Protein AF-0000000067006351 (afdb_homodimer)

Organism: NCBI:txid86049

Radius of gyration: 30.11 Å; Cα contacts (8 Å, |Δi|>4): 1089; chains: 2; bounding box: 74×97×80 Å

Sequence (580 aa):
MASPLTVDGPQATLHTLNNADGSATYSAPHHSYKIVAGVNYPVEVPYRSDELPESTFVEVNLRPHNGVGMVKERHVEDLIKRTLQALVLGDETPRAMLQVTLQIVSVESDESLPGGVKSGGQGETYLDMLASALNAAMLACLDAGVQMRTIAGAAVIGLSRDGQIVVHPDVVQRQNSSSLHVFAFTQDGKTLLMESEGRFGMDHLKRAEHAARLAVVGQGRRATTNNNNNNKTNGRDATDASEEATDANKLPNGDVAMNGTDHDVVTSVLDVMRKAMEARVIKDESWRQDMASPLTVDGPQATLHTLNNADGSATYSAPHHSYKIVAGVNYPVEVPYRSDELPESTFVEVNLRPHNGVGMVKERHVEDLIKRTLQALVLGDETPRAMLQVTLQIVSVESDESLPGGVKSGGQGETYLDMLASALNAAMLACLDAGVQMRTIAGAAVIGLSRDGQIVVHPDVVQRQNSSSLHVFAFTQDGKTLLMESEGRFGMDHLKRAEHAARLAVVGQGRRATTNNNNNNKTNGRDATDASEEATDANKLPNGDVAMNGTDHDVVTSVLDVMRKAMEARVIKDESWRQD

Nearest PDB structures (foldseek):
  8pel-assembly1_D  TM=8.871E-01  e=2.527E-22  Thermochaetoides thermophila DSM 1495
  8r1o-assembly1_D  TM=8.923E-01  e=7.496E-22  Thermochaetoides thermophila DSM 1495
  2nn6-assembly1_D  TM=9.211E-01  e=9.125E-16  Homo sapiens
  3dd6-assembly1_A  TM=7.984E-01  e=4.388E-15  unclassified
  1oyp-assembly1_B  TM=8.099E-01  e=3.859E-14  Bacillus subtilis

InterPro domains:
  IPR001247 Exoribonuclease, phosphorolytic domain 1 [PF01138] (14-146)
  IPR020568 Ribosomal protein uS5 domain 2-type superfamily [SSF54211] (13-146)
  IPR027408 PNPase/RNase PH domain superfamily [G3DSA:3.30.230.70] (11-224)
  IPR036345 Exoribonuclease, PH domain 2 superfamily [SSF55666] (148-216)
  IPR050080 Ribonuclease PH [PTHR11953] (11-213)

Structure (mmCIF, N/CA/C/O backbone):
data_AF-0000000067006351-model_v1
#
loop_
_entity.id
_entity.type
_entity.pdbx_description
1 polymer 'Exoribonuclease phosphorolytic domain-containing protein'
#
loop_
_atom_site.group_PDB
_atom_site.id
_atom_site.type_symbol
_atom_site.label_atom_id
_atom_site.label_alt_id
_atom_site.label_comp_id
_atom_site.label_asym_id
_atom_site.label_entity_id
_atom_site.label_seq_id
_atom_site.pdbx_PDB_ins_code
_atom_site.Cartn_x
_atom_site.Cartn_y
_atom_site.Cartn_z
_atom_site.occupancy
_atom_site.B_iso_or_equiv
_atom_site.auth_seq_id
_atom_site.auth_comp_id
_atom_site.auth_asym_id
_atom_site.auth_atom_id
_atom_site.pdbx_PDB_model_num
ATOM 1 N N . MET A 1 1 ? 29.266 30.297 -3.572 1 21.89 1 MET A N 1
ATOM 2 C CA . MET A 1 1 ? 29.234 29.031 -2.842 1 21.89 1 MET A CA 1
ATOM 3 C C . MET A 1 1 ? 27.828 28.734 -2.324 1 21.89 1 MET A C 1
ATOM 5 O O . MET A 1 1 ? 27.281 29.5 -1.521 1 21.89 1 MET A O 1
ATOM 9 N N . ALA A 1 2 ? 26.906 28.297 -3.176 1 28.72 2 ALA A N 1
ATOM 10 C CA . ALA A 1 2 ? 25.5 28.141 -2.805 1 28.72 2 ALA A CA 1
ATOM 11 C C . ALA A 1 2 ? 25.359 27.359 -1.499 1 28.72 2 ALA A C 1
ATOM 13 O O . ALA A 1 2 ? 26.109 26.406 -1.257 1 28.72 2 ALA A O 1
ATOM 14 N N . SER A 1 3 ? 25.203 28.016 -0.398 1 32.69 3 SER A N 1
ATOM 15 C CA . SER A 1 3 ? 25.031 27.359 0.894 1 32.69 3 SER A CA 1
ATOM 16 C C . SER A 1 3 ? 24.328 26.016 0.741 1 32.69 3 SER A C 1
ATOM 18 O O . SER A 1 3 ? 23.516 25.828 -0.171 1 32.69 3 SER A O 1
ATOM 20 N N . PRO A 1 4 ? 24.938 24.922 1.067 1 35.72 4 PRO A N 1
ATOM 21 C CA . PRO A 1 4 ? 24.25 23.641 0.934 1 35.72 4 PRO A CA 1
ATOM 22 C C . PRO A 1 4 ? 22.734 23.766 1.112 1 35.72 4 PRO A C 1
ATOM 24 O O . PRO A 1 4 ? 22.266 24.547 1.945 1 35.72 4 PRO A O 1
ATOM 27 N N . LEU A 1 5 ? 21.906 23.844 0.11 1 36.12 5 LEU A N 1
ATOM 28 C CA . LEU A 1 5 ? 20.453 23.984 0.074 1 36.12 5 LEU A CA 1
ATOM 29 C C . LEU A 1 5 ? 19.812 23.359 1.307 1 36.12 5 LEU A C 1
ATOM 31 O O . LEU A 1 5 ? 19.844 22.141 1.466 1 36.12 5 LEU A O 1
ATOM 35 N N . THR A 1 6 ? 20.203 23.734 2.457 1 40.28 6 THR A N 1
ATOM 36 C CA . THR A 1 6 ? 19.578 23.266 3.691 1 40.28 6 THR A CA 1
ATOM 37 C C . THR A 1 6 ? 18.109 22.969 3.471 1 40.28 6 THR A C 1
ATOM 39 O O . THR A 1 6 ? 17.344 23.812 2.998 1 40.28 6 THR A O 1
ATOM 42 N N . VAL A 1 7 ? 17.828 21.781 2.996 1 53.19 7 VAL A N 1
ATOM 43 C CA . VAL A 1 7 ? 16.422 21.375 2.93 1 53.19 7 VAL A CA 1
ATOM 44 C C . VAL A 1 7 ? 15.656 21.984 4.098 1 53.19 7 VAL A C 1
ATOM 46 O O . VAL A 1 7 ? 15.969 21.719 5.262 1 53.19 7 VAL A O 1
ATOM 49 N N . ASP A 1 8 ? 15.133 23.219 3.934 1 69.38 8 ASP A N 1
ATOM 50 C CA . ASP A 1 8 ? 14.328 23.859 4.965 1 69.38 8 ASP A CA 1
ATOM 51 C C . ASP A 1 8 ? 13.281 22.906 5.531 1 69.38 8 ASP A C 1
ATOM 53 O O . ASP A 1 8 ? 12.562 22.234 4.777 1 69.38 8 ASP A O 1
ATOM 57 N N . GLY A 1 9 ? 13.375 22.5 6.812 1 82.44 9 GLY A N 1
ATOM 58 C CA . GLY A 1 9 ? 12.398 21.703 7.535 1 82.44 9 GLY A CA 1
ATOM 59 C C . GLY A 1 9 ? 11.039 22.359 7.637 1 82.44 9 GLY A C 1
ATOM 60 O O . GLY A 1 9 ? 10.828 23.453 7.113 1 82.44 9 GLY A O 1
ATOM 61 N N . PRO A 1 10 ? 10.156 21.688 8.125 1 92.12 10 PRO A N 1
ATOM 62 C CA . PRO A 1 10 ? 8.82 22.25 8.328 1 92.12 10 PRO A CA 1
ATOM 63 C C . PRO A 1 10 ? 8.836 23.422 9.32 1 92.12 10 PRO A C 1
ATOM 65 O O . PRO A 1 10 ? 9.68 23.469 10.219 1 92.12 10 PRO A O 1
ATOM 68 N N . GLN A 1 11 ? 7.945 24.422 9.07 1 92.56 11 GLN A N 1
ATOM 69 C CA . GLN A 1 11 ? 7.781 25.578 9.953 1 92.56 11 GLN A CA 1
ATOM 70 C C . GLN A 1 11 ? 6.316 25.766 10.344 1 92.56 11 GLN A C 1
ATOM 72 O O . GLN A 1 11 ? 5.418 25.422 9.578 1 92.56 11 GLN A O 1
ATOM 77 N N . ALA A 1 12 ? 6.152 26.281 11.516 1 95.31 12 ALA A N 1
ATOM 78 C CA . ALA A 1 12 ? 4.789 26.531 11.977 1 95.31 12 ALA A CA 1
ATOM 79 C C . ALA A 1 12 ? 4.727 27.781 12.844 1 95.31 12 ALA A C 1
ATOM 81 O O . ALA A 1 12 ? 5.641 28.047 13.625 1 95.31 12 ALA A O 1
ATOM 82 N N . THR A 1 13 ? 3.727 28.578 12.641 1 94 13 THR A N 1
ATOM 83 C CA . THR A 1 13 ? 3.41 29.734 13.469 1 94 13 THR A CA 1
ATOM 84 C C . THR A 1 13 ? 1.957 29.688 13.93 1 94 13 THR A C 1
ATOM 86 O O . THR A 1 13 ? 1.069 29.297 13.164 1 94 13 THR A O 1
ATOM 89 N N . LEU A 1 14 ? 1.651 29.984 15.195 1 94.19 14 LEU A N 1
ATOM 90 C CA . LEU A 1 14 ? 0.301 29.938 15.75 1 94.19 14 LEU A CA 1
ATOM 91 C C . LEU A 1 14 ? -0.307 31.344 15.797 1 94.19 14 LEU A C 1
ATOM 93 O O . LEU A 1 14 ? 0.406 32.344 15.664 1 94.19 14 LEU A O 1
ATOM 97 N N . HIS A 1 15 ? -1.629 31.328 15.922 1 90.5 15 HIS A N 1
ATOM 98 C CA . HIS A 1 15 ? -2.408 32.531 16.125 1 90.5 15 HIS A CA 1
ATOM 99 C C . HIS A 1 15 ? -2.205 33.531 14.984 1 90.5 15 HIS A C 1
ATOM 101 O O . HIS A 1 15 ? -1.945 34.719 15.219 1 90.5 15 HIS A O 1
ATOM 107 N N . THR A 1 16 ? -2.381 33.031 13.805 1 88.56 16 THR A N 1
ATOM 108 C CA . THR A 1 16 ? -2.104 33.844 12.625 1 88.56 16 THR A CA 1
ATOM 109 C C . THR A 1 16 ? -3.367 34.562 12.148 1 88.56 16 THR A C 1
ATOM 111 O O . THR A 1 16 ? -3.303 35.438 11.297 1 88.56 16 THR A O 1
ATOM 114 N N . LEU A 1 17 ? -4.484 34.094 12.648 1 89.44 17 LEU A N 1
ATOM 115 C CA . LEU A 1 17 ? -5.746 34.719 12.297 1 89.44 17 LEU A CA 1
ATOM 116 C C . LEU A 1 17 ? -6.398 35.375 13.516 1 89.44 17 LEU A C 1
ATOM 118 O O . LEU A 1 17 ? -6.355 34.781 14.609 1 89.44 17 LEU A O 1
ATOM 122 N N . ASN A 1 18 ? -7.09 36.438 13.336 1 86.81 18 ASN A N 1
ATOM 123 C CA . ASN A 1 18 ? -7.723 37.156 14.445 1 86.81 18 ASN A CA 1
ATOM 124 C C . ASN A 1 18 ? -9.172 36.688 14.641 1 86.81 18 ASN A C 1
ATOM 126 O O . ASN A 1 18 ? -9.719 36.812 15.734 1 86.81 18 ASN A O 1
ATOM 130 N N . ASN A 1 19 ? -9.789 36.188 13.695 1 88.44 19 ASN A N 1
ATOM 131 C CA . ASN A 1 19 ? -11.219 35.906 13.734 1 88.44 19 ASN A CA 1
ATOM 132 C C . ASN A 1 19 ? -11.5 34.438 14.008 1 88.44 19 ASN A C 1
ATOM 134 O O . ASN A 1 19 ? -12.625 33.969 13.82 1 88.44 19 ASN A O 1
ATOM 138 N N . ALA A 1 20 ? -10.523 33.719 14.406 1 92.94 20 ALA A N 1
ATOM 139 C CA . ALA A 1 20 ? -10.695 32.281 14.695 1 92.94 20 ALA A CA 1
ATOM 140 C C . ALA A 1 20 ? -10.367 31.984 16.156 1 92.94 20 ALA A C 1
ATOM 142 O O . ALA A 1 20 ? -9.594 32.688 16.781 1 92.94 20 ALA A O 1
ATOM 143 N N . ASP A 1 21 ? -11.055 30.953 16.75 1 93.88 21 ASP A N 1
ATOM 144 C CA . ASP A 1 21 ? -10.719 30.5 18.094 1 93.88 21 ASP A CA 1
ATOM 145 C C . ASP A 1 21 ? -9.281 29.984 18.156 1 93.88 21 ASP A C 1
ATOM 147 O O . ASP A 1 21 ? -8.609 30.125 19.188 1 93.88 21 ASP A O 1
ATOM 151 N N . GLY A 1 22 ? -8.828 29.422 17.094 1 96.25 22 GLY A N 1
ATOM 152 C CA . GLY A 1 22 ? -7.457 28.984 16.906 1 96.25 22 GLY A CA 1
ATOM 153 C C . GLY A 1 22 ? -7.012 29.062 15.453 1 96.25 22 GLY A C 1
ATOM 154 O O . GLY A 1 22 ? -7.832 28.984 14.539 1 96.25 22 GLY A O 1
ATOM 155 N N . SER A 1 23 ? -5.719 29.328 15.281 1 97.12 23 SER A N 1
ATOM 156 C CA . SER A 1 23 ? -5.199 29.422 13.922 1 97.12 23 SER A CA 1
ATOM 157 C C . SER A 1 23 ? -3.707 29.094 13.875 1 97.12 23 SER A C 1
ATOM 159 O O . SER A 1 23 ? -3.02 29.172 14.898 1 97.12 23 SER A O 1
ATOM 161 N N . ALA A 1 24 ? -3.301 28.734 12.648 1 97.69 24 ALA A N 1
ATOM 162 C CA . ALA A 1 24 ? -1.891 28.438 12.438 1 97.69 24 ALA A CA 1
ATOM 163 C C . ALA A 1 24 ? -1.528 28.531 10.953 1 97.69 24 ALA A C 1
ATOM 165 O O . ALA A 1 24 ? -2.391 28.391 10.086 1 97.69 24 ALA A O 1
ATOM 166 N N . THR A 1 25 ? -0.292 28.859 10.766 1 96.94 25 THR A N 1
ATOM 167 C CA . THR A 1 25 ? 0.303 28.766 9.438 1 96.94 25 THR A CA 1
ATOM 168 C C . THR A 1 25 ? 1.383 27.703 9.398 1 96.94 25 THR A C 1
ATOM 170 O O . THR A 1 25 ? 2.291 27.688 10.234 1 96.94 25 THR A O 1
ATOM 173 N N . TYR A 1 26 ? 1.229 26.797 8.523 1 97.25 26 TYR A N 1
ATOM 174 C CA . TYR A 1 26 ? 2.186 25.703 8.352 1 97.25 26 TYR A CA 1
ATOM 175 C C . TYR A 1 26 ? 2.865 25.797 6.992 1 97.25 26 TYR A C 1
ATOM 177 O O . TYR A 1 26 ? 2.199 25.938 5.969 1 97.25 26 TYR A O 1
ATOM 185 N N . SER A 1 27 ? 4.164 25.688 7.035 1 95.69 27 SER A N 1
ATOM 186 C CA . SER A 1 27 ? 4.973 25.594 5.82 1 95.69 27 SER A CA 1
ATOM 187 C C . SER A 1 27 ? 5.719 24.281 5.746 1 95.69 27 SER A C 1
ATOM 189 O O . SER A 1 27 ? 6.582 24 6.578 1 95.69 27 SER A O 1
ATOM 191 N N . ALA A 1 28 ? 5.359 23.578 4.73 1 95.44 28 ALA A N 1
ATOM 192 C CA . ALA A 1 28 ? 5.988 22.266 4.547 1 95.44 28 ALA A CA 1
ATOM 193 C C . ALA A 1 28 ? 7.434 22.422 4.086 1 95.44 28 ALA A C 1
ATOM 195 O O . ALA A 1 28 ? 7.836 23.484 3.605 1 95.44 28 ALA A O 1
ATOM 196 N N . PRO A 1 29 ? 8.195 21.297 4.285 1 91.81 29 PRO A N 1
ATOM 197 C CA . PRO A 1 29 ? 9.562 21.328 3.756 1 91.81 29 PRO A CA 1
ATOM 198 C C . PRO A 1 29 ? 9.609 21.641 2.264 1 91.81 29 PRO A C 1
ATOM 200 O O . PRO A 1 29 ? 8.68 21.312 1.528 1 91.81 29 PRO A O 1
ATOM 203 N N . HIS A 1 30 ? 10.578 22.359 1.822 1 88.62 30 HIS A N 1
ATOM 204 C CA . HIS A 1 30 ? 10.766 22.781 0.441 1 88.62 30 HIS A CA 1
ATOM 205 C C . HIS A 1 30 ? 9.656 23.734 -0.001 1 88.62 30 HIS A C 1
ATOM 207 O O . HIS A 1 30 ? 9.461 23.953 -1.198 1 88.62 30 HIS A O 1
ATOM 213 N N . HIS A 1 31 ? 8.914 24.203 0.982 1 88.94 31 HIS A N 1
ATOM 214 C CA . HIS A 1 31 ? 7.777 25.078 0.704 1 88.94 31 HIS A CA 1
ATOM 215 C C . HIS A 1 31 ? 6.828 24.453 -0.306 1 88.94 31 HIS A C 1
ATOM 217 O O . HIS A 1 31 ? 6.293 25.141 -1.181 1 88.94 31 HIS A O 1
ATOM 223 N N . SER A 1 32 ? 6.707 23.172 -0.189 1 92.31 32 SER A N 1
ATOM 224 C CA . SER A 1 32 ? 5.797 22.5 -1.105 1 92.31 32 SER A CA 1
ATOM 225 C C . SER A 1 32 ? 4.371 23.016 -0.958 1 92.31 32 SER A C 1
ATOM 227 O O . SER A 1 32 ? 3.676 23.219 -1.954 1 92.31 32 SER A O 1
ATOM 229 N N . TYR A 1 33 ? 3.967 23.234 0.275 1 94.94 33 TYR A N 1
ATOM 230 C CA . TYR A 1 33 ? 2.697 23.875 0.588 1 94.94 33 TYR A CA 1
ATOM 231 C C . TYR A 1 33 ? 2.846 24.828 1.77 1 94.94 33 TYR A C 1
ATOM 233 O O . TYR A 1 33 ? 3.545 24.531 2.738 1 94.94 33 TYR A O 1
ATOM 241 N N . LYS A 1 34 ? 2.258 25.922 1.666 1 96.25 34 LYS A N 1
ATOM 242 C CA . LYS A 1 34 ? 1.972 26.812 2.795 1 96.25 34 LYS A CA 1
ATOM 243 C C . LYS A 1 34 ? 0.469 26.922 3.035 1 96.25 34 LYS A C 1
ATOM 245 O O . LYS A 1 34 ? -0.277 27.328 2.141 1 96.25 34 LYS A O 1
ATOM 250 N N . ILE A 1 35 ? 0.062 26.562 4.227 1 97.75 35 ILE A N 1
ATOM 251 C CA . ILE A 1 35 ? -1.37 26.484 4.496 1 97.75 35 ILE A CA 1
ATOM 252 C C . ILE A 1 35 ? -1.695 27.25 5.773 1 97.75 35 ILE A C 1
ATOM 254 O O . ILE A 1 35 ? -1.01 27.109 6.789 1 97.75 35 ILE A O 1
ATOM 258 N N . VAL A 1 36 ? -2.652 28.109 5.68 1 97.94 36 VAL A N 1
ATOM 259 C CA . VAL A 1 36 ? -3.201 28.781 6.848 1 97.94 36 VAL A CA 1
ATOM 260 C C . VAL A 1 36 ? -4.465 28.062 7.316 1 97.94 36 VAL A C 1
ATOM 262 O O . VAL A 1 36 ? -5.375 27.828 6.527 1 97.94 36 VAL A O 1
ATOM 265 N N . ALA A 1 37 ? -4.5 27.688 8.531 1 98.44 37 ALA A N 1
ATOM 266 C CA . ALA A 1 37 ? -5.633 26.969 9.109 1 98.44 37 ALA A CA 1
ATOM 267 C C . ALA A 1 37 ? -6.328 27.797 10.18 1 98.44 37 ALA A C 1
ATOM 269 O O . ALA A 1 37 ? -5.668 28.469 10.984 1 98.44 37 ALA A O 1
ATOM 270 N N . GLY A 1 38 ? -7.645 27.844 10.164 1 98 38 GLY A N 1
ATOM 271 C CA . GLY A 1 38 ? -8.469 28.422 11.211 1 98 38 GLY A CA 1
ATOM 272 C C . GLY A 1 38 ? -9.469 27.438 11.789 1 98 38 GLY A C 1
ATOM 273 O O . GLY A 1 38 ? -10.055 26.641 11.062 1 98 38 GLY A O 1
ATOM 274 N N . VAL A 1 39 ? -9.641 27.453 13.078 1 96.94 39 VAL A N 1
ATOM 275 C CA . VAL A 1 39 ? -10.555 26.562 13.781 1 96.94 39 VAL A CA 1
ATOM 276 C C . VAL A 1 39 ? -11.539 27.375 14.617 1 96.94 39 VAL A C 1
ATOM 278 O O . VAL A 1 39 ? -11.156 28.359 15.266 1 96.94 39 VAL A O 1
ATOM 281 N N . ASN A 1 40 ? -12.781 27.047 14.516 1 93.94 40 ASN A N 1
ATOM 282 C CA . ASN A 1 40 ? -13.828 27.562 15.398 1 93.94 40 ASN A CA 1
ATOM 283 C C . ASN A 1 40 ? -14.5 26.438 16.188 1 93.94 40 ASN A C 1
ATOM 285 O O . ASN A 1 40 ? -15.047 25.5 15.586 1 93.94 40 ASN A O 1
ATOM 289 N N . TYR A 1 41 ? -14.375 26.516 17.453 1 87.62 41 TYR A N 1
ATOM 290 C CA . TYR A 1 41 ? -14.922 25.484 18.328 1 87.62 41 TYR A CA 1
ATOM 291 C C . TYR A 1 41 ? -15.211 26.047 19.719 1 87.62 41 TYR A C 1
ATOM 293 O O . TYR A 1 41 ? -14.406 26.797 20.281 1 87.62 41 TYR A O 1
ATOM 301 N N . PRO A 1 42 ? -16.422 25.812 20.281 1 82.75 42 PRO A N 1
ATOM 302 C CA . PRO A 1 42 ? -17.531 25.047 19.719 1 82.75 42 PRO A CA 1
ATOM 303 C C . PRO A 1 42 ? -18.5 25.906 18.891 1 82.75 42 PRO A C 1
ATOM 305 O O . PRO A 1 42 ? -18.75 27.047 19.25 1 82.75 42 PRO A O 1
ATOM 308 N N . VAL A 1 43 ? -18.797 25.375 17.734 1 81.62 43 VAL A N 1
ATOM 309 C CA . VAL A 1 43 ? -19.812 26.047 16.938 1 81.62 43 VAL A CA 1
ATOM 310 C C . VAL A 1 43 ? -21.172 25.359 17.156 1 81.62 43 VAL A C 1
ATOM 312 O O . VAL A 1 43 ? -21.266 24.141 17.062 1 81.62 43 VAL A O 1
ATOM 315 N N . GLU A 1 44 ? -22.141 26.125 17.625 1 76.31 44 GLU A N 1
ATOM 316 C CA . GLU A 1 44 ? -23.469 25.578 17.875 1 76.31 44 GLU A CA 1
ATOM 317 C C . GLU A 1 44 ? -24.172 25.203 16.562 1 76.31 44 GLU A C 1
ATOM 319 O O . GLU A 1 44 ? -24.172 25.969 15.602 1 76.31 44 GLU A O 1
ATOM 324 N N . VAL A 1 45 ? -24.438 23.844 16.422 1 72.06 45 VAL A N 1
ATOM 325 C CA . VAL A 1 45 ? -25.156 23.375 15.242 1 72.06 45 VAL A CA 1
ATOM 326 C C . VAL A 1 45 ? -26.672 23.516 15.461 1 72.06 45 VAL A C 1
ATOM 328 O O . VAL A 1 45 ? -27.203 23.109 16.5 1 72.06 45 VAL A O 1
ATOM 331 N N . PRO A 1 46 ? -27.234 24.406 14.594 1 61.81 46 PRO A N 1
ATOM 332 C CA . PRO A 1 46 ? -28.672 24.531 14.781 1 61.81 46 PRO A CA 1
ATOM 333 C C . PRO A 1 46 ? -29.391 23.188 14.805 1 61.81 46 PRO A C 1
ATOM 335 O O . PRO A 1 46 ? -28.891 22.203 14.25 1 61.81 46 PRO A O 1
ATOM 338 N N . TYR A 1 47 ? -30.359 22.969 15.727 1 55.75 47 TYR A N 1
ATOM 339 C CA . TYR A 1 47 ? -31.188 21.797 15.953 1 55.75 47 TYR A CA 1
ATOM 340 C C . TYR A 1 47 ? -31.609 21.172 14.633 1 55.75 47 TYR A C 1
ATOM 342 O O . TYR A 1 47 ? -32.25 21.812 13.805 1 55.75 47 TYR A O 1
ATOM 350 N N . ARG A 1 48 ? -30.719 20.578 13.828 1 51.19 48 ARG A N 1
ATOM 351 C CA . ARG A 1 48 ? -31.516 19.797 12.891 1 51.19 48 ARG A CA 1
ATOM 352 C C . ARG A 1 48 ? -32.031 18.516 13.531 1 51.19 48 ARG A C 1
ATOM 354 O O . ARG A 1 48 ? -31.328 17.891 14.32 1 51.19 48 ARG A O 1
ATOM 361 N N . SER A 1 49 ? -33.344 18.312 13.633 1 48.84 49 SER A N 1
ATOM 362 C CA . SER A 1 49 ? -34.125 17.234 14.242 1 48.84 49 SER A CA 1
ATOM 363 C C . SER A 1 49 ? -33.375 15.906 14.156 1 48.84 49 SER A C 1
ATOM 365 O O . SER A 1 49 ? -33.562 15.031 15.008 1 48.84 49 SER A O 1
ATOM 367 N N . ASP A 1 50 ? -33.031 15.469 13.008 1 48.03 50 ASP A N 1
ATOM 368 C CA . ASP A 1 50 ? -32.812 14.047 12.742 1 48.03 50 ASP A CA 1
ATOM 369 C C . ASP A 1 50 ? -31.375 13.633 13.094 1 48.03 50 ASP A C 1
ATOM 371 O O . ASP A 1 50 ? -30.984 12.492 12.836 1 48.03 50 ASP A O 1
ATOM 375 N N . GLU A 1 51 ? -30.516 14.617 13.398 1 51.81 51 GLU A N 1
ATOM 376 C CA . GLU A 1 51 ? -29.156 14.07 13.484 1 51.81 51 GLU A CA 1
ATOM 377 C C . GLU A 1 51 ? -28.812 13.688 14.914 1 51.81 51 GLU A C 1
ATOM 379 O O . GLU A 1 51 ? -29.344 14.266 15.867 1 51.81 51 GLU A O 1
ATOM 384 N N . LEU A 1 52 ? -28.328 12.562 15.188 1 51.03 52 LEU A N 1
ATOM 385 C CA . LEU A 1 52 ? -27.906 11.945 16.438 1 51.03 52 LEU A CA 1
ATOM 386 C C . LEU A 1 52 ? -27.078 12.914 17.266 1 51.03 52 LEU A C 1
ATOM 388 O O . LEU A 1 52 ? -26.078 13.453 16.797 1 51.03 52 LEU A O 1
ATOM 392 N N . PRO A 1 53 ? -27.578 13.398 18.406 1 48.69 53 PRO A N 1
ATOM 393 C CA . PRO A 1 53 ? -27.094 14.398 19.359 1 48.69 53 PRO A CA 1
ATOM 394 C C . PRO A 1 53 ? -25.625 14.188 19.734 1 48.69 53 PRO A C 1
ATOM 396 O O . PRO A 1 53 ? -24.938 15.141 20.109 1 48.69 53 PRO A O 1
ATOM 399 N N . GLU A 1 54 ? -25.109 13.031 19.875 1 53.25 54 GLU A N 1
ATOM 400 C CA . GLU A 1 54 ? -24.031 12.828 20.844 1 53.25 54 GLU A CA 1
ATOM 401 C C . GLU A 1 54 ? -22.656 12.984 20.188 1 53.25 54 GLU A C 1
ATOM 403 O O . GLU A 1 54 ? -21.625 12.859 20.844 1 53.25 54 GLU A O 1
ATOM 408 N N . SER A 1 55 ? -22.5 13.344 18.969 1 59.22 55 SER A N 1
ATOM 409 C CA . SER A 1 55 ? -21.094 13.242 18.594 1 59.22 55 SER A CA 1
ATOM 410 C C . SER A 1 55 ? -20.578 14.547 17.984 1 59.22 55 SER A C 1
ATOM 412 O O . SER A 1 55 ? -21.375 15.359 17.484 1 59.22 55 SER A O 1
ATOM 414 N N . THR A 1 56 ? -19.422 15.203 18.578 1 62.22 56 THR A N 1
ATOM 415 C CA . THR A 1 56 ? -18.75 16.328 17.953 1 62.22 56 THR A CA 1
ATOM 416 C C . THR A 1 56 ? -18.625 16.109 16.438 1 62.22 56 THR A C 1
ATOM 418 O O . THR A 1 56 ? -18.062 15.102 16 1 62.22 56 THR A O 1
ATOM 421 N N . PHE A 1 57 ? -19.375 17.047 15.844 1 83.06 57 PHE A N 1
ATOM 422 C CA . PHE A 1 57 ? -19.297 17.047 14.391 1 83.06 57 PHE A CA 1
ATOM 423 C C . PHE A 1 57 ? -18.062 17.797 13.906 1 83.06 57 PHE A C 1
ATOM 425 O O . PHE A 1 57 ? -17.719 18.844 14.453 1 83.06 57 PHE A O 1
ATOM 432 N N . VAL A 1 58 ? -17.25 17.25 13.07 1 92.88 58 VAL A N 1
ATOM 433 C CA . VAL A 1 58 ? -16.078 17.906 12.477 1 92.88 58 VAL A CA 1
ATOM 434 C C . VAL A 1 58 ? -16.391 18.297 11.031 1 92.88 58 VAL A C 1
ATOM 436 O O . VAL A 1 58 ? -16.891 17.484 10.258 1 92.88 58 VAL A O 1
ATOM 439 N N . GLU A 1 59 ? -16.297 19.516 10.773 1 94.5 59 GLU A N 1
ATOM 440 C CA . GLU A 1 59 ? -16.406 20.031 9.414 1 94.5 59 GLU A CA 1
ATOM 441 C C . GLU A 1 59 ? -15.078 20.594 8.922 1 94.5 59 GLU A C 1
ATOM 443 O O . GLU A 1 59 ? -14.469 21.422 9.602 1 94.5 59 GLU A O 1
ATOM 448 N N . VAL A 1 60 ? -14.641 20.141 7.762 1 97.62 60 VAL A N 1
ATOM 449 C CA . VAL A 1 60 ? -13.367 20.594 7.207 1 97.62 60 VAL A CA 1
ATOM 450 C C . VAL A 1 60 ? -13.594 21.219 5.828 1 97.62 60 VAL A C 1
ATOM 452 O O . VAL A 1 60 ? -14.242 20.609 4.969 1 97.62 60 VAL A O 1
ATOM 455 N N . ASN A 1 61 ? -13.117 22.422 5.672 1 96.31 61 ASN A N 1
ATOM 456 C CA . ASN A 1 61 ? -13.156 23.125 4.395 1 96.31 61 ASN A CA 1
ATOM 457 C C . ASN A 1 61 ? -11.758 23.469 3.898 1 96.31 61 ASN A C 1
ATOM 459 O O . ASN A 1 61 ? -11.047 24.266 4.531 1 96.31 61 ASN A O 1
ATOM 463 N N . LEU A 1 62 ? -11.359 22.875 2.799 1 97.19 62 LEU A N 1
ATOM 464 C CA . LEU A 1 62 ? -10.055 23.125 2.199 1 97.19 62 LEU A CA 1
ATOM 465 C C . LEU A 1 62 ? -10.188 23.922 0.912 1 97.19 62 LEU A C 1
ATOM 467 O O . LEU A 1 62 ? -10.781 23.453 -0.059 1 97.19 62 LEU A O 1
ATOM 471 N N . ARG A 1 63 ? -9.617 25.109 0.954 1 93.88 63 ARG A N 1
ATOM 472 C CA . ARG A 1 63 ? -9.695 26 -0.193 1 93.88 63 ARG A CA 1
ATOM 473 C C . ARG A 1 63 ? -8.383 26 -0.975 1 93.88 63 ARG A C 1
ATOM 475 O O . ARG A 1 63 ? -7.316 26.25 -0.41 1 93.88 63 ARG A O 1
ATOM 482 N N . PRO A 1 64 ? -8.516 25.734 -2.281 1 90.38 64 PRO A N 1
ATOM 483 C CA . PRO A 1 64 ? -7.289 25.734 -3.086 1 90.38 64 PRO A CA 1
ATOM 484 C C . PRO A 1 64 ? -6.703 27.141 -3.262 1 90.38 64 PRO A C 1
ATOM 486 O O . PRO A 1 64 ? -7.363 28.125 -2.941 1 90.38 64 PRO A O 1
ATOM 489 N N . HIS A 1 65 ? -5.48 27.125 -3.68 1 82.12 65 HIS A N 1
ATOM 490 C CA . HIS A 1 65 ? -4.77 28.375 -3.926 1 82.12 65 HIS A CA 1
ATOM 491 C C . HIS A 1 65 ? -5.492 29.219 -4.965 1 82.12 65 HIS A C 1
ATOM 493 O O . HIS A 1 65 ? -5.48 30.453 -4.883 1 82.12 65 HIS A O 1
ATOM 499 N N . ASN A 1 66 ? -6.145 28.484 -5.906 1 76.88 66 ASN A N 1
ATOM 500 C CA . ASN A 1 66 ? -6.766 29.219 -7.008 1 76.88 66 ASN A CA 1
ATOM 501 C C . ASN A 1 66 ? -8.266 29.391 -6.785 1 76.88 66 ASN A C 1
ATOM 503 O O . ASN A 1 66 ? -8.961 29.953 -7.633 1 76.88 66 ASN A O 1
ATOM 507 N N . GLY A 1 67 ? -8.781 29.031 -5.707 1 72.44 67 GLY A N 1
ATOM 508 C CA . GLY A 1 67 ? -10.148 29.297 -5.309 1 72.44 67 GLY A CA 1
ATOM 509 C C . GLY A 1 67 ? -11.141 28.266 -5.824 1 72.44 67 GLY A C 1
ATOM 510 O O . GLY A 1 67 ? -12.305 28.266 -5.43 1 72.44 67 GLY A O 1
ATOM 511 N N . VAL A 1 68 ? -10.781 27.453 -6.844 1 71 68 VAL A N 1
ATOM 512 C CA . VAL A 1 68 ? -11.758 26.516 -7.367 1 71 68 VAL A CA 1
ATOM 513 C C . VAL A 1 68 ? -11.539 25.141 -6.734 1 71 68 VAL A C 1
ATOM 515 O O . VAL A 1 68 ? -10.453 24.562 -6.84 1 71 68 VAL A O 1
ATOM 518 N N . GLY A 1 69 ? -12.5 24.766 -6.047 1 68.25 69 GLY A N 1
ATOM 519 C CA . GLY A 1 69 ? -12.453 23.438 -5.426 1 68.25 69 GLY A CA 1
ATOM 520 C C . GLY A 1 69 ? -12.438 22.312 -6.434 1 68.25 69 GLY A C 1
ATOM 521 O O . GLY A 1 69 ? -13.148 22.359 -7.441 1 68.25 69 GLY A O 1
ATOM 522 N N . MET A 1 70 ? -11.5 21.375 -6.152 1 81.44 70 MET A N 1
ATOM 523 C CA . MET A 1 70 ? -11.391 20.234 -7.062 1 81.44 70 MET A CA 1
ATOM 524 C C . MET A 1 70 ? -11.594 18.922 -6.316 1 81.44 70 MET A C 1
ATOM 526 O O . MET A 1 70 ? -11.75 18.906 -5.094 1 81.44 70 MET A O 1
ATOM 530 N N . VAL A 1 71 ? -11.711 17.906 -6.988 1 86.88 71 VAL A N 1
ATOM 531 C CA . VAL A 1 71 ? -11.977 16.562 -6.5 1 86.88 71 VAL A CA 1
ATOM 532 C C . VAL A 1 71 ? -10.922 16.156 -5.473 1 86.88 71 VAL A C 1
ATOM 534 O O . VAL A 1 71 ? -11.242 15.578 -4.438 1 86.88 71 VAL A O 1
ATOM 537 N N . LYS A 1 72 ? -9.719 16.547 -5.637 1 91.06 72 LYS A N 1
ATOM 538 C CA . LYS A 1 72 ? -8.625 16.172 -4.738 1 91.06 72 LYS A CA 1
ATOM 539 C C . LYS A 1 72 ? -8.797 16.828 -3.371 1 91.06 72 LYS A C 1
ATOM 541 O O . LYS A 1 72 ? -8.586 16.188 -2.34 1 91.06 72 LYS A O 1
ATOM 546 N N . GLU A 1 73 ? -9.195 18.047 -3.406 1 94.06 73 GLU A N 1
ATOM 547 C CA . GLU A 1 73 ? -9.391 18.781 -2.16 1 94.06 73 GLU A CA 1
ATOM 548 C C . GLU A 1 73 ? -10.516 18.172 -1.331 1 94.06 73 GLU A C 1
ATOM 550 O O . GLU A 1 73 ? -10.406 18.078 -0.107 1 94.06 73 GLU A O 1
ATOM 555 N N . ARG A 1 74 ? -11.539 17.812 -2.02 1 94.25 74 ARG A N 1
ATOM 556 C CA . ARG A 1 74 ? -12.648 17.188 -1.317 1 94.25 74 ARG A CA 1
ATOM 557 C C . ARG A 1 74 ? -12.227 15.875 -0.67 1 94.25 74 ARG A C 1
ATOM 559 O O . ARG A 1 74 ? -12.617 15.578 0.461 1 94.25 74 ARG A O 1
ATOM 566 N N . HIS A 1 75 ? -11.438 15.141 -1.38 1 94 75 HIS A N 1
ATOM 567 C CA . HIS A 1 75 ? -10.922 13.891 -0.832 1 94 75 HIS A CA 1
ATOM 568 C C . HIS A 1 75 ? -10.055 14.148 0.4 1 94 75 HIS A C 1
ATOM 570 O O . HIS A 1 75 ? -10.211 13.469 1.421 1 94 75 HIS A O 1
ATOM 576 N N . VAL A 1 76 ? -9.227 15.133 0.303 1 96.94 76 VAL A N 1
ATOM 577 C CA . VAL A 1 76 ? -8.352 15.492 1.412 1 96.94 76 VAL A CA 1
ATOM 578 C C . VAL A 1 76 ? -9.188 15.961 2.602 1 96.94 76 VAL A C 1
ATOM 580 O O . VAL A 1 76 ? -8.914 15.594 3.746 1 96.94 76 VAL A O 1
ATOM 583 N N . GLU A 1 77 ? -10.266 16.719 2.346 1 97.5 77 GLU A N 1
ATOM 584 C CA . GLU A 1 77 ? -11.172 17.156 3.402 1 97.5 77 GLU A CA 1
ATOM 585 C C . GLU A 1 77 ? -11.727 15.969 4.184 1 97.5 77 GLU A C 1
ATOM 587 O O . GLU A 1 77 ? -11.719 15.977 5.414 1 97.5 77 GLU A O 1
ATOM 592 N N . ASP A 1 78 ? -12.141 15.047 3.434 1 95.94 78 ASP A N 1
ATOM 593 C CA . ASP A 1 78 ? -12.75 13.867 4.055 1 95.94 78 ASP A CA 1
ATOM 594 C C . ASP A 1 78 ? -11.734 13.125 4.914 1 95.94 78 ASP A C 1
ATOM 596 O O . ASP A 1 78 ? -12.062 12.664 6.008 1 95.94 78 ASP A O 1
ATOM 600 N N . LEU A 1 79 ? -10.516 12.938 4.453 1 97.25 79 LEU A N 1
ATOM 601 C CA . LEU A 1 79 ? -9.469 12.242 5.191 1 97.25 79 LEU A CA 1
ATOM 602 C C . LEU A 1 79 ? -9.117 12.992 6.477 1 97.25 79 LEU A C 1
ATOM 604 O O . LEU A 1 79 ? -8.953 12.375 7.531 1 97.25 79 LEU A O 1
ATOM 608 N N . ILE A 1 80 ? -9.031 14.297 6.391 1 98.19 80 ILE A N 1
ATOM 609 C CA . ILE A 1 80 ? -8.703 15.102 7.562 1 98.19 80 ILE A CA 1
ATOM 610 C C . ILE A 1 80 ? -9.852 15.031 8.57 1 98.19 80 ILE A C 1
ATOM 612 O O . ILE A 1 80 ? -9.617 14.891 9.773 1 98.19 80 ILE A O 1
ATOM 616 N N . LYS A 1 81 ? -11.07 15.141 8.047 1 96.5 81 LYS A N 1
ATOM 617 C CA . LYS A 1 81 ? -12.25 15.047 8.898 1 96.5 81 LYS A CA 1
ATOM 618 C C . LYS A 1 81 ? -12.242 13.758 9.711 1 96.5 81 LYS A C 1
ATOM 620 O O . LYS A 1 81 ? -12.391 13.781 10.938 1 96.5 81 LYS A O 1
ATOM 625 N N . ARG A 1 82 ? -11.992 12.648 9.078 1 94.38 82 ARG A N 1
ATOM 626 C CA . ARG A 1 82 ? -11.984 11.344 9.742 1 94.38 82 ARG A CA 1
ATOM 627 C C . ARG A 1 82 ? -10.852 11.258 10.758 1 94.38 82 ARG A C 1
ATOM 629 O O . ARG A 1 82 ? -11.031 10.711 11.844 1 94.38 82 ARG A O 1
ATOM 636 N N . THR A 1 83 ? -9.75 11.781 10.398 1 96.38 83 THR A N 1
ATOM 637 C CA . THR A 1 83 ? -8.586 11.727 11.273 1 96.38 83 THR A CA 1
ATOM 638 C C . THR A 1 83 ? -8.82 12.57 12.531 1 96.38 83 THR A C 1
ATOM 640 O O . THR A 1 83 ? -8.555 12.109 13.641 1 96.38 83 THR A O 1
ATOM 643 N N . LEU A 1 84 ? -9.359 13.781 12.367 1 95.69 84 LEU A N 1
ATOM 644 C CA . LEU A 1 84 ? -9.617 14.664 13.5 1 95.69 84 LEU A CA 1
ATOM 645 C C . LEU A 1 84 ? -10.727 14.102 14.383 1 95.69 84 LEU A C 1
ATOM 647 O O . LEU A 1 84 ? -10.688 14.242 15.609 1 95.69 84 LEU A O 1
ATOM 651 N N . GLN A 1 85 ? -11.719 13.461 13.781 1 92.19 85 GLN A N 1
ATOM 652 C CA . GLN A 1 85 ? -12.797 12.852 14.539 1 92.19 85 GLN A CA 1
ATOM 653 C C . GLN A 1 85 ? -12.266 11.789 15.5 1 92.19 85 GLN A C 1
ATOM 655 O O . GLN A 1 85 ? -12.805 11.609 16.594 1 92.19 85 GLN A O 1
ATOM 660 N N . ALA A 1 86 ? -11.258 11.164 15.055 1 91.69 86 ALA A N 1
ATOM 661 C CA . ALA A 1 86 ? -10.664 10.117 15.883 1 91.69 86 ALA A CA 1
ATOM 662 C C . ALA A 1 86 ? -9.867 10.719 17.031 1 91.69 86 ALA A C 1
ATOM 664 O O . ALA A 1 86 ? -9.57 10.031 18.016 1 91.69 86 ALA A O 1
ATOM 665 N N . LEU A 1 87 ? -9.594 11.953 16.953 1 93.62 87 LEU A N 1
ATOM 666 C CA . LEU A 1 87 ? -8.688 12.555 17.922 1 93.62 87 LEU A CA 1
ATOM 667 C C . LEU A 1 87 ? -9.453 13.453 18.891 1 93.62 87 LEU A C 1
ATOM 669 O O . LEU A 1 87 ? -9.047 13.617 20.047 1 93.62 87 LEU A O 1
ATOM 673 N N . VAL A 1 88 ? -10.484 14.094 18.438 1 91 88 VAL A N 1
ATOM 674 C CA . VAL A 1 88 ? -11.188 15.102 19.219 1 91 88 VAL A CA 1
ATOM 675 C C . VAL A 1 88 ? -12.062 14.414 20.266 1 91 88 VAL A C 1
ATOM 677 O O . VAL A 1 88 ? -12.742 13.43 19.969 1 91 88 VAL A O 1
ATOM 680 N N . LEU A 1 89 ? -11.984 14.844 21.484 1 83.38 89 LEU A N 1
ATOM 681 C CA . LEU A 1 89 ? -12.781 14.297 22.578 1 83.38 89 LEU A CA 1
ATOM 682 C C . LEU A 1 89 ? -14.172 14.922 22.609 1 83.38 89 LEU A C 1
ATOM 684 O O . LEU A 1 89 ? -14.312 16.141 22.484 1 83.38 89 LEU A O 1
ATOM 688 N N . GLY A 1 90 ? -15.375 14.25 22.156 1 68.25 90 GLY A N 1
ATOM 689 C CA . GLY A 1 90 ? -16.734 14.719 22.016 1 68.25 90 GLY A CA 1
ATOM 690 C C . GLY A 1 90 ? -17.406 15.031 23.344 1 68.25 90 GLY A C 1
ATOM 691 O O . GLY A 1 90 ? -18.516 15.578 23.375 1 68.25 90 GLY A O 1
ATOM 692 N N . ASP A 1 91 ? -16.969 14.453 24.422 1 59.72 91 ASP A N 1
ATOM 693 C CA . ASP A 1 91 ? -17.859 14.344 25.594 1 59.72 91 ASP A CA 1
ATOM 694 C C . ASP A 1 91 ? -18.234 15.727 26.125 1 59.72 91 AS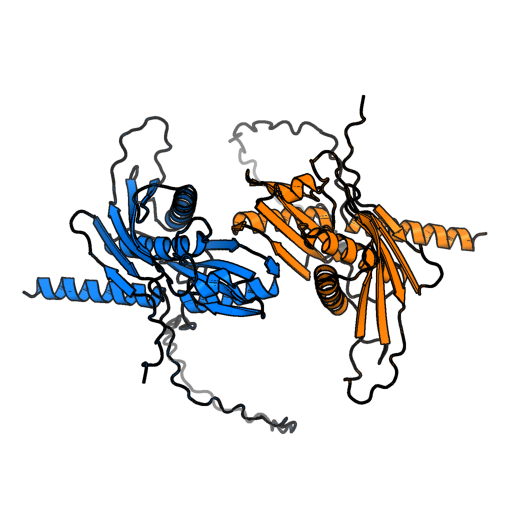P A C 1
ATOM 696 O O . ASP A 1 91 ? -19.281 15.883 26.766 1 59.72 91 ASP A O 1
ATOM 700 N N . GLU A 1 92 ? -17.5 16.672 25.766 1 55.56 92 GLU A N 1
ATOM 701 C CA . GLU A 1 92 ? -17.734 17.797 26.672 1 55.56 92 GLU A CA 1
ATOM 702 C C . GLU A 1 92 ? -18.844 18.703 26.141 1 55.56 92 GLU A C 1
ATOM 704 O O . GLU A 1 92 ? -19.406 19.516 26.875 1 55.56 92 GLU A O 1
ATOM 709 N N . THR A 1 93 ? -19.172 18.625 24.953 1 59.91 93 THR A N 1
ATOM 710 C CA . THR A 1 93 ? -20.156 19.609 24.516 1 59.91 93 THR A CA 1
ATOM 711 C C . THR A 1 93 ? -21.125 18.984 23.516 1 59.91 93 THR A C 1
ATOM 713 O O . THR A 1 93 ? -20.781 18.828 22.344 1 59.91 93 THR A O 1
ATOM 716 N N . PRO A 1 94 ? -22.297 18.562 24.188 1 62.81 94 PRO A N 1
ATOM 717 C CA . PRO A 1 94 ? -23.297 18.078 23.234 1 62.81 94 PRO A CA 1
ATOM 718 C C . PRO A 1 94 ? -23.562 19.062 22.109 1 62.81 94 PRO A C 1
ATOM 720 O O . PRO A 1 94 ? -23.469 20.281 22.312 1 62.81 94 PRO A O 1
ATOM 723 N N . ARG A 1 95 ? -23.641 18.766 20.922 1 70.12 95 ARG A N 1
ATOM 724 C CA . ARG A 1 95 ? -24.047 19.516 19.734 1 70.12 95 ARG A CA 1
ATOM 725 C C . ARG A 1 95 ? -22.953 20.516 19.344 1 70.12 95 ARG A C 1
ATOM 727 O O . ARG A 1 95 ? -23.266 21.656 18.969 1 70.12 95 ARG A O 1
ATOM 734 N N . ALA A 1 96 ? -21.75 20.266 19.734 1 79.38 96 ALA A N 1
ATOM 735 C CA . ALA A 1 96 ? -20.656 21.141 19.328 1 79.38 96 ALA A CA 1
ATOM 736 C C . ALA A 1 96 ? -20.016 20.672 18.031 1 79.38 96 ALA A C 1
ATOM 738 O O . ALA A 1 96 ? -19.922 19.469 17.781 1 79.38 96 ALA A O 1
ATOM 739 N N . MET A 1 97 ? -19.828 21.656 17.203 1 88.94 97 MET A N 1
ATOM 740 C CA . MET A 1 97 ? -19.172 21.391 15.93 1 88.94 97 MET A CA 1
ATOM 741 C C . MET A 1 97 ? -17.766 22 15.906 1 88.94 97 MET A C 1
ATOM 743 O O . MET A 1 97 ? -17.578 23.125 16.359 1 88.94 97 MET A O 1
ATOM 747 N N . LEU A 1 98 ? -16.828 21.234 15.508 1 93.06 98 LEU A N 1
ATOM 748 C CA . LEU A 1 98 ? -15.492 21.719 15.188 1 93.06 98 LEU A CA 1
ATOM 749 C C . LEU A 1 98 ? -15.383 22.078 13.711 1 93.06 98 LEU A C 1
ATOM 751 O O . LEU A 1 98 ? -15.477 21.203 12.844 1 93.06 98 LEU A O 1
ATOM 755 N N . GLN A 1 99 ? -15.281 23.375 13.484 1 95.31 99 GLN A N 1
ATOM 756 C CA . GLN A 1 99 ? -15.141 23.844 12.109 1 95.31 99 GLN A CA 1
ATOM 757 C C . GLN A 1 99 ? -13.688 24.172 11.789 1 95.31 99 GLN A C 1
ATOM 759 O O . GLN A 1 99 ? -13.086 25.031 12.43 1 95.31 99 GLN A O 1
ATOM 764 N N . VAL A 1 100 ? -13.156 23.484 10.773 1 97.88 100 VAL A N 1
ATOM 765 C CA . VAL A 1 100 ? -11.773 23.688 10.352 1 97.88 100 VAL A CA 1
ATOM 766 C C . VAL A 1 100 ? -11.742 24.25 8.93 1 97.88 100 VAL A C 1
ATOM 768 O O . VAL A 1 100 ? -12.312 23.656 8.008 1 97.88 100 VAL A O 1
ATOM 771 N N . THR A 1 101 ? -11.117 25.406 8.797 1 97.56 101 THR A N 1
ATOM 772 C CA . THR A 1 101 ? -10.922 26.016 7.48 1 97.56 101 THR A CA 1
ATOM 773 C C . THR A 1 101 ? -9.438 26.047 7.121 1 97.56 101 THR A C 1
ATOM 775 O O . THR A 1 101 ? -8.617 26.547 7.898 1 97.56 101 THR A O 1
ATOM 778 N N . LEU A 1 102 ? -9.125 25.5 5.969 1 98.06 102 LEU A N 1
ATOM 779 C CA . LEU A 1 102 ? -7.758 25.453 5.465 1 98.06 102 LEU A CA 1
ATOM 780 C C . LEU A 1 102 ? -7.629 26.219 4.156 1 98.06 102 LEU A C 1
ATOM 782 O O . LEU A 1 102 ? -8.367 25.953 3.203 1 98.06 102 LEU A O 1
ATOM 786 N N . GLN A 1 103 ? -6.691 27.141 4.176 1 96.56 103 GLN A N 1
ATOM 787 C CA . GLN A 1 103 ? -6.434 27.938 2.982 1 96.56 103 GLN A CA 1
ATOM 788 C C . GLN A 1 103 ? -5.02 27.719 2.463 1 96.56 103 GLN A C 1
ATOM 790 O O . GLN A 1 103 ? -4.043 28.062 3.129 1 96.56 103 GLN A O 1
ATOM 795 N N . ILE A 1 104 ? -4.918 27.125 1.271 1 96.31 104 ILE A N 1
ATOM 796 C CA . ILE A 1 104 ? -3.613 27.031 0.629 1 96.31 104 ILE A CA 1
ATOM 797 C C . ILE A 1 104 ? -3.18 28.406 0.129 1 96.31 104 ILE A C 1
ATOM 799 O O . ILE A 1 104 ? -3.857 29 -0.707 1 96.31 104 ILE A O 1
ATOM 803 N N . VAL A 1 105 ? -2.07 28.844 0.643 1 94.56 105 VAL A N 1
ATOM 804 C CA . VAL A 1 105 ? -1.64 30.203 0.327 1 94.56 105 VAL A CA 1
ATOM 805 C C . VAL A 1 105 ? -0.555 30.156 -0.747 1 94.56 105 VAL A C 1
ATOM 807 O O . VAL A 1 105 ? -0.454 31.078 -1.569 1 94.56 105 VAL A O 1
ATOM 810 N N . SER A 1 106 ? 0.262 29.141 -0.774 1 93.06 106 SER A N 1
ATOM 811 C CA . SER A 1 106 ? 1.307 29 -1.785 1 93.06 106 SER A CA 1
ATOM 812 C C . SER A 1 106 ? 1.649 27.547 -2.035 1 93.06 106 SER A C 1
ATOM 814 O O . SER A 1 106 ? 1.452 26.703 -1.163 1 93.06 106 SER A O 1
ATOM 816 N N . VAL A 1 107 ? 2.096 27.281 -3.227 1 91.38 107 VAL A N 1
ATOM 817 C CA . VAL A 1 107 ? 2.543 25.953 -3.633 1 91.38 107 VAL A CA 1
ATOM 818 C C . VAL A 1 107 ? 3.912 26.062 -4.305 1 91.38 107 VAL A C 1
ATOM 820 O O . VAL A 1 107 ? 4.27 27.109 -4.848 1 91.38 107 VAL A O 1
ATOM 823 N N . GLU A 1 108 ? 4.543 24.953 -4.172 1 88.44 108 GLU A N 1
ATOM 824 C CA . GLU A 1 108 ? 5.84 24.859 -4.84 1 88.44 108 GLU A CA 1
ATOM 825 C C . GLU A 1 108 ? 5.68 24.828 -6.355 1 88.44 108 GLU A C 1
ATOM 827 O O . GLU A 1 108 ? 4.781 24.172 -6.879 1 88.44 108 GLU A O 1
ATOM 832 N N . SER A 1 109 ? 6.492 25.656 -6.98 1 83.56 109 SER A N 1
ATOM 833 C CA . SER A 1 109 ? 6.566 25.625 -8.438 1 83.56 109 SER A CA 1
ATOM 834 C C . SER A 1 109 ? 8.008 25.484 -8.914 1 83.56 109 SER A C 1
ATOM 836 O O . SER A 1 109 ? 8.922 26.078 -8.336 1 83.56 109 SER A O 1
ATOM 838 N N . ASP A 1 110 ? 8.203 24.422 -9.68 1 78.38 110 ASP A N 1
ATOM 839 C CA . ASP A 1 110 ? 9.516 24.281 -10.305 1 78.38 110 ASP A CA 1
ATOM 840 C C . ASP A 1 110 ? 9.461 24.656 -11.789 1 78.38 110 ASP A C 1
ATOM 842 O O . ASP A 1 110 ? 8.852 23.938 -12.586 1 78.38 110 ASP A O 1
ATOM 846 N N . GLU A 1 111 ? 10.039 25.703 -12.109 1 74.94 111 GLU A N 1
ATOM 847 C CA . GLU A 1 111 ? 9.977 26.234 -13.469 1 74.94 111 GLU A CA 1
ATOM 848 C C . GLU A 1 111 ? 11.125 25.703 -14.32 1 74.94 111 GLU A C 1
ATOM 850 O O . GLU A 1 111 ? 11.242 26.047 -15.5 1 74.94 111 GLU A O 1
ATOM 855 N N . SER A 1 112 ? 11.961 24.953 -13.633 1 69.81 112 SER A N 1
ATOM 856 C CA . SER A 1 112 ? 13.109 24.453 -14.383 1 69.81 112 SER A CA 1
ATOM 857 C C . SER A 1 112 ? 12.688 23.406 -15.406 1 69.81 112 SER A C 1
ATOM 859 O O . SER A 1 112 ? 13.43 23.094 -16.344 1 69.81 112 SER A O 1
ATOM 861 N N . LEU A 1 113 ? 11.555 22.797 -15.188 1 64.06 113 LEU A N 1
ATOM 862 C CA . LEU A 1 113 ? 11.062 21.812 -16.141 1 64.06 113 LEU A CA 1
ATOM 863 C C . LEU A 1 113 ? 10.148 22.453 -17.172 1 64.06 113 LEU A C 1
ATOM 865 O O . LEU A 1 113 ? 9.484 23.453 -16.891 1 64.06 113 LEU A O 1
ATOM 869 N N . PRO A 1 114 ? 10.336 22.016 -18.484 1 63.88 114 PRO A N 1
ATOM 870 C CA . PRO A 1 114 ? 9.398 22.547 -19.484 1 63.88 114 PRO A CA 1
ATOM 871 C C . PRO A 1 114 ? 7.938 22.438 -19.031 1 63.88 114 PRO A C 1
ATOM 873 O O . PRO A 1 114 ? 7.504 21.375 -18.594 1 63.88 114 PRO A O 1
ATOM 876 N N . GLY A 1 115 ? 7.137 23.562 -19.141 1 65.5 115 GLY A N 1
ATOM 877 C CA . GLY A 1 115 ? 5.746 23.641 -18.719 1 65.5 115 GLY A CA 1
ATOM 878 C C . GLY A 1 115 ? 5.582 23.828 -17.219 1 65.5 115 GLY A C 1
ATOM 879 O O . GLY A 1 115 ? 4.48 24.109 -16.75 1 65.5 115 GLY A O 1
ATOM 880 N N . GLY A 1 116 ? 6.637 23.812 -16.578 1 68.94 116 GLY A N 1
ATOM 881 C CA . GLY A 1 116 ? 6.68 24.031 -15.133 1 68.94 116 GLY A CA 1
ATOM 882 C C . GLY A 1 116 ? 5.895 23 -14.352 1 68.94 116 GLY A C 1
ATOM 883 O O . GLY A 1 116 ? 5.039 22.297 -14.906 1 68.94 116 GLY A O 1
ATOM 884 N N . VAL A 1 117 ? 6.441 22.453 -13.328 1 74.19 117 VAL A N 1
ATOM 885 C CA . VAL A 1 117 ? 5.703 21.547 -12.461 1 74.19 117 VAL A CA 1
ATOM 886 C C . VAL A 1 117 ? 5.324 22.25 -11.164 1 74.19 117 VAL A C 1
ATOM 888 O O . VAL A 1 117 ? 6.129 22.984 -10.594 1 74.19 117 VAL A O 1
ATOM 891 N N . LYS A 1 118 ? 4.027 22.234 -10.906 1 79.19 118 LYS A N 1
ATOM 892 C CA . LYS A 1 118 ? 3.527 22.891 -9.695 1 79.19 118 LYS A CA 1
ATOM 893 C C . LYS A 1 118 ? 2.891 21.875 -8.75 1 79.19 118 LYS A C 1
ATOM 895 O O . LYS A 1 118 ? 2.195 20.953 -9.188 1 79.19 118 LYS A O 1
ATOM 900 N N . SER A 1 119 ? 3.213 22.078 -7.555 1 82.75 119 SER A N 1
ATOM 901 C CA . SER A 1 119 ? 2.439 21.328 -6.57 1 82.75 119 SER A CA 1
ATOM 902 C C . SER A 1 119 ? 0.955 21.672 -6.66 1 82.75 119 SER A C 1
ATOM 904 O O . SER A 1 119 ? 0.588 22.812 -6.93 1 82.75 119 SER A O 1
ATOM 906 N N . GLY A 1 120 ? 0.132 20.641 -6.531 1 77.12 120 GLY A N 1
ATOM 907 C CA . GLY A 1 120 ? -1.304 20.859 -6.582 1 77.12 120 GLY A CA 1
ATOM 908 C C . GLY A 1 120 ? -1.864 20.844 -7.992 1 77.12 120 GLY A C 1
ATOM 909 O O . GLY A 1 120 ? -3.068 21 -8.188 1 77.12 120 GLY A O 1
ATOM 910 N N . GLY A 1 121 ? -1.014 20.719 -8.961 1 77.88 121 GLY A N 1
ATOM 911 C CA . GLY A 1 121 ? -1.508 20.609 -10.328 1 77.88 121 GLY A CA 1
ATOM 912 C C . GLY A 1 121 ? -2.311 19.344 -10.57 1 77.88 121 GLY A C 1
ATOM 913 O O . GLY A 1 121 ? -2.391 18.484 -9.703 1 77.88 121 GLY A O 1
ATOM 914 N N . GLN A 1 122 ? -2.908 19.281 -11.719 1 76.06 122 GLN A N 1
ATOM 915 C CA . GLN A 1 122 ? -3.803 18.188 -12.07 1 76.06 122 GLN A CA 1
ATOM 916 C C . GLN A 1 122 ? -3.082 16.844 -11.992 1 76.06 122 GLN A C 1
ATOM 918 O O . GLN A 1 122 ? -3.656 15.844 -11.547 1 76.06 122 GLN A O 1
ATOM 923 N N . GLY A 1 123 ? -1.901 16.797 -12.344 1 82.56 123 GLY A N 1
ATOM 924 C CA . GLY A 1 123 ? -1.16 15.555 -12.383 1 82.56 123 GLY A CA 1
ATOM 925 C C . GLY A 1 123 ? -0.422 15.258 -11.094 1 82.56 123 GLY A C 1
ATOM 926 O O . GLY A 1 123 ? 0.195 14.195 -10.953 1 82.56 123 GLY A O 1
ATOM 927 N N . GLU A 1 124 ? -0.645 16.188 -10.125 1 88.06 124 GLU A N 1
ATOM 928 C CA . GLU A 1 124 ? 0.093 16.031 -8.875 1 88.06 124 GLU A CA 1
ATOM 929 C C . GLU A 1 124 ? -0.698 15.219 -7.859 1 88.06 124 GLU A C 1
ATOM 931 O O . GLU A 1 124 ? -1.931 15.25 -7.855 1 88.06 124 GLU A O 1
ATOM 936 N N . THR A 1 125 ? 0.024 14.523 -7.066 1 93.31 125 THR A N 1
ATOM 937 C CA . THR A 1 125 ? -0.574 13.695 -6.023 1 93.31 125 THR A CA 1
ATOM 938 C C . THR A 1 125 ? -1.263 14.562 -4.973 1 93.31 125 THR A C 1
ATOM 940 O O . THR A 1 125 ? -0.835 15.688 -4.715 1 93.31 125 THR A O 1
ATOM 943 N N . TYR A 1 126 ? -2.287 14.047 -4.363 1 95.19 126 TYR A N 1
ATOM 944 C CA . TYR A 1 126 ? -2.945 14.75 -3.268 1 95.19 126 TYR A CA 1
ATOM 945 C C . TYR A 1 126 ? -2.234 14.484 -1.945 1 95.19 126 TYR A C 1
ATOM 947 O O . TYR A 1 126 ? -2.547 15.109 -0.93 1 95.19 126 TYR A O 1
ATOM 955 N N . LEU A 1 127 ? -1.276 13.586 -1.995 1 97.81 127 LEU A N 1
ATOM 956 C CA . LEU A 1 127 ? -0.662 13.086 -0.77 1 97.81 127 LEU A CA 1
ATOM 957 C C . LEU A 1 127 ? 0.115 14.195 -0.063 1 97.81 127 LEU A C 1
ATOM 959 O O . LEU A 1 127 ? 0.042 14.32 1.161 1 97.81 127 LEU A O 1
ATOM 963 N N . ASP A 1 128 ? 0.849 14.984 -0.751 1 96.44 128 ASP A N 1
ATOM 964 C CA . ASP A 1 128 ? 1.604 16.078 -0.146 1 96.44 128 ASP A CA 1
ATOM 965 C C . ASP A 1 128 ? 0.67 17.109 0.472 1 96.44 128 ASP A C 1
ATOM 967 O O . ASP A 1 128 ? 0.921 17.609 1.575 1 96.44 128 ASP A O 1
ATOM 971 N N . MET A 1 129 ? -0.386 17.438 -0.214 1 96.38 129 MET A N 1
ATOM 972 C CA . MET A 1 129 ? -1.409 18.344 0.307 1 96.38 129 MET A CA 1
ATOM 973 C C . MET A 1 129 ? -2.02 17.797 1.59 1 96.38 129 MET A C 1
ATOM 975 O O . MET A 1 129 ? -2.213 18.531 2.559 1 96.38 129 MET A O 1
ATOM 979 N N . LEU A 1 130 ? -2.258 16.531 1.584 1 98.31 130 LEU A N 1
ATOM 980 C CA . LEU A 1 130 ? -2.873 15.859 2.725 1 98.31 130 LEU A CA 1
ATOM 981 C C . LEU A 1 130 ? -2.006 16 3.971 1 98.31 130 LEU A C 1
ATOM 983 O O . LEU A 1 130 ? -2.494 16.406 5.031 1 98.31 130 LEU A O 1
ATOM 987 N N . ALA A 1 131 ? -0.749 15.688 3.809 1 98.38 131 ALA A N 1
ATOM 988 C CA . ALA A 1 131 ? 0.16 15.766 4.949 1 98.38 131 ALA A CA 1
ATOM 989 C C . ALA A 1 131 ? 0.241 17.188 5.492 1 98.38 131 ALA A C 1
ATOM 991 O O . ALA A 1 131 ? 0.139 17.406 6.699 1 98.38 131 ALA A O 1
ATOM 992 N N . SER A 1 132 ? 0.387 18.141 4.648 1 97.94 132 SER A N 1
ATOM 993 C CA . SER A 1 132 ? 0.533 19.531 5.035 1 97.94 132 SER A CA 1
ATOM 994 C C . SER A 1 132 ? -0.746 20.062 5.676 1 97.94 132 SER A C 1
ATOM 996 O O . SER A 1 132 ? -0.695 20.766 6.691 1 97.94 132 SER A O 1
ATOM 998 N N . ALA A 1 133 ? -1.861 19.734 5.035 1 98.38 133 ALA A N 1
ATOM 999 C CA . ALA A 1 133 ? -3.148 20.219 5.535 1 98.38 133 ALA A CA 1
ATOM 1000 C C . ALA A 1 133 ? -3.459 19.625 6.906 1 98.38 133 ALA A C 1
ATOM 1002 O O . ALA A 1 133 ? -3.979 20.312 7.785 1 98.38 133 ALA A O 1
ATOM 1003 N N . LEU A 1 134 ? -3.168 18.375 7.074 1 98.62 134 LEU A N 1
ATOM 1004 C CA . LEU A 1 134 ? -3.398 17.734 8.367 1 98.62 134 LEU A CA 1
ATOM 1005 C C . LEU A 1 134 ? -2.549 18.375 9.453 1 98.62 134 LEU A C 1
ATOM 1007 O O . LEU A 1 134 ? -3.037 18.641 10.555 1 98.62 134 LEU A O 1
ATOM 1011 N N . ASN A 1 135 ? -1.286 18.641 9.156 1 98.44 135 ASN A N 1
ATOM 1012 C CA . ASN A 1 135 ? -0.398 19.281 10.125 1 98.44 135 ASN A CA 1
ATOM 1013 C C . ASN A 1 135 ? -0.883 20.688 10.484 1 98.44 135 ASN A C 1
ATOM 1015 O O . ASN A 1 135 ? -0.861 21.062 11.656 1 98.44 135 ASN A O 1
ATOM 1019 N N . ALA A 1 136 ? -1.331 21.406 9.492 1 98.44 136 ALA A N 1
ATOM 1020 C CA . ALA A 1 136 ? -1.869 22.734 9.742 1 98.44 136 ALA A CA 1
ATOM 1021 C C . ALA A 1 136 ? -3.113 22.672 10.617 1 98.44 136 ALA A C 1
ATOM 1023 O O . ALA A 1 136 ? -3.252 23.453 11.562 1 98.44 136 ALA A O 1
ATOM 1024 N N . ALA A 1 137 ? -4.02 21.766 10.297 1 98.38 137 ALA A N 1
ATOM 1025 C CA . ALA A 1 137 ? -5.25 21.609 11.062 1 98.38 137 ALA A CA 1
ATOM 1026 C C . ALA A 1 137 ? -4.941 21.266 12.523 1 98.38 137 ALA A C 1
ATOM 1028 O O . ALA A 1 137 ? -5.562 21.812 13.438 1 98.38 137 ALA A O 1
ATOM 1029 N N . MET A 1 138 ? -3.99 20.391 12.727 1 97.81 138 MET A N 1
ATOM 1030 C CA . MET A 1 138 ? -3.582 19.969 14.062 1 97.81 138 MET A CA 1
ATOM 1031 C C . MET A 1 138 ? -3.072 21.172 14.867 1 97.81 138 MET A C 1
ATOM 1033 O O . MET A 1 138 ? -3.451 21.344 16.031 1 97.81 138 MET A O 1
ATOM 1037 N N . LEU A 1 139 ? -2.279 21.969 14.242 1 97.44 139 LEU A N 1
ATOM 1038 C CA . LEU A 1 139 ? -1.717 23.141 14.891 1 97.44 139 LEU A CA 1
ATOM 1039 C C . LEU A 1 139 ? -2.816 24.125 15.289 1 97.44 139 LEU A C 1
ATOM 1041 O O . LEU A 1 139 ? -2.789 24.672 16.391 1 97.44 139 LEU A O 1
ATOM 1045 N N . ALA A 1 140 ? -3.732 24.312 14.398 1 97.69 140 ALA A N 1
ATOM 1046 C CA . ALA A 1 140 ? -4.824 25.234 14.68 1 97.69 140 ALA A CA 1
ATOM 1047 C C . ALA A 1 140 ? -5.691 24.734 15.836 1 97.69 140 ALA A C 1
ATOM 1049 O O . ALA A 1 140 ? -6.129 25.516 16.672 1 97.69 140 ALA A O 1
ATOM 1050 N N . CYS A 1 141 ? -5.965 23.469 15.891 1 95.88 141 CYS A N 1
ATOM 1051 C CA . CYS A 1 141 ? -6.715 22.875 17 1 95.88 141 CYS A CA 1
ATOM 1052 C C . CYS A 1 141 ? -5.996 23.078 18.312 1 95.88 141 CYS A C 1
ATOM 1054 O O . CYS A 1 141 ? -6.621 23.422 19.328 1 95.88 141 CYS A O 1
ATOM 1056 N N . LEU A 1 142 ? -4.738 22.906 18.266 1 94.25 142 LEU A N 1
ATOM 1057 C CA . LEU A 1 142 ? -3.932 23.094 19.469 1 94.25 142 LEU A CA 1
ATOM 1058 C C . LEU A 1 142 ? -3.996 24.547 19.922 1 94.25 142 LEU A C 1
ATOM 1060 O O . LEU A 1 142 ? -4.141 24.812 21.125 1 94.25 142 LEU A O 1
ATOM 1064 N N . ASP A 1 143 ? -3.918 25.406 18.984 1 95.12 143 ASP A N 1
ATOM 1065 C CA . ASP A 1 143 ? -3.975 26.828 19.297 1 95.12 143 ASP A CA 1
ATOM 1066 C C . ASP A 1 143 ? -5.316 27.203 19.922 1 95.12 143 ASP A C 1
ATOM 1068 O O . ASP A 1 143 ? -5.379 28.062 20.812 1 95.12 143 ASP A O 1
ATOM 1072 N N . ALA A 1 144 ? -6.379 26.547 19.469 1 93.56 144 ALA A N 1
ATOM 1073 C CA . ALA A 1 144 ? -7.73 26.828 19.953 1 93.56 144 ALA A CA 1
ATOM 1074 C C . ALA A 1 144 ? -7.98 26.141 21.297 1 93.56 144 ALA A C 1
ATOM 1076 O O . ALA A 1 144 ? -9.008 26.391 21.938 1 93.56 144 ALA A O 1
ATOM 1077 N N . GLY A 1 145 ? -7.094 25.281 21.688 1 91.31 145 GLY A N 1
ATOM 1078 C CA . GLY A 1 145 ? -7.297 24.531 22.922 1 91.31 145 GLY A CA 1
ATOM 1079 C C . GLY A 1 145 ? -8.359 23.453 22.797 1 91.31 145 GLY A C 1
ATOM 1080 O O . GLY A 1 145 ? -9.062 23.156 23.766 1 91.31 145 GLY A O 1
ATOM 1081 N N . VAL A 1 146 ? -8.555 22.969 21.609 1 91.38 146 VAL A N 1
ATOM 1082 C CA . VAL A 1 146 ? -9.484 21.844 21.422 1 91.38 146 VAL A CA 1
ATOM 1083 C C . VAL A 1 146 ? -9.016 20.641 22.219 1 91.38 146 VAL A C 1
ATOM 1085 O O . VAL A 1 146 ? -7.828 20.297 22.203 1 91.38 146 VAL A O 1
ATOM 1088 N N . GLN A 1 147 ? -9.922 20.062 22.953 1 90.31 147 GLN A N 1
ATOM 1089 C CA . GLN A 1 147 ? -9.562 18.875 23.703 1 90.31 147 GLN A CA 1
ATOM 1090 C C . GLN A 1 147 ? -9.383 17.672 22.797 1 90.31 147 GLN A C 1
ATOM 1092 O O . GLN A 1 147 ? -10.336 17.234 22.141 1 90.31 147 GLN A O 1
ATOM 1097 N N . MET A 1 148 ? -8.219 17.156 22.781 1 91.19 148 MET A N 1
ATOM 1098 C CA . MET A 1 148 ? -7.887 16.016 21.922 1 91.19 148 MET A CA 1
ATOM 1099 C C . MET A 1 148 ? -7.254 14.898 22.734 1 91.19 148 MET A C 1
ATOM 1101 O O . MET A 1 148 ? -6.645 15.148 23.781 1 91.19 148 MET A O 1
ATOM 1105 N N . ARG A 1 149 ? -7.41 13.742 22.281 1 92.19 149 ARG A N 1
ATOM 1106 C CA . ARG A 1 149 ? -6.832 12.578 22.938 1 92.19 149 ARG A CA 1
ATOM 1107 C C . ARG A 1 149 ? -5.309 12.656 22.953 1 92.19 149 ARG A C 1
ATOM 1109 O O . ARG A 1 149 ? -4.672 12.227 23.922 1 92.19 149 ARG A O 1
ATOM 1116 N N . THR A 1 150 ? -4.77 13.102 21.922 1 93.25 150 THR A N 1
ATOM 1117 C CA . THR A 1 150 ? -3.332 13.25 21.734 1 93.25 150 THR A CA 1
ATOM 1118 C C . THR A 1 150 ? -3.039 14.141 20.531 1 93.25 150 THR A C 1
ATOM 1120 O O . THR A 1 150 ? -3.961 14.664 19.891 1 93.25 150 THR A O 1
ATOM 1123 N N . ILE A 1 151 ? -1.756 14.422 20.312 1 94.56 151 ILE A N 1
ATOM 1124 C CA . ILE A 1 151 ? -1.362 15.172 19.125 1 94.56 151 ILE A CA 1
ATOM 1125 C C . ILE A 1 151 ? -0.863 14.203 18.047 1 94.56 151 ILE A C 1
ATOM 1127 O O . ILE A 1 151 ? -0.456 13.086 18.344 1 94.56 151 ILE A O 1
ATOM 1131 N N . ALA A 1 152 ? -0.951 14.68 16.844 1 97.12 152 ALA A N 1
ATOM 1132 C CA . ALA A 1 152 ? -0.532 13.844 15.719 1 97.12 152 ALA A CA 1
ATOM 1133 C C . ALA A 1 152 ? 0.159 14.672 14.641 1 97.12 152 ALA A C 1
ATOM 1135 O O . ALA A 1 152 ? 0.004 15.898 14.602 1 97.12 152 ALA A O 1
ATOM 1136 N N . GLY A 1 153 ? 0.954 14.047 13.891 1 97.81 153 GLY A N 1
ATOM 1137 C CA . GLY A 1 153 ? 1.599 14.625 12.719 1 97.81 153 GLY A CA 1
ATOM 1138 C C . GLY A 1 153 ? 1.636 13.688 11.531 1 97.81 153 GLY A C 1
ATOM 1139 O O . GLY A 1 153 ? 1.362 12.492 11.664 1 97.81 153 GLY A O 1
ATOM 1140 N N . ALA A 1 154 ? 1.929 14.266 10.375 1 98.44 154 ALA A N 1
ATOM 1141 C CA . ALA A 1 154 ? 1.968 13.484 9.148 1 98.44 154 ALA A CA 1
ATOM 1142 C C . ALA A 1 154 ? 3.207 13.82 8.32 1 98.44 154 ALA A C 1
ATOM 1144 O O . ALA A 1 154 ? 3.717 14.945 8.383 1 98.44 154 ALA A O 1
ATOM 1145 N N . ALA A 1 155 ? 3.682 12.883 7.559 1 97.88 155 ALA A N 1
ATOM 1146 C CA . ALA A 1 155 ? 4.801 13.07 6.641 1 97.88 155 ALA A CA 1
ATOM 1147 C C . ALA A 1 155 ? 4.582 12.312 5.34 1 97.88 155 ALA A C 1
ATOM 1149 O O . ALA A 1 155 ? 3.932 11.266 5.328 1 97.88 155 ALA A O 1
ATOM 1150 N N . VAL A 1 156 ? 5.117 12.867 4.32 1 97.94 156 VAL A N 1
ATOM 1151 C CA . VAL A 1 156 ? 5.074 12.227 3.01 1 97.94 156 VAL A CA 1
ATOM 1152 C C . VAL A 1 156 ? 6.426 11.578 2.709 1 97.94 156 VAL A C 1
ATOM 1154 O O . VAL A 1 156 ? 7.477 12.188 2.939 1 97.94 156 VAL A O 1
ATOM 1157 N N . ILE A 1 157 ? 6.41 10.328 2.238 1 98.06 157 ILE A N 1
ATOM 1158 C CA . ILE A 1 157 ? 7.598 9.547 1.902 1 98.06 157 ILE A CA 1
ATOM 1159 C C . ILE A 1 157 ? 7.543 9.117 0.438 1 98.06 157 ILE A C 1
ATOM 1161 O O . ILE A 1 157 ? 6.492 8.688 -0.049 1 98.06 157 ILE A O 1
ATOM 1165 N N . GLY A 1 158 ? 8.672 9.328 -0.239 1 97.81 158 GLY A N 1
ATOM 1166 C CA . GLY A 1 158 ? 8.781 8.836 -1.602 1 97.81 158 GLY A CA 1
ATOM 1167 C C . GLY A 1 158 ? 9.781 7.699 -1.743 1 97.81 158 GLY A C 1
ATOM 1168 O O . GLY A 1 158 ? 10.781 7.656 -1.031 1 97.81 158 GLY A O 1
ATOM 1169 N N . LEU A 1 159 ? 9.398 6.789 -2.6 1 96.06 159 LEU A N 1
ATOM 1170 C CA . LEU A 1 159 ? 10.344 5.762 -3.031 1 96.06 159 LEU A CA 1
ATOM 1171 C C . LEU A 1 159 ? 10.844 6.043 -4.441 1 96.06 159 LEU A C 1
ATOM 1173 O O . LEU A 1 159 ? 10.062 6.055 -5.395 1 96.06 159 LEU A O 1
ATOM 1177 N N . SER A 1 160 ? 12.109 6.211 -4.535 1 90.38 160 SER A N 1
ATOM 1178 C CA . SER A 1 160 ? 12.672 6.461 -5.859 1 90.38 160 SER A CA 1
ATOM 1179 C C . SER A 1 160 ? 12.695 5.188 -6.695 1 90.38 160 SER A C 1
ATOM 1181 O O . SER A 1 160 ? 12.531 4.086 -6.168 1 90.38 160 SER A O 1
ATOM 1183 N N . ARG A 1 161 ? 12.914 5.324 -7.941 1 83.12 161 ARG A N 1
ATOM 1184 C CA . ARG A 1 161 ? 12.961 4.195 -8.867 1 83.12 161 ARG A CA 1
ATOM 1185 C C . ARG A 1 161 ? 14.117 3.256 -8.523 1 83.12 161 ARG A C 1
ATOM 1187 O O . ARG A 1 161 ? 14.039 2.053 -8.773 1 83.12 161 ARG A O 1
ATOM 1194 N N . ASP A 1 162 ? 15.125 3.875 -7.883 1 84 162 ASP A N 1
ATOM 1195 C CA . ASP A 1 162 ? 16.281 3.078 -7.516 1 84 162 ASP A CA 1
ATOM 1196 C C . ASP A 1 162 ? 16.125 2.475 -6.121 1 84 162 ASP A C 1
ATOM 1198 O O . ASP A 1 162 ? 17.047 1.849 -5.598 1 84 162 ASP A O 1
ATOM 1202 N N . GLY A 1 163 ? 15.008 2.734 -5.551 1 85.25 163 GLY A N 1
ATOM 1203 C CA . GLY A 1 163 ? 14.695 2.098 -4.281 1 85.25 163 GLY A CA 1
ATOM 1204 C C . GLY A 1 163 ? 15.086 2.943 -3.082 1 85.25 163 GLY A C 1
ATOM 1205 O O . GLY A 1 163 ? 15.047 2.471 -1.943 1 85.25 163 GLY A O 1
ATOM 1206 N N . GLN A 1 164 ? 15.375 4.156 -3.328 1 92.69 164 GLN A N 1
ATOM 1207 C CA . GLN A 1 164 ? 15.781 5.023 -2.23 1 92.69 164 GLN A CA 1
ATOM 1208 C C . GLN A 1 164 ? 14.578 5.727 -1.608 1 92.69 164 GLN A C 1
ATOM 1210 O O . GLN A 1 164 ? 13.664 6.141 -2.318 1 92.69 164 GLN A O 1
ATOM 1215 N N . ILE A 1 165 ? 14.68 5.816 -0.273 1 96.19 165 ILE A N 1
ATOM 1216 C CA . ILE A 1 165 ? 13.648 6.523 0.471 1 96.19 165 ILE A CA 1
ATOM 1217 C C . ILE A 1 165 ? 13.961 8.016 0.506 1 96.19 165 ILE A C 1
ATOM 1219 O O . ILE A 1 165 ? 15.094 8.414 0.786 1 96.19 165 ILE A O 1
ATOM 1223 N N . VAL A 1 166 ? 12.969 8.797 0.202 1 95.5 166 VAL A N 1
ATOM 1224 C CA . VAL A 1 166 ? 13.102 10.25 0.293 1 95.5 166 VAL A CA 1
ATOM 1225 C C . VAL A 1 166 ? 12.039 10.805 1.238 1 95.5 166 VAL A C 1
ATOM 1227 O O . VAL A 1 166 ? 10.844 10.602 1.021 1 95.5 166 VAL A O 1
ATOM 1230 N N . VAL A 1 167 ? 12.516 11.438 2.283 1 95.44 167 VAL A N 1
ATOM 1231 C CA . VAL A 1 167 ? 11.602 12.055 3.238 1 95.44 167 VAL A CA 1
ATOM 1232 C C . VAL A 1 167 ? 11.234 13.461 2.768 1 95.44 167 VAL A C 1
ATOM 1234 O O . VAL A 1 167 ? 12.109 14.266 2.445 1 95.44 167 VAL A O 1
ATOM 1237 N N . HIS A 1 168 ? 9.992 13.742 2.635 1 94.94 168 HIS A N 1
ATOM 1238 C CA . HIS A 1 168 ? 9.484 15.031 2.184 1 94.94 168 HIS A CA 1
ATOM 1239 C C . HIS A 1 168 ? 10.031 15.383 0.801 1 94.94 168 HIS A C 1
ATOM 1241 O O . HIS A 1 168 ? 10.688 16.406 0.63 1 94.94 168 HIS A O 1
ATOM 1247 N N . PRO A 1 169 ? 9.641 14.602 -0.119 1 94.31 169 PRO A N 1
ATOM 1248 C CA . PRO A 1 169 ? 10.156 14.852 -1.465 1 94.31 169 PRO A CA 1
ATOM 1249 C C . PRO A 1 169 ? 9.633 16.156 -2.064 1 94.31 169 PRO A C 1
ATOM 1251 O O . PRO A 1 169 ? 8.461 16.5 -1.858 1 94.31 169 PRO A O 1
ATOM 1254 N N . ASP A 1 170 ? 10.492 16.844 -2.814 1 91.75 170 ASP A N 1
ATOM 1255 C CA . ASP A 1 170 ? 10.008 18 -3.566 1 91.75 170 ASP A CA 1
ATOM 1256 C C . ASP A 1 170 ? 9.242 17.562 -4.812 1 91.75 170 ASP A C 1
ATOM 1258 O O . ASP A 1 170 ? 9.039 16.359 -5.035 1 91.75 170 ASP A O 1
ATOM 1262 N N . VAL A 1 171 ? 8.812 18.562 -5.57 1 91.69 171 VAL A N 1
ATOM 1263 C CA . VAL A 1 171 ? 7.887 18.281 -6.664 1 91.69 171 VAL A CA 1
ATOM 1264 C C . VAL A 1 171 ? 8.578 17.422 -7.711 1 91.69 171 VAL A C 1
ATOM 1266 O O . VAL A 1 171 ? 7.961 16.5 -8.273 1 91.69 171 VAL A O 1
ATOM 1269 N N . VAL A 1 172 ? 9.82 17.641 -7.996 1 89.06 172 VAL A N 1
ATOM 1270 C CA . VAL A 1 172 ? 10.562 16.859 -8.992 1 89.06 172 VAL A CA 1
ATOM 1271 C C . VAL A 1 172 ? 10.781 15.445 -8.484 1 89.06 172 VAL A C 1
ATOM 1273 O O . VAL A 1 172 ? 10.594 14.477 -9.227 1 89.06 172 VAL A O 1
ATOM 1276 N N . GLN A 1 173 ? 11.094 15.336 -7.254 1 91.31 173 GLN A N 1
ATOM 1277 C CA . GLN A 1 173 ? 11.305 14.031 -6.641 1 91.31 173 GLN A CA 1
ATOM 1278 C C . GLN A 1 173 ? 10.016 13.211 -6.633 1 91.31 173 GLN A C 1
ATOM 1280 O O . GLN A 1 173 ? 10.047 12 -6.863 1 91.31 173 GLN A O 1
ATOM 1285 N N . ARG A 1 174 ? 8.898 13.844 -6.375 1 93.75 174 ARG A N 1
ATOM 1286 C CA . ARG A 1 174 ? 7.621 13.148 -6.359 1 93.75 174 ARG A CA 1
ATOM 1287 C C . ARG A 1 174 ? 7.281 12.602 -7.742 1 93.75 174 ARG A C 1
ATOM 1289 O O . ARG A 1 174 ? 6.801 11.469 -7.863 1 93.75 174 ARG A O 1
ATOM 1296 N N . GLN A 1 175 ? 7.641 13.359 -8.75 1 90.25 175 GLN A N 1
ATOM 1297 C CA . GLN A 1 175 ? 7.34 12.93 -10.117 1 90.25 175 GLN A CA 1
ATOM 1298 C C . GLN A 1 175 ? 8.211 11.75 -10.523 1 90.25 175 GLN A C 1
ATOM 1300 O O . GLN A 1 175 ? 7.812 10.938 -11.367 1 90.25 175 GLN A O 1
ATOM 1305 N N . ASN A 1 176 ? 9.344 11.648 -9.875 1 90.94 176 ASN A N 1
ATOM 1306 C CA . ASN A 1 176 ? 10.289 10.602 -10.25 1 90.94 176 ASN A CA 1
ATOM 1307 C C . ASN A 1 176 ? 10.211 9.414 -9.297 1 90.94 176 ASN A C 1
ATOM 1309 O O . ASN A 1 176 ? 11.031 8.5 -9.367 1 90.94 176 ASN A O 1
ATOM 1313 N N . SER A 1 177 ? 9.258 9.469 -8.391 1 95.12 177 SER A N 1
ATOM 1314 C CA . SER A 1 177 ? 9.102 8.375 -7.434 1 95.12 177 SER A CA 1
ATOM 1315 C C . SER A 1 177 ? 8.211 7.27 -7.996 1 95.12 177 SER A C 1
ATOM 1317 O O . SER A 1 177 ? 7.219 7.547 -8.672 1 95.12 177 SER A O 1
ATOM 1319 N N . SER A 1 178 ? 8.594 6.027 -7.703 1 95.44 178 SER A N 1
ATOM 1320 C CA . SER A 1 178 ? 7.758 4.895 -8.086 1 95.44 178 SER A CA 1
ATOM 1321 C C . SER A 1 178 ? 6.496 4.828 -7.234 1 95.44 178 SER A C 1
ATOM 1323 O O . SER A 1 178 ? 5.457 4.344 -7.688 1 95.44 178 SER A O 1
ATOM 1325 N N . SER A 1 179 ? 6.641 5.312 -6 1 97.44 179 SER A N 1
ATOM 1326 C CA . SER A 1 179 ? 5.484 5.336 -5.109 1 97.44 179 SER A CA 1
ATOM 1327 C C . SER A 1 179 ? 5.609 6.453 -4.074 1 97.44 179 SER A C 1
ATOM 1329 O O . SER A 1 179 ? 6.711 6.914 -3.783 1 97.44 179 SER A O 1
ATOM 1331 N N . LEU A 1 180 ? 4.488 6.93 -3.611 1 98.31 180 LEU A N 1
ATOM 1332 C CA . LEU A 1 180 ? 4.371 7.949 -2.574 1 98.31 180 LEU A CA 1
ATOM 1333 C C . LEU A 1 180 ? 3.447 7.48 -1.454 1 98.31 180 LEU A C 1
ATOM 1335 O O . LEU A 1 180 ? 2.43 6.832 -1.714 1 98.31 180 LEU A O 1
ATOM 1339 N N . HIS A 1 181 ? 3.812 7.848 -0.218 1 98.5 181 HIS A N 1
ATOM 1340 C CA . HIS A 1 181 ? 3.072 7.418 0.963 1 98.5 181 HIS A CA 1
ATOM 1341 C C . HIS A 1 181 ? 2.932 8.555 1.97 1 98.5 181 HIS A C 1
ATOM 1343 O O . HIS A 1 181 ? 3.875 9.32 2.186 1 98.5 181 HIS A O 1
ATOM 1349 N N . VAL A 1 182 ? 1.773 8.664 2.533 1 98.69 182 VAL A N 1
ATOM 1350 C CA . VAL A 1 182 ? 1.586 9.531 3.691 1 98.69 182 VAL A CA 1
ATOM 1351 C C . VAL A 1 182 ? 1.232 8.688 4.914 1 98.69 182 VAL A C 1
ATOM 1353 O O . VAL A 1 182 ? 0.395 7.785 4.836 1 98.69 182 VAL A O 1
ATOM 1356 N N . PHE A 1 183 ? 1.913 8.961 5.953 1 98.38 183 PHE A N 1
ATOM 1357 C CA . PHE A 1 183 ? 1.601 8.383 7.254 1 98.38 183 PHE A CA 1
ATOM 1358 C C . PHE A 1 183 ? 1.324 9.469 8.281 1 98.38 183 PHE A C 1
ATOM 1360 O O . PHE A 1 183 ? 2.021 10.484 8.32 1 98.38 183 PHE A O 1
ATOM 1367 N N . ALA A 1 184 ? 0.294 9.273 9.062 1 98.44 184 ALA A N 1
ATOM 1368 C CA . ALA A 1 184 ? 0.048 10.094 10.25 1 98.44 184 ALA A CA 1
ATOM 1369 C C . ALA A 1 184 ? 0.148 9.258 11.523 1 98.44 184 ALA A C 1
ATOM 1371 O O . ALA A 1 184 ? -0.462 8.195 11.625 1 98.44 184 ALA A O 1
ATOM 1372 N N . PHE A 1 185 ? 0.892 9.789 12.445 1 97.56 185 PHE A N 1
ATOM 1373 C CA . PHE A 1 185 ? 1.107 9.102 13.711 1 97.56 185 PHE A CA 1
ATOM 1374 C C . PHE A 1 185 ? 0.741 10 14.891 1 97.56 185 PHE A C 1
ATOM 1376 O O . PHE A 1 185 ? 0.972 11.211 14.852 1 97.56 185 PHE A O 1
ATOM 1383 N N . THR A 1 186 ? 0.228 9.336 15.914 1 96.5 186 THR A N 1
ATOM 1384 C CA . THR A 1 186 ? 0.115 10.023 17.188 1 96.5 186 THR A CA 1
ATOM 1385 C C . THR A 1 186 ? 1.474 10.109 17.875 1 96.5 186 THR A C 1
ATOM 1387 O O . THR A 1 186 ? 2.428 9.445 17.469 1 96.5 186 THR A O 1
ATOM 1390 N N . GLN A 1 187 ? 1.503 10.906 18.875 1 93.31 187 GLN A N 1
ATOM 1391 C CA . GLN A 1 187 ? 2.738 11.07 19.625 1 93.31 187 GLN A CA 1
ATOM 1392 C C . GLN A 1 187 ? 3.197 9.75 20.234 1 93.31 187 GLN A C 1
ATOM 1394 O O . GLN A 1 187 ? 4.398 9.5 20.359 1 93.31 187 GLN A O 1
ATOM 1399 N N . ASP A 1 188 ? 2.281 8.883 20.516 1 91.31 188 ASP A N 1
ATOM 1400 C CA . ASP A 1 188 ? 2.625 7.602 21.109 1 91.31 188 ASP A CA 1
ATOM 1401 C C . ASP A 1 188 ? 2.924 6.551 20.047 1 91.31 188 ASP A C 1
ATOM 1403 O O . ASP A 1 188 ? 3.145 5.379 20.359 1 91.31 188 ASP A O 1
ATOM 1407 N N . GLY A 1 189 ? 2.818 6.934 18.906 1 90.19 189 GLY A N 1
ATOM 1408 C CA . GLY A 1 189 ? 3.301 6.059 17.844 1 90.19 189 GLY A CA 1
ATOM 1409 C C . GLY A 1 189 ? 2.188 5.297 17.141 1 90.19 189 GLY A C 1
ATOM 1410 O O . GLY A 1 189 ? 2.451 4.465 16.281 1 90.19 189 GLY A O 1
ATOM 1411 N N . LYS A 1 190 ? 1 5.543 17.438 1 94 190 LYS A N 1
ATOM 1412 C CA . LYS A 1 190 ? -0.12 4.871 16.781 1 94 190 LYS A CA 1
ATOM 1413 C C . LYS A 1 190 ? -0.363 5.438 15.383 1 94 190 LYS A C 1
ATOM 1415 O O . LYS A 1 190 ? -0.339 6.652 15.188 1 94 190 LYS A O 1
ATOM 1420 N N . THR A 1 191 ? -0.587 4.504 14.453 1 96.19 191 THR A N 1
ATOM 1421 C CA . THR A 1 191 ? -0.899 4.938 13.094 1 96.19 191 THR A CA 1
ATOM 1422 C C . THR A 1 191 ? -2.355 5.379 12.992 1 96.19 191 THR A C 1
ATOM 1424 O O . THR A 1 191 ? -3.268 4.605 13.289 1 96.19 191 THR A O 1
ATOM 1427 N N . LEU A 1 192 ? -2.541 6.582 12.523 1 96.56 192 LEU A N 1
ATOM 1428 C CA . LEU A 1 192 ? -3.889 7.121 12.367 1 96.56 192 LEU A CA 1
ATOM 1429 C C . LEU A 1 192 ? -4.355 7.02 10.922 1 96.56 192 LEU A C 1
ATOM 1431 O O . LEU A 1 192 ? -5.551 6.895 10.656 1 96.56 192 LEU A O 1
ATOM 1435 N N . LEU A 1 193 ? -3.393 7.184 10.094 1 96.62 193 LEU A N 1
ATOM 1436 C CA . LEU A 1 193 ? -3.719 7.301 8.68 1 96.62 193 LEU A CA 1
ATOM 1437 C C . LEU A 1 193 ? -2.562 6.812 7.812 1 96.62 193 LEU A C 1
ATOM 1439 O O . LEU A 1 193 ? -1.396 7.035 8.141 1 96.62 193 LEU A O 1
ATOM 1443 N N . MET A 1 194 ? -2.871 6.105 6.762 1 98.06 194 MET A N 1
ATOM 1444 C CA . MET A 1 194 ? -1.932 5.754 5.699 1 98.06 194 MET A CA 1
ATOM 1445 C C . MET A 1 194 ? -2.592 5.859 4.332 1 98.06 194 MET A C 1
ATOM 1447 O O . MET A 1 194 ? -3.678 5.316 4.117 1 98.06 194 MET A O 1
ATOM 1451 N N . GLU A 1 195 ? -2.053 6.562 3.479 1 98.12 195 GLU A N 1
ATOM 1452 C CA . GLU A 1 195 ? -2.434 6.668 2.072 1 98.12 195 GLU A CA 1
ATOM 1453 C C . GLU A 1 195 ? -1.245 6.391 1.156 1 98.12 195 GLU A C 1
ATOM 1455 O O . GLU A 1 195 ? -0.134 6.859 1.414 1 98.12 195 GLU A O 1
ATOM 1460 N N . SER A 1 196 ? -1.498 5.633 0.138 1 97.94 196 SER A N 1
ATOM 1461 C CA . SER A 1 196 ? -0.405 5.277 -0.76 1 97.94 196 SER A CA 1
ATOM 1462 C C . SER A 1 196 ? -0.826 5.402 -2.221 1 97.94 196 SER A C 1
ATOM 1464 O O . SER A 1 196 ? -2.012 5.293 -2.543 1 97.94 196 SER A O 1
ATOM 1466 N N . GLU A 1 197 ? 0.166 5.668 -3.012 1 97.56 197 GLU A N 1
ATOM 1467 C CA . GLU A 1 197 ? 0.016 5.742 -4.461 1 97.56 197 GLU A CA 1
ATOM 1468 C C . GLU A 1 197 ? 1.244 5.184 -5.172 1 97.56 197 GLU A C 1
ATOM 1470 O O . GLU A 1 197 ? 2.375 5.41 -4.738 1 97.56 197 GLU A O 1
ATOM 1475 N N . GLY A 1 198 ? 1.023 4.453 -6.324 1 96.5 198 GLY A N 1
ATOM 1476 C CA . GLY A 1 198 ? 2.121 3.955 -7.137 1 96.5 198 GLY A CA 1
ATOM 1477 C C . GLY A 1 198 ? 2.357 2.467 -6.969 1 96.5 198 GLY A C 1
ATOM 1478 O O . GLY A 1 198 ? 1.423 1.711 -6.691 1 96.5 198 GLY A O 1
ATOM 1479 N N . ARG A 1 199 ? 3.559 2.043 -7.336 1 95.75 199 ARG A N 1
ATOM 1480 C CA . ARG A 1 199 ? 3.93 0.632 -7.301 1 95.75 199 ARG A CA 1
ATOM 1481 C C . ARG A 1 199 ? 4.965 0.366 -6.211 1 95.75 199 ARG A C 1
ATOM 1483 O O . ARG A 1 199 ? 5.992 1.047 -6.145 1 95.75 199 ARG A O 1
ATOM 1490 N N . PHE A 1 200 ? 4.648 -0.583 -5.285 1 95.5 200 PHE A N 1
ATOM 1491 C CA . PHE A 1 200 ? 5.578 -0.887 -4.203 1 95.5 200 PHE A CA 1
ATOM 1492 C C . PHE A 1 200 ? 5.273 -2.25 -3.594 1 95.5 200 PHE A C 1
ATOM 1494 O O . PHE A 1 200 ? 4.203 -2.814 -3.826 1 95.5 200 PHE A O 1
ATOM 1501 N N . GLY A 1 201 ? 6.219 -2.801 -2.879 1 95.19 201 GLY A N 1
ATOM 1502 C CA . GLY A 1 201 ? 6.059 -4.043 -2.139 1 95.19 201 GLY A CA 1
ATOM 1503 C C . GLY A 1 201 ? 6.109 -3.848 -0.634 1 95.19 201 GLY A C 1
ATOM 1504 O O . GLY A 1 201 ? 6.27 -2.725 -0.152 1 95.19 201 GLY A O 1
ATOM 1505 N N . MET A 1 202 ? 5.973 -4.91 0.024 1 94 202 MET A N 1
ATOM 1506 C CA . MET A 1 202 ? 5.875 -4.914 1.48 1 94 202 MET A CA 1
ATOM 1507 C C . MET A 1 202 ? 7.125 -4.312 2.113 1 94 202 MET A C 1
ATOM 1509 O O . MET A 1 202 ? 7.031 -3.504 3.039 1 94 202 MET A O 1
ATOM 1513 N N . ASP A 1 203 ? 8.281 -4.711 1.623 1 92.94 203 ASP A N 1
ATOM 1514 C CA . ASP A 1 203 ? 9.531 -4.223 2.195 1 92.94 203 ASP A CA 1
ATOM 1515 C C . ASP A 1 203 ? 9.641 -2.703 2.076 1 92.94 203 ASP A C 1
ATOM 1517 O O . ASP A 1 203 ? 10.055 -2.027 3.021 1 92.94 203 ASP A O 1
ATOM 1521 N N . HIS A 1 204 ? 9.203 -2.225 0.979 1 93.62 204 HIS A N 1
ATOM 1522 C CA . HIS A 1 204 ? 9.234 -0.784 0.75 1 93.62 204 HIS A CA 1
ATOM 1523 C C . HIS A 1 204 ? 8.258 -0.058 1.672 1 93.62 204 HIS A C 1
ATOM 1525 O O . HIS A 1 204 ? 8.586 0.994 2.225 1 93.62 204 HIS A O 1
ATOM 1531 N N . LEU A 1 205 ? 7.141 -0.646 1.812 1 95.94 205 LEU A N 1
ATOM 1532 C CA . LEU A 1 205 ? 6.137 -0.022 2.666 1 95.94 205 LEU A CA 1
ATOM 1533 C C . LEU A 1 205 ? 6.625 0.058 4.109 1 95.94 205 LEU A C 1
ATOM 1535 O O . LEU A 1 205 ? 6.449 1.082 4.773 1 95.94 205 LEU A O 1
ATOM 1539 N N . LYS A 1 206 ? 7.246 -0.991 4.527 1 95.75 206 LYS A N 1
ATOM 1540 C CA . LYS A 1 206 ? 7.766 -1.022 5.891 1 95.75 206 LYS A CA 1
ATOM 1541 C C . LYS A 1 206 ? 8.852 0.03 6.09 1 95.75 206 LYS A C 1
ATOM 1543 O O . LYS A 1 206 ? 8.867 0.731 7.102 1 95.75 206 LYS A O 1
ATOM 1548 N N . ARG A 1 207 ? 9.688 0.121 5.184 1 96.31 207 ARG A N 1
ATOM 1549 C CA . ARG A 1 207 ? 10.758 1.109 5.258 1 96.31 207 ARG A CA 1
ATOM 1550 C C . ARG A 1 207 ? 10.203 2.527 5.223 1 96.31 207 ARG A C 1
ATOM 1552 O O . ARG A 1 207 ? 10.68 3.408 5.938 1 96.31 207 ARG A O 1
ATOM 1559 N N . ALA A 1 208 ? 9.211 2.68 4.363 1 97.19 208 ALA A N 1
ATOM 1560 C CA . ALA A 1 208 ? 8.562 3.986 4.281 1 97.19 208 ALA A CA 1
ATOM 1561 C C . ALA A 1 208 ? 7.906 4.359 5.609 1 97.19 208 ALA A C 1
ATOM 1563 O O . ALA A 1 208 ? 8.008 5.5 6.059 1 97.19 208 ALA A O 1
ATOM 1564 N N . GLU A 1 209 ? 7.242 3.406 6.16 1 97 209 GLU A N 1
ATOM 1565 C CA . GLU A 1 209 ? 6.598 3.645 7.449 1 97 209 GLU A CA 1
ATOM 1566 C C . GLU A 1 209 ? 7.621 4.031 8.516 1 97 209 GLU A C 1
ATOM 1568 O O . GLU A 1 209 ? 7.391 4.957 9.297 1 97 209 GLU A O 1
ATOM 1573 N N . HIS A 1 210 ? 8.703 3.326 8.523 1 96.31 210 HIS A N 1
ATOM 1574 C CA . HIS A 1 210 ? 9.75 3.607 9.5 1 96.31 210 HIS A CA 1
ATOM 1575 C C . HIS A 1 210 ? 10.312 5.012 9.312 1 96.31 210 HIS A C 1
ATOM 1577 O O . HIS A 1 210 ? 10.461 5.758 10.281 1 96.31 210 HIS A O 1
ATOM 1583 N N . ALA A 1 211 ? 10.594 5.336 8.117 1 96.06 211 ALA A N 1
ATOM 1584 C CA . ALA A 1 211 ? 11.109 6.668 7.809 1 96.06 211 ALA A CA 1
ATOM 1585 C C . ALA A 1 211 ? 10.109 7.746 8.219 1 96.06 211 ALA A C 1
ATOM 1587 O O . ALA A 1 211 ? 10.492 8.789 8.766 1 96.06 211 ALA A O 1
ATOM 1588 N N . ALA A 1 212 ? 8.859 7.449 7.961 1 97.19 212 ALA A N 1
ATOM 1589 C CA . ALA A 1 212 ? 7.816 8.406 8.312 1 97.19 212 ALA A CA 1
ATOM 1590 C C . ALA A 1 212 ? 7.727 8.586 9.828 1 97.19 212 ALA A C 1
ATOM 1592 O O . ALA A 1 212 ? 7.527 9.703 10.312 1 97.19 212 ALA A O 1
ATOM 1593 N N . ARG A 1 213 ? 7.828 7.508 10.508 1 96.38 213 ARG A N 1
ATOM 1594 C CA . ARG A 1 213 ? 7.766 7.586 11.969 1 96.38 213 ARG A CA 1
ATOM 1595 C C . ARG A 1 213 ? 8.875 8.477 12.516 1 96.38 213 ARG A C 1
ATOM 1597 O O . ARG A 1 213 ? 8.641 9.297 13.398 1 96.38 213 ARG A O 1
ATOM 1604 N N . LEU A 1 214 ? 10.031 8.32 12 1 94.19 214 LEU A N 1
ATOM 1605 C CA . LEU A 1 214 ? 11.156 9.156 12.406 1 94.19 214 LEU A CA 1
ATOM 1606 C C . LEU A 1 214 ? 10.914 10.609 12.047 1 94.19 214 LEU A C 1
ATOM 1608 O O . LEU A 1 214 ? 11.211 11.516 12.836 1 94.19 214 LEU A O 1
ATOM 1612 N N . ALA A 1 215 ? 10.336 10.797 10.938 1 94.62 215 ALA A N 1
ATOM 1613 C CA . ALA A 1 215 ? 10.102 12.156 10.453 1 94.62 215 ALA A CA 1
ATOM 1614 C C . ALA A 1 215 ? 9.016 12.852 11.273 1 94.62 215 ALA A C 1
ATOM 1616 O O . ALA A 1 215 ? 9.047 14.07 11.445 1 94.62 215 ALA A O 1
ATOM 1617 N N . VAL A 1 216 ? 8.078 12.07 11.789 1 95.62 216 VAL A N 1
ATOM 1618 C CA . VAL A 1 216 ? 6.93 12.664 12.461 1 95.62 216 VAL A CA 1
ATOM 1619 C C . VAL A 1 216 ? 7.188 12.727 13.961 1 95.62 216 VAL A C 1
ATOM 1621 O O . VAL A 1 216 ? 6.996 13.773 14.586 1 95.62 216 VAL A O 1
ATOM 1624 N N . VAL A 1 217 ? 7.637 11.617 14.547 1 92.75 217 VAL A N 1
ATOM 1625 C CA . VAL A 1 217 ? 7.711 11.477 16 1 92.75 217 VAL A CA 1
ATOM 1626 C C . VAL A 1 217 ? 9.133 11.781 16.484 1 92.75 217 VAL A C 1
ATOM 1628 O O . VAL A 1 217 ? 9.328 12.25 17.609 1 92.75 217 VAL A O 1
ATOM 1631 N N . GLY A 1 218 ? 10.125 11.602 15.672 1 87.12 218 GLY A N 1
ATOM 1632 C CA . GLY A 1 218 ? 11.508 11.789 16.062 1 87.12 218 GLY A CA 1
ATOM 1633 C C . GLY A 1 218 ? 12.172 10.516 16.547 1 87.12 218 GLY A C 1
ATOM 1634 O O . GLY A 1 218 ? 11.586 9.43 16.453 1 87.12 218 GLY A O 1
ATOM 1635 N N . GLN A 1 219 ? 13.461 10.578 16.688 1 70.88 219 GLN A N 1
ATOM 1636 C CA . GLN A 1 219 ? 14.227 9.438 17.188 1 70.88 219 GLN A CA 1
ATOM 1637 C C . GLN A 1 219 ? 13.859 9.109 18.625 1 70.88 219 GLN A C 1
ATOM 1639 O O . GLN A 1 219 ? 13.5 10 19.406 1 70.88 219 GLN A O 1
ATOM 1644 N N . GLY A 1 220 ? 12.969 8.172 18.953 1 52.25 220 GLY A N 1
ATOM 1645 C CA . GLY A 1 220 ? 12.57 7.723 20.281 1 52.25 220 GLY A CA 1
ATOM 1646 C C . GLY A 1 220 ? 13.234 8.508 21.391 1 52.25 220 GLY A C 1
ATOM 1647 O O . GLY A 1 220 ? 14.453 8.453 21.562 1 52.25 220 GLY A O 1
ATOM 1648 N N . ARG A 1 221 ? 12.852 9.688 21.734 1 39.19 221 ARG A N 1
ATOM 1649 C CA . ARG A 1 221 ? 13.047 9.883 23.172 1 39.19 221 ARG A CA 1
ATOM 1650 C C . ARG A 1 221 ? 12.359 8.781 23.969 1 39.19 221 ARG A C 1
ATOM 1652 O O . ARG A 1 221 ? 11.164 8.531 23.797 1 39.19 221 ARG A O 1
ATOM 1659 N N . ARG A 1 222 ? 12.961 7.633 24.219 1 34.97 222 ARG A N 1
ATOM 1660 C CA . ARG A 1 222 ? 12.367 6.73 25.203 1 34.97 222 ARG A CA 1
ATOM 1661 C C . ARG A 1 222 ? 11.594 7.504 26.266 1 34.97 222 ARG A C 1
ATOM 1663 O O . ARG A 1 222 ? 12.117 8.453 26.844 1 34.97 222 ARG A O 1
ATOM 1670 N N . ALA A 1 223 ? 10.234 7.551 26.031 1 31 223 ALA A N 1
ATOM 1671 C CA . ALA A 1 223 ? 9.508 8.008 27.219 1 31 223 ALA A CA 1
ATOM 1672 C C . ALA A 1 223 ? 10.305 7.727 28.484 1 31 223 ALA A C 1
ATOM 1674 O O . ALA A 1 223 ? 10.633 6.574 28.781 1 31 223 ALA A O 1
ATOM 1675 N N . THR A 1 224 ? 11.125 8.5 28.875 1 29.69 224 THR A N 1
ATOM 1676 C CA . THR A 1 224 ? 11.578 8.398 30.25 1 29.69 224 THR A CA 1
ATOM 1677 C C . THR A 1 224 ? 10.43 8.008 31.172 1 29.69 224 THR A C 1
ATOM 1679 O O . THR A 1 224 ? 9.477 8.773 31.344 1 29.69 224 THR A O 1
ATOM 1682 N N . THR A 1 225 ? 9.914 6.785 30.969 1 28.41 225 THR A N 1
ATOM 1683 C CA . THR A 1 225 ? 9.18 6.371 32.156 1 28.41 225 THR A CA 1
ATOM 1684 C C . THR A 1 225 ? 9.906 6.828 33.406 1 28.41 225 THR A C 1
ATOM 1686 O O . THR A 1 225 ? 11.055 6.453 33.656 1 28.41 225 THR A O 1
ATOM 1689 N N . ASN A 1 226 ? 9.664 7.98 33.719 1 25.91 226 ASN A N 1
ATOM 1690 C CA . ASN A 1 226 ? 10.039 8.445 35.062 1 25.91 226 ASN A CA 1
ATOM 1691 C C . ASN A 1 226 ? 9.711 7.402 36.125 1 25.91 226 ASN A C 1
ATOM 1693 O O . ASN A 1 226 ? 8.586 7.371 36.656 1 25.91 226 ASN A O 1
ATOM 1697 N N . ASN A 1 227 ? 9.914 6.105 35.812 1 25.61 227 ASN A N 1
ATOM 1698 C CA . ASN A 1 227 ? 9.844 5.312 37.031 1 25.61 227 ASN A CA 1
ATOM 1699 C C . ASN A 1 227 ? 10.812 5.832 38.094 1 25.61 227 ASN A C 1
ATOM 1701 O O . ASN A 1 227 ? 12.008 5.543 38.062 1 25.61 227 ASN A O 1
ATOM 1705 N N . ASN A 1 228 ? 10.664 7.102 38.406 1 24.09 228 ASN A N 1
ATOM 1706 C CA . ASN A 1 228 ? 11.328 7.496 39.656 1 24.09 228 ASN A CA 1
ATOM 1707 C C . ASN A 1 228 ? 11.023 6.527 40.781 1 24.09 228 ASN A C 1
ATOM 1709 O O . ASN A 1 228 ? 10.047 6.707 41.531 1 24.09 228 ASN A O 1
ATOM 1713 N N . ASN A 1 229 ? 10.875 5.207 40.469 1 23.66 229 ASN A N 1
ATOM 1714 C CA . ASN A 1 229 ? 10.867 4.414 41.688 1 23.66 229 ASN A CA 1
ATOM 1715 C C . ASN A 1 229 ? 12.102 4.684 42.562 1 23.66 229 ASN A C 1
ATOM 1717 O O . ASN A 1 229 ? 13.227 4.449 42.125 1 23.66 229 ASN A O 1
ATOM 1721 N N . ASN A 1 230 ? 11.984 5.746 43.344 1 21.88 230 ASN A N 1
ATOM 1722 C CA . ASN A 1 230 ? 12.883 6.059 44.438 1 21.88 230 ASN A CA 1
ATOM 1723 C C . ASN A 1 230 ? 13.258 4.809 45.25 1 21.88 230 ASN A C 1
ATOM 1725 O O . ASN A 1 230 ? 12.617 4.488 46.25 1 21.88 230 ASN A O 1
ATOM 1729 N N . ASN A 1 231 ? 13.203 3.639 44.562 1 21.41 231 ASN A N 1
ATOM 1730 C CA . ASN A 1 231 ? 13.531 2.58 45.5 1 21.41 231 ASN A CA 1
ATOM 1731 C C . ASN A 1 231 ? 14.945 2.742 46.062 1 21.41 231 ASN A C 1
ATOM 1733 O O . ASN A 1 231 ? 15.914 2.758 45.281 1 21.41 231 ASN A O 1
ATOM 1737 N N . LYS A 1 232 ? 15.078 3.438 47.188 1 22.36 232 LYS A N 1
ATOM 1738 C CA . LYS A 1 232 ? 16.203 3.498 48.125 1 22.36 232 LYS A CA 1
ATOM 1739 C C . LYS A 1 232 ? 16.797 2.109 48.375 1 22.36 232 LYS A C 1
ATOM 1741 O O . LYS A 1 232 ? 16.672 1.562 49.469 1 22.36 232 LYS A O 1
ATOM 1746 N N . THR A 1 233 ? 16.844 1.248 47.281 1 20.14 233 THR A N 1
ATOM 1747 C CA . THR A 1 233 ? 17.359 -0.042 47.688 1 20.14 233 THR A CA 1
ATOM 1748 C C . THR A 1 233 ? 18.781 0.111 48.25 1 20.14 233 THR A C 1
ATOM 1750 O O . THR A 1 233 ? 19.578 0.901 47.719 1 20.14 233 THR A O 1
ATOM 1753 N N . ASN A 1 234 ? 18.906 -0.11 49.531 1 20.78 234 ASN A N 1
ATOM 1754 C CA . ASN A 1 234 ? 20.047 -0.384 50.406 1 20.78 234 ASN A CA 1
ATOM 1755 C C . ASN A 1 234 ? 21.016 -1.384 49.781 1 20.78 234 ASN A C 1
ATOM 1757 O O . ASN A 1 234 ? 20.594 -2.438 49.312 1 20.78 234 ASN A O 1
ATOM 1761 N N . GLY A 1 235 ? 22.078 -0.924 49.094 1 21.78 235 GLY A N 1
ATOM 1762 C CA . GLY A 1 235 ? 23.188 -1.465 48.312 1 21.78 235 GLY A CA 1
ATOM 1763 C C . GLY A 1 235 ? 23.906 -2.6 49.031 1 21.78 235 GLY A C 1
ATOM 1764 O O . GLY A 1 235 ? 25.047 -2.918 48.688 1 21.78 235 GLY A O 1
ATOM 1765 N N . ARG A 1 236 ? 23.203 -3.328 50.031 1 18.5 236 ARG A N 1
ATOM 1766 C CA . ARG A 1 236 ? 24.281 -4.008 50.75 1 18.5 236 ARG A CA 1
ATOM 1767 C C . ARG A 1 236 ? 25.062 -4.918 49.781 1 18.5 236 ARG A C 1
ATOM 1769 O O . ARG A 1 236 ? 26.281 -5.062 49.938 1 18.5 236 ARG A O 1
ATOM 1776 N N . ASP A 1 237 ? 24.375 -5.711 48.906 1 18.2 237 ASP A N 1
ATOM 1777 C CA . ASP A 1 237 ? 24.906 -7.07 49.031 1 18.2 237 ASP A CA 1
ATOM 1778 C C . ASP A 1 237 ? 26.203 -7.223 48.25 1 18.2 237 ASP A C 1
ATOM 1780 O O . ASP A 1 237 ? 26.359 -6.641 47.156 1 18.2 237 ASP A O 1
ATOM 1784 N N . ALA A 1 238 ? 27.219 -7.949 48.781 1 18.08 238 ALA A N 1
ATOM 1785 C CA . ALA A 1 238 ? 28.656 -8.234 48.719 1 18.08 238 ALA A CA 1
ATOM 1786 C C . ALA A 1 238 ? 28.984 -8.953 47.406 1 18.08 238 ALA A C 1
ATOM 1788 O O . ALA A 1 238 ? 29.922 -8.562 46.688 1 18.08 238 ALA A O 1
ATOM 1789 N N . THR A 1 239 ? 28.516 -10.234 47.281 1 17.03 239 THR A N 1
ATOM 1790 C CA . THR A 1 239 ? 29.594 -11.211 47.188 1 17.03 239 THR A CA 1
ATOM 1791 C C . THR A 1 239 ? 30.062 -11.383 45.75 1 17.03 239 THR A C 1
ATOM 1793 O O . THR A 1 239 ? 31.266 -11.352 45.469 1 17.03 239 THR A O 1
ATOM 1796 N N . ASP A 1 240 ? 29.359 -12.273 44.875 1 18.06 240 ASP A N 1
ATOM 1797 C CA . ASP A 1 240 ? 30 -13.508 44.438 1 18.06 240 ASP A CA 1
ATOM 1798 C C . ASP A 1 240 ? 30.734 -13.312 43.125 1 18.06 240 ASP A C 1
ATOM 1800 O O . ASP A 1 240 ? 30.281 -12.547 42.281 1 18.06 240 ASP A O 1
ATOM 1804 N N . ALA A 1 241 ? 31.938 -13.906 42.969 1 19 241 ALA A N 1
ATOM 1805 C CA . ALA A 1 241 ? 33.219 -13.953 42.219 1 19 241 ALA A CA 1
ATOM 1806 C C . ALA A 1 241 ? 33 -14.578 40.844 1 19 241 ALA A C 1
ATOM 1808 O O . ALA A 1 241 ? 33.969 -14.914 40.156 1 19 241 ALA A O 1
ATOM 1809 N N . SER A 1 242 ? 31.656 -14.586 40.312 1 18 242 SER A N 1
ATOM 1810 C CA . SER A 1 242 ? 31.672 -15.648 39.312 1 18 242 SER A CA 1
ATOM 1811 C C . SER A 1 242 ? 32.688 -15.344 38.219 1 18 242 SER A C 1
ATOM 1813 O O . SER A 1 242 ? 33.031 -14.188 38 1 18 242 SER A O 1
ATOM 1815 N N . GLU A 1 243 ? 33.062 -16.453 37.531 1 18.8 243 GLU A N 1
ATOM 1816 C CA . GLU A 1 243 ? 34.125 -17.047 36.688 1 18.8 243 GLU A CA 1
ATOM 1817 C C . GLU A 1 243 ? 34.156 -16.391 35.312 1 18.8 243 GLU A C 1
ATOM 1819 O O . GLU A 1 243 ? 33.156 -15.836 34.844 1 18.8 243 GLU A O 1
ATOM 1824 N N . GLU A 1 244 ? 35.344 -16.609 34.625 1 19.14 244 GLU A N 1
ATOM 1825 C CA . GLU A 1 244 ? 36.281 -16.125 33.625 1 19.14 244 GLU A CA 1
ATOM 1826 C C . GLU A 1 244 ? 35.75 -16.391 32.219 1 19.14 244 GLU A C 1
ATOM 1828 O O . GLU A 1 244 ? 35.5 -17.531 31.844 1 19.14 244 GLU A O 1
ATOM 1833 N N . ALA A 1 245 ? 35.031 -15.43 31.625 1 19.83 245 ALA A N 1
ATOM 1834 C CA . ALA A 1 245 ? 34.469 -15.312 30.281 1 19.83 245 ALA A CA 1
ATOM 1835 C C . ALA A 1 245 ? 35.562 -15.398 29.219 1 19.83 245 ALA A C 1
ATOM 1837 O O . ALA A 1 245 ? 36.312 -14.438 29 1 19.83 245 ALA A O 1
ATOM 1838 N N . THR A 1 246 ? 36.344 -16.469 29.094 1 18.25 246 THR A N 1
ATOM 1839 C CA . THR A 1 246 ? 37.5 -16.25 28.203 1 18.25 246 THR A CA 1
ATOM 1840 C C . THR A 1 246 ? 37.031 -16.047 26.766 1 18.25 246 THR A C 1
ATOM 1842 O O . THR A 1 246 ? 37.844 -15.742 25.891 1 18.25 246 THR A O 1
ATOM 1845 N N . ASP A 1 247 ? 35.75 -16.25 26.422 1 18.58 247 ASP A N 1
ATOM 1846 C CA . ASP A 1 247 ? 35.719 -16.781 25.062 1 18.58 247 ASP A CA 1
ATOM 1847 C C . ASP A 1 247 ? 36.156 -15.727 24.062 1 18.58 247 ASP A C 1
ATOM 1849 O O . ASP A 1 247 ? 35.844 -14.547 24.203 1 18.58 247 ASP A O 1
ATOM 1853 N N . ALA A 1 248 ? 37.062 -16.125 23.062 1 18.7 248 ALA A N 1
ATOM 1854 C CA . ALA A 1 248 ? 38.062 -15.633 22.109 1 18.7 248 ALA A CA 1
ATOM 1855 C C . ALA A 1 248 ? 37.375 -14.859 20.969 1 18.7 248 ALA A C 1
ATOM 1857 O O . ALA A 1 248 ? 38.062 -14.125 20.234 1 18.7 248 ALA A O 1
ATOM 1858 N N . ASN A 1 249 ? 36.219 -15.305 20.453 1 18.94 249 ASN A N 1
ATOM 1859 C CA . ASN A 1 249 ? 36.188 -15.164 19 1 18.94 249 ASN A CA 1
ATOM 1860 C C . ASN A 1 249 ? 36.062 -13.703 18.578 1 18.94 249 ASN A C 1
ATOM 1862 O O . ASN A 1 249 ? 35 -13.086 18.75 1 18.94 249 ASN A O 1
ATOM 1866 N N . LYS A 1 250 ? 37.094 -12.953 18.641 1 21.42 250 LYS A N 1
ATOM 1867 C CA . LYS A 1 250 ? 37.219 -11.523 18.344 1 21.42 250 LYS A CA 1
ATOM 1868 C C . LYS A 1 250 ? 36.906 -11.242 16.875 1 21.42 250 LYS A C 1
ATOM 1870 O O . LYS A 1 250 ? 37.719 -11.523 15.992 1 21.42 250 LYS A O 1
ATOM 1875 N N . LEU A 1 251 ? 35.781 -11.695 16.359 1 19.84 251 LEU A N 1
ATOM 1876 C CA . LEU A 1 251 ? 35.625 -11.297 14.961 1 19.84 251 LEU A CA 1
ATOM 1877 C C . LEU A 1 251 ? 35.938 -9.82 14.773 1 19.84 251 LEU A C 1
ATOM 1879 O O . LEU A 1 251 ? 35.656 -9 15.648 1 19.84 251 LEU A O 1
ATOM 1883 N N . PRO A 1 252 ? 36.844 -9.477 13.922 1 21.28 252 PRO A N 1
ATOM 1884 C CA . PRO A 1 252 ? 37.375 -8.125 13.695 1 21.28 252 PRO A CA 1
ATOM 1885 C C . PRO A 1 252 ? 36.25 -7.094 13.539 1 21.28 252 PRO A C 1
ATOM 1887 O O . PRO A 1 252 ? 35.188 -7.398 12.969 1 21.28 252 PRO A O 1
ATOM 1890 N N . ASN A 1 253 ? 36.062 -6.266 14.508 1 22.19 253 ASN A N 1
ATOM 1891 C CA . ASN A 1 253 ? 35.219 -5.09 14.734 1 22.19 253 ASN A CA 1
ATOM 1892 C C . ASN A 1 253 ? 35.406 -4.047 13.633 1 22.19 253 ASN A C 1
ATOM 1894 O O . ASN A 1 253 ? 36.344 -3.268 13.672 1 22.19 253 ASN A O 1
ATOM 1898 N N . GLY A 1 254 ? 35.375 -4.547 12.336 1 22.17 254 GLY A N 1
ATOM 1899 C CA . GLY A 1 254 ? 35.625 -3.412 11.453 1 22.17 254 GLY A CA 1
ATOM 1900 C C . GLY A 1 254 ? 34.938 -2.145 11.914 1 22.17 254 GLY A C 1
ATOM 1901 O O . GLY A 1 254 ? 33.75 -2.164 12.234 1 22.17 254 GLY A O 1
ATOM 1902 N N . ASP A 1 255 ? 35.656 -1.357 12.539 1 22.88 255 ASP A N 1
ATOM 1903 C CA . ASP A 1 255 ? 35.344 -0.021 13.047 1 22.88 255 ASP A CA 1
ATOM 1904 C C . ASP A 1 255 ? 34.656 0.812 11.984 1 22.88 255 ASP A C 1
ATOM 1906 O O . ASP A 1 255 ? 35.25 1.165 10.961 1 22.88 255 ASP A O 1
ATOM 1910 N N . VAL A 1 256 ? 33.594 0.378 11.453 1 25.72 256 VAL A N 1
ATOM 1911 C CA . VAL A 1 256 ? 32.875 1.425 10.719 1 25.72 256 VAL A CA 1
ATOM 1912 C C . VAL A 1 256 ? 32.906 2.729 11.516 1 25.72 256 VAL A C 1
ATOM 1914 O O . VAL A 1 256 ? 32.375 2.816 12.609 1 25.72 256 VAL A O 1
ATOM 1917 N N . ALA A 1 257 ? 34 3.408 11.43 1 25.14 257 ALA A N 1
ATOM 1918 C CA . ALA A 1 257 ? 34.094 4.785 11.906 1 25.14 257 ALA A CA 1
ATOM 1919 C C . ALA A 1 257 ? 32.812 5.562 11.625 1 25.14 257 ALA A C 1
ATOM 1921 O O . ALA A 1 257 ? 32.375 5.629 10.477 1 25.14 257 ALA A O 1
ATOM 1922 N N . MET A 1 258 ? 31.938 5.625 12.547 1 26.06 258 MET A N 1
ATOM 1923 C CA . MET A 1 258 ? 30.891 6.629 12.727 1 26.06 258 MET A CA 1
ATOM 1924 C C . MET A 1 258 ? 31.438 8.031 12.461 1 26.06 258 MET A C 1
ATOM 1926 O O . MET A 1 258 ? 32.125 8.609 13.312 1 26.06 258 MET A O 1
ATOM 1930 N N . ASN A 1 259 ? 32.125 8.281 11.398 1 28.02 259 ASN A N 1
ATOM 1931 C CA . ASN A 1 259 ? 32.375 9.711 11.219 1 28.02 259 ASN A CA 1
ATOM 1932 C C . ASN A 1 259 ? 31.25 10.562 11.797 1 28.02 259 ASN A C 1
ATOM 1934 O O . ASN A 1 259 ? 30.078 10.242 11.617 1 28.02 259 ASN A O 1
ATOM 1938 N N . GLY A 1 260 ? 31.438 11.281 12.898 1 29.52 260 GLY A N 1
ATOM 1939 C CA . GLY A 1 260 ? 30.719 12.281 13.688 1 29.52 260 GLY A CA 1
ATOM 1940 C C . GLY A 1 260 ? 29.953 13.273 12.844 1 29.52 260 GLY A C 1
ATOM 1941 O O . GLY A 1 260 ? 30.359 14.43 12.711 1 29.52 260 GLY A O 1
ATOM 1942 N N . THR A 1 261 ? 29.703 13.031 11.609 1 31.7 261 THR A N 1
ATOM 1943 C CA . THR A 1 261 ? 29 14.078 10.875 1 31.7 261 THR A CA 1
ATOM 1944 C C . THR A 1 261 ? 27.891 14.688 11.727 1 31.7 261 THR A C 1
ATOM 1946 O O . THR A 1 261 ? 27.281 14 12.539 1 31.7 261 THR A O 1
ATOM 1949 N N . ASP A 1 262 ? 27.766 16.047 11.805 1 32.94 262 ASP A N 1
ATOM 1950 C CA . ASP A 1 262 ? 26.734 16.875 12.422 1 32.94 262 ASP A CA 1
ATOM 1951 C C . ASP A 1 262 ? 25.375 16.172 12.359 1 32.94 262 ASP A C 1
ATOM 1953 O O . ASP A 1 262 ? 24.875 15.859 11.273 1 32.94 262 ASP A O 1
ATOM 1957 N N . HIS A 1 263 ? 25.062 15.234 13.117 1 37.38 263 HIS A N 1
ATOM 1958 C CA . HIS A 1 263 ? 23.75 14.633 13.367 1 37.38 263 HIS A CA 1
ATOM 1959 C C . HIS A 1 263 ? 22.625 15.648 13.188 1 37.38 263 HIS A C 1
ATOM 1961 O O . HIS A 1 263 ? 22.234 16.312 14.148 1 37.38 263 HIS A O 1
ATOM 1967 N N . ASP A 1 264 ? 22.719 16.469 12.195 1 40.25 264 ASP A N 1
ATOM 1968 C CA . ASP A 1 264 ? 21.609 17.359 11.875 1 40.25 264 ASP A CA 1
ATOM 1969 C C . ASP A 1 264 ? 20.266 16.75 12.25 1 40.25 264 ASP A C 1
ATOM 1971 O O . ASP A 1 264 ? 19.875 15.727 11.68 1 40.25 264 ASP A O 1
ATOM 1975 N N . VAL A 1 265 ? 20.016 16.641 13.555 1 48.28 265 VAL A N 1
ATOM 1976 C CA . VAL A 1 265 ? 18.734 16.266 14.148 1 48.28 265 VAL A CA 1
ATOM 1977 C C . VAL A 1 265 ? 17.609 16.719 13.234 1 48.28 265 VAL A C 1
ATOM 1979 O O . VAL A 1 265 ? 17.422 17.906 12.992 1 48.28 265 VAL A O 1
ATOM 1982 N N . VAL A 1 266 ? 17.25 15.938 12.297 1 61.59 266 VAL A N 1
ATOM 1983 C CA . VAL A 1 266 ? 16.094 16.25 11.469 1 61.59 266 VAL A CA 1
ATOM 1984 C C . VAL A 1 266 ? 14.891 16.547 12.352 1 61.59 266 VAL A C 1
ATOM 1986 O O . VAL A 1 266 ? 14.508 15.727 13.188 1 61.59 266 VAL A O 1
ATOM 1989 N N . THR A 1 267 ? 14.555 17.812 12.578 1 81.75 267 THR A N 1
ATOM 1990 C CA . THR A 1 267 ? 13.375 18.266 13.305 1 81.75 267 THR A CA 1
ATOM 1991 C C . THR A 1 267 ? 12.117 17.562 12.797 1 81.75 267 THR A C 1
ATOM 1993 O O . THR A 1 267 ? 11.812 17.609 11.609 1 81.75 267 THR A O 1
ATOM 1996 N N . SER A 1 268 ? 11.539 16.828 13.781 1 89.62 268 SER A N 1
ATOM 1997 C CA . SER A 1 268 ? 10.32 16.109 13.43 1 89.62 268 SER A CA 1
ATOM 1998 C C . SER A 1 268 ? 9.125 17.062 13.359 1 89.62 268 SER A C 1
ATOM 2000 O O . SER A 1 268 ? 9.195 18.188 13.852 1 89.62 268 SER A O 1
ATOM 2002 N N . VAL A 1 269 ? 8.109 16.656 12.766 1 90.94 269 VAL A N 1
ATOM 2003 C CA . VAL A 1 269 ? 6.895 17.453 12.656 1 90.94 269 VAL A CA 1
ATOM 2004 C C . VAL A 1 269 ? 6.363 17.781 14.047 1 90.94 269 VAL A C 1
ATOM 2006 O O . VAL A 1 269 ? 5.996 18.922 14.32 1 90.94 269 VAL A O 1
ATOM 2009 N N . LEU A 1 270 ? 6.398 16.812 14.945 1 93.06 270 LEU A N 1
ATOM 2010 C CA . LEU A 1 270 ? 5.887 17.047 16.297 1 93.06 270 LEU A CA 1
ATOM 2011 C C . LEU A 1 270 ? 6.781 18 17.062 1 93.06 270 LEU A C 1
ATOM 2013 O O . LEU A 1 270 ? 6.297 18.781 17.891 1 93.06 270 LEU A O 1
ATOM 2017 N N . ASP A 1 271 ? 8.047 17.938 16.734 1 91.19 271 ASP A N 1
ATOM 2018 C CA . ASP A 1 271 ? 8.953 18.922 17.344 1 91.19 271 ASP A CA 1
ATOM 2019 C C . ASP A 1 271 ? 8.578 20.344 16.922 1 91.19 271 ASP A C 1
ATOM 2021 O O . ASP A 1 271 ? 8.602 21.266 17.75 1 91.19 271 ASP A O 1
ATOM 2025 N N . VAL A 1 272 ? 8.234 20.453 15.734 1 90.94 272 VAL A N 1
ATOM 2026 C CA . VAL A 1 272 ? 7.852 21.766 15.203 1 90.94 272 VAL A CA 1
ATOM 2027 C C . VAL A 1 272 ? 6.555 22.234 15.859 1 90.94 272 VAL A C 1
ATOM 2029 O O . VAL A 1 272 ? 6.41 23.406 16.188 1 90.94 272 VAL A O 1
ATOM 2032 N N . MET A 1 273 ? 5.68 21.344 16.078 1 91.69 273 MET A N 1
ATOM 2033 C CA . MET A 1 273 ? 4.414 21.688 16.734 1 91.69 273 MET A CA 1
ATOM 2034 C C . MET A 1 273 ? 4.645 22.094 18.188 1 91.69 273 MET A C 1
ATOM 2036 O O . MET A 1 273 ? 4.07 23.078 18.641 1 91.69 273 MET A O 1
ATOM 2040 N N . ARG A 1 274 ? 5.535 21.375 18.812 1 89.69 274 ARG A N 1
ATOM 2041 C CA . ARG A 1 274 ? 5.852 21.688 20.203 1 89.69 274 ARG A CA 1
ATOM 2042 C C . ARG A 1 274 ? 6.527 23.047 20.312 1 89.69 274 ARG A C 1
ATOM 2044 O O . ARG A 1 274 ? 6.188 23.844 21.188 1 89.69 274 ARG A O 1
ATOM 2051 N N . LYS A 1 275 ? 7.391 23.266 19.438 1 89.62 275 LYS A N 1
ATOM 2052 C CA . LYS A 1 275 ? 8.094 24.547 19.438 1 89.62 275 LYS A CA 1
ATOM 2053 C C . LYS A 1 275 ? 7.129 25.703 19.188 1 89.62 275 LYS A C 1
ATOM 2055 O O . LYS A 1 275 ? 7.246 26.766 19.812 1 89.62 275 LYS A O 1
ATOM 2060 N N . ALA A 1 276 ? 6.246 25.516 18.281 1 88.5 276 ALA A N 1
ATOM 2061 C CA . ALA A 1 276 ? 5.258 26.547 17.984 1 88.5 276 ALA A CA 1
ATOM 2062 C C . ALA A 1 276 ? 4.367 26.812 19.188 1 88.5 276 ALA A C 1
ATOM 2064 O O . ALA A 1 276 ? 4.027 27.969 19.469 1 88.5 276 ALA A O 1
ATOM 2065 N N . MET A 1 277 ? 4.027 25.781 19.938 1 87.94 277 MET A N 1
ATOM 2066 C CA . MET A 1 277 ? 3.193 25.922 21.125 1 87.94 277 MET A CA 1
ATOM 2067 C C . MET A 1 277 ? 3.945 26.641 22.234 1 87.94 277 MET A C 1
ATOM 2069 O O . MET A 1 277 ? 3.373 27.484 22.938 1 87.94 277 MET A O 1
ATOM 2073 N N . GLU A 1 278 ? 5.219 26.344 22.328 1 86 278 GLU A N 1
ATOM 2074 C CA . GLU A 1 278 ? 6.055 27.016 23.328 1 86 278 GLU A CA 1
ATOM 2075 C C . GLU A 1 278 ? 6.203 28.5 23.016 1 86 278 GLU A C 1
ATOM 2077 O O . GLU A 1 278 ? 6.141 29.328 23.922 1 86 278 GLU A O 1
ATOM 2082 N N . ALA A 1 279 ? 6.387 28.734 21.797 1 84.31 279 ALA A N 1
ATOM 2083 C CA . ALA A 1 279 ? 6.527 30.141 21.375 1 84.31 279 ALA A CA 1
ATOM 2084 C C . ALA A 1 279 ? 5.254 30.922 21.656 1 84.31 279 ALA A C 1
ATOM 2086 O O . ALA A 1 279 ? 5.312 32.094 22.031 1 84.31 279 ALA A O 1
ATOM 2087 N N . ARG A 1 280 ? 4.184 30.328 21.562 1 81.5 280 ARG A N 1
ATOM 2088 C CA . ARG A 1 280 ? 2.889 30.953 21.828 1 81.5 280 ARG A CA 1
ATOM 2089 C C . ARG A 1 280 ? 2.713 31.25 23.312 1 81.5 280 ARG A C 1
ATOM 2091 O O . ARG A 1 280 ? 2.229 32.312 23.672 1 81.5 280 ARG A O 1
ATOM 2098 N N . VAL A 1 281 ? 3.123 30.328 24.141 1 78.25 281 VAL A N 1
ATOM 2099 C CA . VAL A 1 281 ? 2.992 30.5 25.594 1 78.25 281 VAL A CA 1
ATOM 2100 C C . VAL A 1 281 ? 3.881 31.641 26.062 1 78.25 281 VAL A C 1
ATOM 2102 O O . VAL A 1 281 ? 3.465 32.469 26.875 1 78.25 281 VAL A O 1
ATOM 2105 N N . ILE A 1 282 ? 5.035 31.766 25.484 1 76.31 282 ILE A N 1
ATOM 2106 C CA . ILE A 1 282 ? 5.977 32.812 25.844 1 76.31 282 ILE A CA 1
ATOM 2107 C C . ILE A 1 282 ? 5.414 34.188 25.438 1 76.31 282 ILE A C 1
ATOM 2109 O O . ILE A 1 282 ? 5.477 35.156 26.203 1 76.31 282 ILE A O 1
ATOM 2113 N N . LYS A 1 283 ? 4.82 34.219 24.328 1 75.5 283 LYS A N 1
ATOM 2114 C CA . LYS A 1 283 ? 4.246 35.469 23.828 1 75.5 283 LYS A CA 1
ATOM 2115 C C . LYS A 1 283 ? 3.053 35.906 24.672 1 75.5 283 LYS A C 1
ATOM 2117 O O . LYS A 1 283 ? 2.896 37.094 24.969 1 75.5 283 LYS A O 1
ATOM 2122 N N . ASP A 1 284 ? 2.289 34.969 25.125 1 74.06 284 ASP A N 1
ATOM 2123 C CA . ASP A 1 284 ? 1.114 35.25 25.922 1 74.06 284 ASP A CA 1
ATOM 2124 C C . ASP A 1 284 ? 1.519 35.75 27.328 1 74.06 284 ASP A C 1
ATOM 2126 O O . ASP A 1 284 ? 0.877 36.625 27.891 1 74.06 284 ASP A O 1
ATOM 2130 N N . GLU A 1 285 ? 2.619 35.156 27.812 1 71.88 285 GLU A N 1
ATOM 2131 C CA . GLU A 1 285 ? 3.102 35.531 29.141 1 71.88 285 GLU A CA 1
ATOM 2132 C C . GLU A 1 285 ? 3.766 36.906 29.109 1 71.88 285 GLU A C 1
ATOM 2134 O O . GLU A 1 285 ? 3.654 37.688 30.062 1 71.88 285 GLU A O 1
ATOM 2139 N N . SER A 1 286 ? 4.426 37.188 28.109 1 68.5 286 SER A N 1
ATOM 2140 C CA . SER A 1 286 ? 5.086 38.5 27.984 1 68.5 286 SER A CA 1
ATOM 2141 C C . SER A 1 286 ? 4.07 39.625 27.891 1 68.5 286 SER A C 1
ATOM 2143 O O . SER A 1 286 ? 4.309 40.719 28.391 1 68.5 286 SER A O 1
ATOM 2145 N N . TRP A 1 287 ? 2.973 39.344 27.359 1 62.19 287 TRP A N 1
ATOM 2146 C CA . TRP A 1 287 ? 1.915 40.344 27.25 1 62.19 287 TRP A CA 1
ATOM 2147 C C . TRP A 1 287 ? 1.221 40.531 28.594 1 62.19 287 TRP A C 1
ATOM 2149 O O . TRP A 1 287 ? 0.728 41.625 28.875 1 62.19 287 TRP A O 1
ATOM 2159 N N . ARG A 1 288 ? 1.264 39.562 29.422 1 59.97 288 ARG A N 1
ATOM 2160 C CA . ARG A 1 288 ? 0.655 39.688 30.734 1 59.97 288 ARG A CA 1
ATOM 2161 C C . ARG A 1 288 ? 1.55 40.469 31.672 1 59.97 288 ARG A C 1
ATOM 2163 O O . ARG A 1 288 ? 1.062 41.125 32.594 1 59.97 288 ARG A O 1
ATOM 2170 N N . GLN A 1 289 ? 2.779 40.531 31.422 1 57.34 289 GLN A N 1
ATOM 2171 C CA . GLN A 1 289 ? 3.709 41.25 32.281 1 57.34 289 GLN A CA 1
ATOM 2172 C C . GLN A 1 289 ? 3.789 42.719 31.859 1 57.34 289 GLN A C 1
ATOM 2174 O O . GLN A 1 289 ? 4.148 43.594 32.656 1 57.34 289 GLN A O 1
ATOM 2179 N N . ASP A 1 290 ? 3.371 43 30.688 1 48.88 290 ASP A N 1
ATOM 2180 C CA . ASP A 1 290 ? 3.357 44.375 30.281 1 48.88 290 ASP A CA 1
ATOM 2181 C C . ASP A 1 290 ? 2.006 45.031 30.578 1 48.88 290 ASP A C 1
ATOM 2183 O O . ASP A 1 290 ? 1.938 46.219 30.922 1 48.88 290 ASP A O 1
ATOM 2187 N N . MET B 1 1 ? -30.016 -19.609 -22.312 1 21.83 1 MET B N 1
ATOM 2188 C CA . MET B 1 1 ? -29.906 -19.219 -20.922 1 21.83 1 MET B CA 1
ATOM 2189 C C . MET B 1 1 ? -28.469 -19.328 -20.438 1 21.83 1 MET B C 1
ATOM 2191 O O . MET B 1 1 ? -27.891 -20.422 -20.438 1 21.83 1 MET B O 1
ATOM 2195 N N . ALA B 1 2 ? -27.609 -18.344 -20.781 1 29.42 2 ALA B N 1
ATOM 2196 C CA . ALA B 1 2 ? -26.172 -18.469 -20.469 1 29.42 2 ALA B CA 1
ATOM 2197 C C . ALA B 1 2 ? -25.969 -18.891 -19.016 1 29.42 2 ALA B C 1
ATOM 2199 O O . ALA B 1 2 ? -26.656 -18.391 -18.109 1 29.42 2 ALA B O 1
ATOM 2200 N N . SER B 1 3 ? -25.75 -20.125 -18.719 1 32.88 3 SER B N 1
ATOM 2201 C CA . SER B 1 3 ? -25.5 -20.578 -17.344 1 32.88 3 SER B CA 1
ATOM 2202 C C . SER B 1 3 ? -24.797 -19.5 -16.531 1 32.88 3 SER B C 1
ATOM 2204 O O . SER B 1 3 ? -24.047 -18.688 -17.078 1 32.88 3 SER B O 1
ATOM 2206 N N . PRO B 1 4 ? -25.344 -19 -15.453 1 35.59 4 PRO B N 1
ATOM 2207 C CA . PRO B 1 4 ? -24.656 -17.969 -14.672 1 35.59 4 PRO B CA 1
ATOM 2208 C C . PRO B 1 4 ? -23.125 -18.078 -14.766 1 35.59 4 PRO B C 1
ATOM 2210 O O . PRO B 1 4 ? -22.594 -19.188 -14.844 1 35.59 4 PRO B O 1
ATOM 2213 N N . LEU B 1 5 ? -22.391 -17.328 -15.562 1 36.12 5 LEU B N 1
ATOM 2214 C CA . LEU B 1 5 ? -20.953 -17.281 -15.805 1 36.12 5 LEU B CA 1
ATOM 2215 C C . LEU B 1 5 ? -20.188 -17.734 -14.57 1 36.12 5 LEU B C 1
ATOM 2217 O O . LEU B 1 5 ? -20.172 -17.062 -13.547 1 36.12 5 LEU B O 1
ATOM 2221 N N . THR B 1 6 ? -20.469 -18.859 -14.047 1 39.81 6 THR B N 1
ATOM 2222 C CA . THR B 1 6 ? -19.703 -19.422 -12.93 1 39.81 6 THR B CA 1
ATOM 2223 C C . THR B 1 6 ? -18.25 -18.953 -12.977 1 39.81 6 THR B C 1
ATOM 2225 O O . THR B 1 6 ? -17.578 -19.125 -13.992 1 39.81 6 THR B O 1
ATOM 2228 N N . VAL B 1 7 ? -18 -17.781 -12.438 1 52.88 7 VAL B N 1
ATOM 2229 C CA . VAL B 1 7 ? -16.609 -17.359 -12.297 1 52.88 7 VAL B CA 1
ATOM 2230 C C . VAL B 1 7 ? -15.734 -18.578 -12.055 1 52.88 7 VAL B C 1
ATOM 2232 O O . VAL B 1 7 ? -15.898 -19.281 -11.055 1 52.88 7 VAL B O 1
ATOM 2235 N N . ASP B 1 8 ? -15.273 -19.234 -13.117 1 69.44 8 ASP B N 1
ATOM 2236 C CA . ASP B 1 8 ? -14.383 -20.391 -13.008 1 69.44 8 ASP B CA 1
ATOM 2237 C C . ASP B 1 8 ? -13.242 -20.109 -12.031 1 69.44 8 ASP B C 1
ATOM 2239 O O . ASP B 1 8 ? -12.57 -19.094 -12.125 1 69.44 8 ASP B O 1
ATOM 2243 N N . GLY B 1 9 ? -13.188 -20.781 -10.859 1 82.44 9 GLY B N 1
ATOM 2244 C CA . GLY B 1 9 ? -12.125 -20.734 -9.867 1 82.44 9 GLY B CA 1
ATOM 2245 C C . GLY B 1 9 ? -10.789 -21.188 -10.414 1 82.44 9 GLY B C 1
ATOM 2246 O O . GLY B 1 9 ? -10.672 -21.531 -11.594 1 82.44 9 GLY B O 1
ATOM 2247 N N . PRO B 1 10 ? -9.836 -21.062 -9.672 1 92.19 10 PRO B N 1
ATOM 2248 C CA . PRO B 1 10 ? -8.516 -21.547 -10.086 1 92.19 10 PRO B CA 1
ATOM 2249 C C . PRO B 1 10 ? -8.484 -23.062 -10.289 1 92.19 10 PRO B C 1
ATOM 2251 O O . PRO B 1 10 ? -9.242 -23.781 -9.648 1 92.19 10 PRO B O 1
ATOM 2254 N N . GLN B 1 11 ? -7.668 -23.5 -11.273 1 92.62 11 GLN B N 1
ATOM 2255 C CA . GLN B 1 11 ? -7.469 -24.922 -11.555 1 92.62 11 GLN B CA 1
ATOM 2256 C C . GLN B 1 11 ? -5.988 -25.281 -11.578 1 92.62 11 GLN B C 1
ATOM 2258 O O . GLN B 1 11 ? -5.148 -24.438 -11.914 1 92.62 11 GLN B O 1
ATOM 2263 N N . ALA B 1 12 ? -5.73 -26.484 -11.211 1 95.31 12 ALA B N 1
ATOM 2264 C CA . ALA B 1 12 ? -4.344 -26.938 -11.219 1 95.31 12 ALA B CA 1
ATOM 2265 C C . ALA B 1 12 ? -4.25 -28.422 -11.57 1 95.31 12 ALA B C 1
ATOM 2267 O O . ALA B 1 12 ? -5.098 -29.219 -11.164 1 95.31 12 ALA B O 1
ATOM 2268 N N . THR B 1 13 ? -3.311 -28.75 -12.383 1 94 13 THR B N 1
ATOM 2269 C CA . THR B 1 13 ? -2.967 -30.125 -12.719 1 94 13 THR B CA 1
ATOM 2270 C C . THR B 1 13 ? -1.475 -30.375 -12.531 1 94 13 THR B C 1
ATOM 2272 O O . THR B 1 13 ? -0.65 -29.516 -12.844 1 94 13 THR B O 1
ATOM 2275 N N . LEU B 1 14 ? -1.062 -31.5 -11.938 1 94.19 14 LEU B N 1
ATOM 2276 C CA . LEU B 1 14 ? 0.337 -31.828 -11.672 1 94.19 14 LEU B CA 1
ATOM 2277 C C . LEU B 1 14 ? 0.883 -32.781 -12.734 1 94.19 14 LEU B C 1
ATOM 2279 O O . LEU B 1 14 ? 0.115 -33.375 -13.484 1 94.19 14 LEU B O 1
ATOM 2283 N N . HIS B 1 15 ? 2.213 -32.781 -12.758 1 90.25 15 HIS B N 1
ATOM 2284 C CA . HIS B 1 15 ? 2.955 -33.719 -13.594 1 90.25 15 HIS B CA 1
ATOM 2285 C C . HIS B 1 15 ? 2.596 -33.562 -15.07 1 90.25 15 HIS B C 1
ATOM 2287 O O . HIS B 1 15 ? 2.305 -34.531 -15.758 1 90.25 15 HIS B O 1
ATOM 2293 N N . THR B 1 16 ? 2.676 -32.344 -15.508 1 88.69 16 THR B N 1
ATOM 2294 C CA . THR B 1 16 ? 2.248 -32.031 -16.859 1 88.69 16 THR B CA 1
ATOM 2295 C C . THR B 1 16 ? 3.426 -32.094 -17.828 1 88.69 16 THR B C 1
ATOM 2297 O O . THR B 1 16 ? 3.24 -32.062 -19.047 1 88.69 16 THR B O 1
ATOM 2300 N N . LEU B 1 17 ? 4.609 -32.094 -17.266 1 89.38 17 LEU B N 1
ATOM 2301 C CA . LEU B 1 17 ? 5.805 -32.219 -18.094 1 89.38 17 LEU B CA 1
ATOM 2302 C C . LEU B 1 17 ? 6.543 -33.531 -17.812 1 89.38 17 LEU B C 1
ATOM 2304 O O . LEU B 1 17 ? 6.641 -33.938 -16.656 1 89.38 17 LEU B O 1
ATOM 2308 N N . ASN B 1 18 ? 7.152 -34.094 -18.781 1 86.88 18 ASN B N 1
ATOM 2309 C CA . ASN B 1 18 ? 7.863 -35.375 -18.625 1 86.88 18 ASN B CA 1
ATOM 2310 C C . ASN B 1 18 ? 9.336 -35.156 -18.312 1 86.88 18 ASN B C 1
ATOM 2312 O O . ASN B 1 18 ? 9.992 -36 -17.734 1 86.88 18 ASN B O 1
ATOM 2316 N N . ASN B 1 19 ? 9.883 -34.062 -18.625 1 88.5 19 ASN B N 1
ATOM 2317 C CA . ASN B 1 19 ? 11.328 -33.844 -18.547 1 88.5 19 ASN B CA 1
ATOM 2318 C C . ASN B 1 19 ? 11.703 -33.031 -17.297 1 88.5 19 ASN B C 1
ATOM 2320 O O . ASN B 1 19 ? 12.828 -32.562 -17.188 1 88.5 19 ASN B O 1
ATOM 2324 N N . ALA B 1 20 ? 10.805 -32.875 -16.422 1 92.94 20 ALA B N 1
ATOM 2325 C CA . ALA B 1 20 ? 11.07 -32.125 -15.195 1 92.94 20 ALA B CA 1
ATOM 2326 C C . ALA B 1 20 ? 10.906 -33.031 -13.961 1 92.94 20 ALA B C 1
ATOM 2328 O O . ALA B 1 20 ? 10.164 -34 -13.992 1 92.94 20 ALA B O 1
ATOM 2329 N N . ASP B 1 21 ? 11.68 -32.75 -12.867 1 93.81 21 ASP B N 1
ATOM 2330 C CA . ASP B 1 21 ? 11.5 -33.469 -11.609 1 93.81 21 ASP B CA 1
ATOM 2331 C C . ASP B 1 21 ? 10.109 -33.219 -11.039 1 93.81 21 ASP B C 1
ATOM 2333 O O . ASP B 1 21 ? 9.539 -34.094 -10.383 1 93.81 21 ASP B O 1
ATOM 2337 N N . GLY B 1 22 ? 9.578 -32.062 -11.281 1 96.25 22 GLY B N 1
ATOM 2338 C CA . GLY B 1 22 ? 8.211 -31.703 -10.953 1 96.25 22 GLY B CA 1
ATOM 2339 C C . GLY B 1 22 ? 7.621 -30.703 -11.938 1 96.25 22 GLY B C 1
ATOM 2340 O O . GLY B 1 22 ? 8.352 -29.938 -12.562 1 96.25 22 GLY B O 1
ATOM 2341 N N . SER B 1 23 ? 6.305 -30.812 -12.109 1 97.12 23 SER B N 1
ATOM 2342 C CA . SER B 1 23 ? 5.652 -29.891 -13.031 1 97.12 23 SER B CA 1
ATOM 2343 C C . SER B 1 23 ? 4.18 -29.703 -12.68 1 97.12 23 SER B C 1
ATOM 2345 O O . SER B 1 23 ? 3.594 -30.547 -11.984 1 97.12 23 SER B O 1
ATOM 2347 N N . ALA B 1 24 ? 3.666 -28.578 -13.195 1 97.69 24 ALA B N 1
ATOM 2348 C CA . ALA B 1 24 ? 2.256 -28.266 -12.969 1 97.69 24 ALA B CA 1
ATOM 2349 C C . ALA B 1 24 ? 1.746 -27.25 -13.992 1 97.69 24 ALA B C 1
ATOM 2351 O O . ALA B 1 24 ? 2.523 -26.469 -14.547 1 97.69 24 ALA B O 1
ATOM 2352 N N . THR B 1 25 ? 0.488 -27.391 -14.25 1 96.94 25 THR B N 1
ATOM 2353 C CA . THR B 1 25 ? -0.232 -26.375 -15.008 1 96.94 25 THR B CA 1
ATOM 2354 C C . THR B 1 25 ? -1.26 -25.656 -14.125 1 96.94 25 THR B C 1
ATOM 2356 O O . THR B 1 25 ? -2.082 -26.312 -13.484 1 96.94 25 THR B O 1
ATOM 2359 N N . TYR B 1 26 ? -1.15 -24.406 -14.062 1 97.19 26 TYR B N 1
ATOM 2360 C CA . TYR B 1 26 ? -2.07 -23.594 -13.273 1 97.19 26 TYR B CA 1
ATOM 2361 C C . TYR B 1 26 ? -2.885 -22.672 -14.172 1 97.19 26 TYR B C 1
ATOM 2363 O O . TYR B 1 26 ? -2.328 -21.984 -15.031 1 97.19 26 TYR B O 1
ATOM 2371 N N . SER B 1 27 ? -4.16 -22.688 -13.945 1 95.69 27 SER B N 1
ATOM 2372 C CA . SER B 1 27 ? -5.078 -21.766 -14.609 1 95.69 27 SER B CA 1
ATOM 2373 C C . SER B 1 27 ? -5.77 -20.859 -13.602 1 95.69 27 SER B C 1
ATOM 2375 O O . SER B 1 27 ? -6.531 -21.328 -12.758 1 95.69 27 SER B O 1
ATOM 2377 N N . ALA B 1 28 ? -5.488 -19.625 -13.797 1 95.44 28 ALA B N 1
ATOM 2378 C CA . ALA B 1 28 ? -6.07 -18.641 -1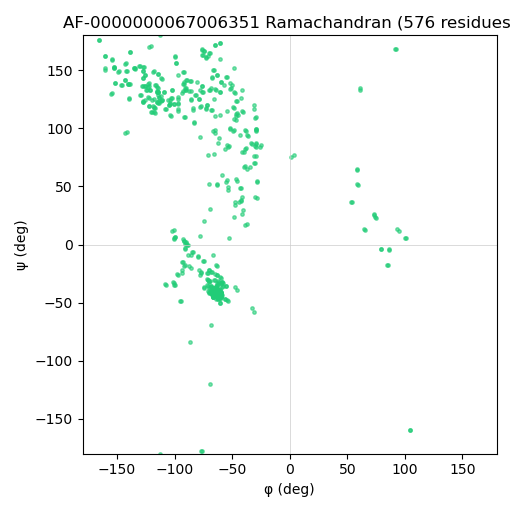2.898 1 95.44 28 ALA B CA 1
ATOM 2379 C C . ALA B 1 28 ? -7.562 -18.453 -13.164 1 95.44 28 ALA B C 1
ATOM 2381 O O . ALA B 1 28 ? -8.055 -18.828 -14.227 1 95.44 28 ALA B O 1
ATOM 2382 N N . PRO B 1 29 ? -8.25 -17.891 -12.125 1 91.81 29 PRO B N 1
ATOM 2383 C CA . PRO B 1 29 ? -9.664 -17.578 -12.367 1 91.81 29 PRO B CA 1
ATOM 2384 C C . PRO B 1 29 ? -9.875 -16.688 -13.594 1 91.81 29 PRO B C 1
ATOM 2386 O O . PRO B 1 29 ? -9 -15.891 -13.938 1 91.81 29 PRO B O 1
ATOM 2389 N N . HIS B 1 30 ? -10.914 -16.875 -14.312 1 88.44 30 HIS B N 1
ATOM 2390 C CA . HIS B 1 30 ? -11.266 -16.156 -15.531 1 88.44 30 HIS B CA 1
ATOM 2391 C C . HIS B 1 30 ? -10.242 -16.422 -16.641 1 88.44 30 HIS B C 1
ATOM 2393 O O . HIS B 1 30 ? -10.18 -15.672 -17.609 1 88.44 30 HIS B O 1
ATOM 2399 N N . HIS B 1 31 ? -9.422 -17.422 -16.406 1 88.75 31 HIS B N 1
ATOM 2400 C CA . HIS B 1 31 ? -8.359 -17.75 -17.344 1 88.75 31 HIS B CA 1
ATOM 2401 C C . HIS B 1 31 ? -7.488 -16.531 -17.641 1 88.75 31 HIS B C 1
ATOM 2403 O O . HIS B 1 31 ? -7.078 -16.328 -18.781 1 88.75 31 HIS B O 1
ATOM 2409 N N . SER B 1 32 ? -7.305 -15.766 -16.641 1 92.19 32 SER B N 1
ATOM 2410 C CA . SER B 1 32 ? -6.457 -14.586 -16.828 1 92.19 32 SER B CA 1
ATOM 2411 C C . SER B 1 32 ? -5.051 -14.984 -17.266 1 92.19 32 SER B C 1
ATOM 2413 O O . SER B 1 32 ? -4.465 -14.359 -18.141 1 92.19 32 SER B O 1
ATOM 2415 N N . TYR B 1 33 ? -4.531 -16.031 -16.656 1 94.81 33 TYR B N 1
ATOM 2416 C CA . TYR B 1 33 ? -3.268 -16.641 -17.047 1 94.81 33 TYR B CA 1
ATOM 2417 C C . TYR B 1 33 ? -3.34 -18.156 -16.953 1 94.81 33 TYR B C 1
ATOM 2419 O O . TYR B 1 33 ? -3.93 -18.703 -16.016 1 94.81 33 TYR B O 1
ATOM 2427 N N . LYS B 1 34 ? -2.818 -18.797 -17.891 1 96.12 34 LYS B N 1
ATOM 2428 C CA . LYS B 1 34 ? -2.461 -20.219 -17.812 1 96.12 34 LYS B CA 1
ATOM 2429 C C . LYS B 1 34 ? -0.949 -20.406 -17.891 1 96.12 34 LYS B C 1
ATOM 2431 O O . LYS B 1 34 ? -0.312 -19.984 -18.859 1 96.12 34 LYS B O 1
ATOM 2436 N N . ILE B 1 35 ? -0.408 -21.031 -16.859 1 97.69 35 ILE B N 1
ATOM 2437 C CA . ILE B 1 35 ? 1.046 -21.109 -16.766 1 97.69 35 ILE B CA 1
ATOM 2438 C C . ILE B 1 35 ? 1.46 -22.562 -16.516 1 97.69 35 ILE B C 1
ATOM 2440 O O . ILE B 1 35 ? 0.885 -23.234 -15.664 1 97.69 35 ILE B O 1
ATOM 2444 N N . VAL B 1 36 ? 2.359 -23.016 -17.312 1 97.94 36 VAL B N 1
ATOM 2445 C CA . VAL B 1 36 ? 2.99 -24.312 -17.078 1 97.94 36 VAL B CA 1
ATOM 2446 C C . VAL B 1 36 ? 4.324 -24.125 -16.359 1 97.94 36 VAL B C 1
ATOM 2448 O O . VAL B 1 36 ? 5.164 -23.344 -16.797 1 97.94 36 VAL B O 1
ATOM 2451 N N . ALA B 1 37 ? 4.504 -24.781 -15.289 1 98.44 37 ALA B N 1
ATOM 2452 C CA . ALA B 1 37 ? 5.719 -24.672 -14.484 1 98.44 37 ALA B CA 1
ATOM 2453 C C . ALA B 1 37 ? 6.48 -25.984 -14.453 1 98.44 37 ALA B C 1
ATOM 2455 O O . ALA B 1 37 ? 5.871 -27.062 -14.344 1 98.44 37 ALA B O 1
ATOM 2456 N N . GLY B 1 38 ? 7.785 -25.953 -14.625 1 98 38 GLY B N 1
ATOM 2457 C CA . GLY B 1 38 ? 8.688 -27.078 -14.445 1 98 38 GLY B CA 1
ATOM 2458 C C . GLY B 1 38 ? 9.781 -26.797 -13.43 1 98 38 GLY B C 1
ATOM 2459 O O . GLY B 1 38 ? 10.32 -25.688 -13.375 1 98 38 GLY B O 1
ATOM 2460 N N . VAL B 1 39 ? 10.07 -27.766 -12.594 1 96.88 39 VAL B N 1
ATOM 2461 C CA . VAL B 1 39 ? 11.086 -27.641 -11.555 1 96.88 39 VAL B CA 1
ATOM 2462 C C . VAL B 1 39 ? 12.109 -28.75 -11.695 1 96.88 39 VAL B C 1
ATOM 2464 O O . VAL B 1 39 ? 11.75 -29.906 -11.945 1 96.88 39 VAL B O 1
ATOM 2467 N N . ASN B 1 40 ? 13.352 -28.406 -11.641 1 93.81 40 ASN B N 1
ATOM 2468 C CA . ASN B 1 40 ? 14.453 -29.359 -11.531 1 93.81 40 ASN B CA 1
ATOM 2469 C C . ASN B 1 40 ? 15.25 -29.141 -10.25 1 93.81 40 ASN B C 1
ATOM 2471 O O . ASN B 1 40 ? 15.773 -28.062 -10.008 1 93.81 40 ASN B O 1
ATOM 2475 N N . TYR B 1 41 ? 15.258 -30.156 -9.445 1 87.5 41 TYR B N 1
ATOM 2476 C CA . TYR B 1 41 ? 15.93 -30.078 -8.148 1 87.5 41 TYR B CA 1
ATOM 2477 C C . TYR B 1 41 ? 16.344 -31.469 -7.668 1 87.5 41 TYR B C 1
ATOM 2479 O O . TYR B 1 41 ? 15.562 -32.438 -7.77 1 87.5 41 TYR B O 1
ATOM 2487 N N . PRO B 1 42 ? 17.625 -31.688 -7.25 1 82.69 42 PRO B N 1
ATOM 2488 C CA . PRO B 1 42 ? 18.703 -30.703 -7.168 1 82.69 42 PRO B CA 1
ATOM 2489 C C . PRO B 1 42 ? 19.531 -30.625 -8.445 1 82.69 42 PRO B C 1
ATOM 2491 O O . PRO B 1 42 ? 19.781 -31.656 -9.094 1 82.69 42 PRO B O 1
ATOM 2494 N N . VAL B 1 43 ? 19.75 -29.391 -8.867 1 81 43 V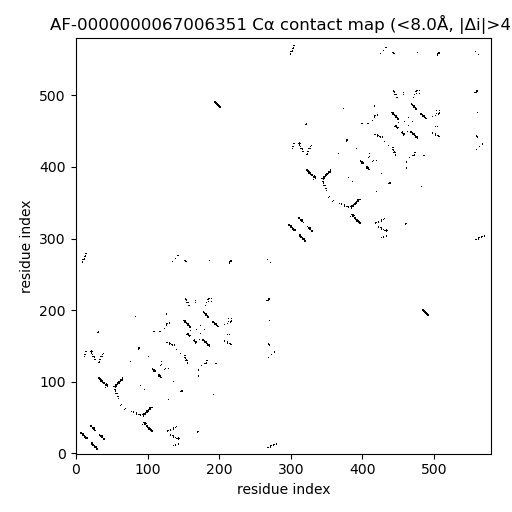AL B N 1
ATOM 2495 C CA . VAL B 1 43 ? 20.656 -29.219 -9.992 1 81 43 VAL B CA 1
ATOM 2496 C C . VAL B 1 43 ? 22.047 -28.859 -9.469 1 81 43 VAL B C 1
ATOM 2498 O O . VAL B 1 43 ? 22.203 -27.969 -8.633 1 81 43 VAL B O 1
ATOM 2501 N N . GLU B 1 44 ? 23.031 -29.672 -9.812 1 75.75 44 GLU B N 1
ATOM 2502 C CA . GLU B 1 44 ? 24.406 -29.422 -9.375 1 75.75 44 GLU B CA 1
ATOM 2503 C C . GLU B 1 44 ? 24.984 -28.172 -10.023 1 75.75 44 GLU B C 1
ATOM 2505 O O . GLU B 1 44 ? 24.859 -27.984 -11.234 1 75.75 44 GLU B O 1
ATOM 2510 N N . VAL B 1 45 ? 25.297 -27.141 -9.141 1 71.69 45 VAL B N 1
ATOM 2511 C CA . VAL B 1 45 ? 25.906 -25.922 -9.648 1 71.69 45 VAL B CA 1
ATOM 2512 C C . VAL B 1 45 ? 27.422 -26.125 -9.758 1 71.69 45 VAL B C 1
ATOM 2514 O O . VAL B 1 45 ? 28.062 -26.578 -8.812 1 71.69 45 VAL B O 1
ATOM 2517 N N . PRO B 1 46 ? 27.875 -26.031 -11.016 1 61.44 46 PRO B N 1
ATOM 2518 C CA . PRO B 1 46 ? 29.328 -26.203 -11.125 1 61.44 46 PRO B CA 1
ATOM 2519 C C . PRO B 1 46 ? 30.094 -25.281 -10.172 1 61.44 46 PRO B C 1
ATOM 2521 O O . PRO B 1 46 ? 29.594 -24.25 -9.758 1 61.44 46 PRO B O 1
ATOM 2524 N N . TYR B 1 47 ? 31.156 -25.781 -9.523 1 55.66 47 TYR B N 1
ATOM 2525 C CA . TYR B 1 47 ? 32.062 -25.125 -8.586 1 55.66 47 TYR B CA 1
ATOM 2526 C C . TYR B 1 47 ? 32.375 -23.703 -9.039 1 55.66 47 TYR B C 1
ATOM 2528 O O . TYR B 1 47 ? 32.938 -23.5 -10.133 1 55.66 47 TYR B O 1
ATOM 2536 N N . ARG B 1 48 ? 31.422 -22.75 -9.055 1 51.28 48 ARG B N 1
ATOM 2537 C CA . ARG B 1 48 ? 32.156 -21.5 -9.211 1 51.28 48 ARG B CA 1
ATOM 2538 C C . ARG B 1 48 ? 32.781 -21.062 -7.895 1 51.28 48 ARG B C 1
ATOM 2540 O O . ARG B 1 48 ? 32.188 -21.234 -6.832 1 51.28 48 ARG B O 1
ATOM 2547 N N . SER B 1 49 ? 34.094 -20.953 -7.789 1 48.56 49 SER B N 1
ATOM 2548 C CA . SER B 1 49 ? 34.969 -20.672 -6.66 1 48.56 49 SER B CA 1
ATOM 2549 C C . SER B 1 49 ? 34.312 -19.75 -5.656 1 48.56 49 SER B C 1
ATOM 2551 O O . SER B 1 49 ? 34.625 -19.781 -4.465 1 48.56 49 SER B O 1
ATOM 2553 N N . ASP B 1 50 ? 33.844 -18.609 -6.062 1 47.94 50 ASP B N 1
ATOM 2554 C CA . ASP B 1 50 ? 33.688 -17.484 -5.148 1 47.94 50 ASP B CA 1
ATOM 2555 C C . ASP B 1 50 ? 32.312 -17.531 -4.473 1 47.94 50 ASP B C 1
ATOM 2557 O O . ASP B 1 50 ? 31.938 -16.594 -3.762 1 47.94 50 ASP B O 1
ATOM 2561 N N . GLU B 1 51 ? 31.453 -18.422 -4.938 1 51.53 51 GLU B N 1
ATOM 2562 C CA . GLU B 1 51 ? 30.141 -18.172 -4.34 1 51.53 51 GLU B CA 1
ATOM 2563 C C . GLU B 1 51 ? 29.953 -19 -3.072 1 51.53 51 GLU B C 1
ATOM 2565 O O . GLU B 1 51 ? 30.531 -20.078 -2.932 1 51.53 51 GLU B O 1
ATOM 2570 N N . LEU B 1 52 ? 29.516 -18.484 -2.002 1 50.88 52 LEU B N 1
ATOM 2571 C CA . LEU B 1 52 ? 29.234 -19.016 -0.674 1 50.88 52 LEU B CA 1
ATOM 2572 C C . LEU B 1 52 ? 28.453 -20.312 -0.771 1 50.88 52 LEU B C 1
ATOM 2574 O O . LEU B 1 52 ? 27.406 -20.375 -1.416 1 50.88 52 LEU B O 1
ATOM 2578 N N . PRO B 1 53 ? 29.047 -21.469 -0.422 1 48.31 53 PRO B N 1
ATOM 2579 C CA . PRO B 1 53 ? 28.609 -22.859 -0.468 1 48.31 53 PRO B CA 1
ATOM 2580 C C . PRO B 1 53 ? 27.188 -23.047 0.072 1 48.31 53 PRO B C 1
ATOM 2582 O O . PRO B 1 53 ? 26.484 -23.984 -0.321 1 48.31 53 PRO B O 1
ATOM 2585 N N . GLU B 1 54 ? 26.75 -22.406 1.086 1 53.06 54 GLU B N 1
ATOM 2586 C CA . GLU B 1 54 ? 25.797 -23.031 1.99 1 53.06 54 GLU B CA 1
ATOM 2587 C C . GLU B 1 54 ? 24.359 -22.75 1.56 1 53.06 54 GLU B C 1
ATOM 2589 O O . GLU B 1 54 ? 23.406 -23.25 2.17 1 53.06 54 GLU B O 1
ATOM 2594 N N . SER B 1 55 ? 24.062 -22.047 0.513 1 58.88 55 SER B N 1
ATOM 2595 C CA . SER B 1 55 ? 22.625 -21.781 0.484 1 58.88 55 SER B CA 1
ATOM 2596 C C . SER B 1 55 ? 22 -22.234 -0.834 1 58.88 55 SER B C 1
ATOM 2598 O O . SER B 1 55 ? 22.703 -22.375 -1.838 1 58.88 55 SER B O 1
ATOM 2600 N N . THR B 1 56 ? 20.875 -23.172 -0.831 1 62.16 56 THR B N 1
ATOM 2601 C CA . THR B 1 56 ? 20.094 -23.5 -2.021 1 62.16 56 THR B CA 1
ATOM 2602 C C . THR B 1 56 ? 19.844 -22.234 -2.85 1 62.16 56 THR B C 1
ATOM 2604 O O . THR B 1 56 ? 19.281 -21.266 -2.346 1 62.16 56 THR B O 1
ATOM 2607 N N . PHE B 1 57 ? 20.5 -22.391 -4.012 1 82.94 57 PHE B N 1
ATOM 2608 C CA . PHE B 1 57 ? 20.281 -21.312 -4.973 1 82.94 57 PHE B CA 1
ATOM 2609 C C . PHE B 1 57 ? 18.969 -21.516 -5.73 1 82.94 57 PHE B C 1
ATOM 2611 O O . PHE B 1 57 ? 18.641 -22.641 -6.105 1 82.94 57 PHE B O 1
ATOM 2618 N N . VAL B 1 58 ? 18.094 -20.562 -5.805 1 92.75 58 VAL B N 1
ATOM 2619 C CA . VAL B 1 58 ? 16.844 -20.625 -6.57 1 92.75 58 VAL B CA 1
ATOM 2620 C C . VAL B 1 58 ? 17 -19.797 -7.852 1 92.75 58 VAL B C 1
ATOM 2622 O O . VAL B 1 58 ? 17.453 -18.656 -7.812 1 92.75 58 VAL B O 1
ATOM 2625 N N . GLU B 1 59 ? 16.812 -20.422 -8.914 1 94.44 59 GLU B N 1
ATOM 2626 C CA . GLU B 1 59 ? 16.766 -19.75 -10.211 1 94.44 59 GLU B CA 1
ATOM 2627 C C . GLU B 1 59 ? 15.375 -19.844 -10.828 1 94.44 59 GLU B C 1
ATOM 2629 O O . GLU B 1 59 ? 14.797 -20.922 -10.93 1 94.44 59 GLU B O 1
ATOM 2634 N N . VAL B 1 60 ? 14.844 -18.703 -11.227 1 97.62 60 VAL B N 1
ATOM 2635 C CA . VAL B 1 60 ? 13.508 -18.656 -11.805 1 97.62 60 VAL B CA 1
ATOM 2636 C C . VAL B 1 60 ? 13.57 -18.031 -13.203 1 97.62 60 VAL B C 1
ATOM 2638 O O . VAL B 1 60 ? 14.156 -16.969 -13.391 1 97.62 60 VAL B O 1
ATOM 2641 N N . ASN B 1 61 ? 13.016 -18.75 -14.156 1 96.25 61 ASN B N 1
ATOM 2642 C CA . ASN B 1 61 ? 12.906 -18.266 -15.531 1 96.25 61 ASN B CA 1
ATOM 2643 C C . ASN B 1 61 ? 11.445 -18.203 -15.977 1 96.25 61 ASN B C 1
ATOM 2645 O O . ASN B 1 61 ? 10.773 -19.219 -16.062 1 96.25 61 ASN B O 1
ATOM 2649 N N . LEU B 1 62 ? 10.961 -17 -16.219 1 97.12 62 LEU B N 1
ATOM 2650 C CA . LEU B 1 62 ? 9.594 -16.781 -16.672 1 97.12 62 LEU B CA 1
ATOM 2651 C C . LEU B 1 62 ? 9.57 -16.375 -18.141 1 97.12 62 LEU B C 1
ATOM 2653 O O . LEU B 1 62 ? 10.086 -15.312 -18.5 1 97.12 62 LEU B O 1
ATOM 2657 N N . ARG B 1 63 ? 8.961 -17.203 -18.938 1 93.81 63 ARG B N 1
ATOM 2658 C CA . ARG B 1 63 ? 8.875 -16.953 -20.359 1 93.81 63 ARG B CA 1
ATOM 2659 C C . ARG B 1 63 ? 7.5 -16.438 -20.75 1 93.81 63 ARG B C 1
ATOM 2661 O O . ARG B 1 63 ? 6.484 -17.078 -20.453 1 93.81 63 ARG B O 1
ATOM 2668 N N . PRO B 1 64 ? 7.52 -15.297 -21.422 1 90.19 64 PRO B N 1
ATOM 2669 C CA . PRO B 1 64 ? 6.223 -14.75 -21.844 1 90.19 64 PRO B CA 1
ATOM 2670 C C . PRO B 1 64 ? 5.559 -15.594 -22.938 1 90.19 64 PRO B C 1
ATOM 2672 O O . PRO B 1 64 ? 6.191 -16.469 -23.516 1 90.19 64 PRO B O 1
ATOM 2675 N N . HIS B 1 65 ? 4.297 -15.312 -23.094 1 81.56 65 HIS B N 1
ATOM 2676 C CA . HIS B 1 65 ? 3.506 -16 -24.109 1 81.56 65 HIS B CA 1
ATOM 2677 C C . HIS B 1 65 ? 4.086 -15.781 -25.5 1 81.56 65 HIS B C 1
ATOM 2679 O O . HIS B 1 65 ? 4.02 -16.672 -26.359 1 81.56 65 HIS B O 1
ATOM 2685 N N . ASN B 1 66 ? 4.676 -14.555 -25.641 1 76.25 66 ASN B N 1
ATOM 2686 C CA . ASN B 1 66 ? 5.148 -14.195 -26.984 1 76.25 66 ASN B CA 1
ATOM 2687 C C . ASN B 1 66 ? 6.656 -14.414 -27.109 1 76.25 66 ASN B C 1
ATOM 2689 O O . ASN B 1 66 ? 7.238 -14.109 -28.156 1 76.25 66 ASN B O 1
ATOM 2693 N N . GLY B 1 67 ? 7.293 -14.961 -26.172 1 71.75 67 GLY B N 1
ATOM 2694 C CA . GLY B 1 67 ? 8.68 -15.375 -26.234 1 71.75 67 GLY B CA 1
ATOM 2695 C C . GLY B 1 67 ? 9.656 -14.266 -25.922 1 71.75 67 GLY B C 1
ATOM 2696 O O . GLY B 1 67 ? 10.859 -14.508 -25.766 1 71.75 67 GLY B O 1
ATOM 2697 N N . VAL B 1 68 ? 9.25 -12.961 -25.969 1 70.06 68 VAL B N 1
ATOM 2698 C CA . VAL B 1 68 ? 10.211 -11.898 -25.719 1 70.06 68 VAL B CA 1
ATOM 2699 C C . VAL B 1 68 ? 10.102 -11.445 -24.25 1 70.06 68 VAL B C 1
ATOM 2701 O O . VAL B 1 68 ? 9.031 -11.016 -23.812 1 70.06 68 VAL B O 1
ATOM 2704 N N . GLY B 1 69 ? 11.125 -11.688 -23.594 1 67.06 69 GLY B N 1
ATOM 2705 C CA . GLY B 1 69 ? 11.188 -11.266 -22.203 1 67.06 69 GLY B CA 1
ATOM 2706 C C . GLY B 1 69 ? 11.148 -9.758 -22.031 1 67.06 69 GLY B C 1
ATOM 2707 O O . GLY B 1 69 ? 11.773 -9.031 -22.797 1 67.06 69 GLY B O 1
ATOM 2708 N N . MET B 1 70 ? 10.273 -9.352 -21.078 1 80.94 70 MET B N 1
ATOM 2709 C CA . MET B 1 70 ? 10.141 -7.918 -20.828 1 80.94 70 MET B CA 1
ATOM 2710 C C . MET B 1 70 ? 10.477 -7.578 -19.391 1 80.94 70 MET B C 1
ATOM 2712 O O . MET B 1 70 ? 10.75 -8.469 -18.578 1 80.94 70 MET B O 1
ATOM 2716 N N . VAL B 1 71 ? 10.578 -6.398 -19.094 1 86.88 71 VAL B N 1
ATOM 2717 C CA . VAL B 1 71 ? 10.953 -5.844 -17.797 1 86.88 71 VAL B CA 1
ATOM 2718 C C . VAL B 1 71 ? 10.016 -6.379 -16.719 1 86.88 71 VAL B C 1
ATOM 2720 O O . VAL B 1 71 ? 10.461 -6.738 -15.617 1 86.88 71 VAL B O 1
ATOM 2723 N N . LYS B 1 72 ? 8.789 -6.582 -16.984 1 91 72 LYS B N 1
ATOM 2724 C CA . LYS B 1 72 ? 7.809 -7.043 -16.016 1 91 72 LYS B CA 1
ATOM 2725 C C . LYS B 1 72 ? 8.086 -8.492 -15.602 1 91 72 LYS B C 1
ATOM 2727 O O . LYS B 1 72 ? 8.008 -8.828 -14.422 1 91 72 LYS B O 1
ATOM 2732 N N . GLU B 1 73 ? 8.422 -9.266 -16.578 1 94 73 GLU B N 1
ATOM 2733 C CA . GLU B 1 73 ? 8.711 -10.672 -16.312 1 94 73 GLU B CA 1
ATOM 2734 C C . GLU B 1 73 ? 9.938 -10.828 -15.414 1 94 73 GLU B C 1
ATOM 2736 O O . GLU B 1 73 ? 9.953 -11.672 -14.516 1 94 73 GLU B O 1
ATOM 2741 N N . ARG B 1 74 ? 10.898 -10.031 -15.703 1 94.25 74 ARG B N 1
ATOM 2742 C CA . ARG B 1 74 ? 12.109 -10.086 -14.883 1 94.25 74 ARG B CA 1
ATOM 2743 C C . ARG B 1 74 ? 11.805 -9.703 -13.438 1 94.25 74 ARG B C 1
ATOM 2745 O O . ARG B 1 74 ? 12.32 -10.32 -12.508 1 94.25 74 ARG B O 1
ATOM 2752 N N . HIS B 1 75 ? 10.977 -8.711 -13.281 1 94 75 HIS B N 1
ATOM 2753 C CA . HIS B 1 75 ? 10.578 -8.297 -11.945 1 94 75 HIS B CA 1
ATOM 2754 C C . HIS B 1 75 ? 9.828 -9.414 -11.227 1 94 75 HIS B C 1
ATOM 2756 O O . HIS B 1 75 ? 10.117 -9.711 -10.062 1 94 75 HIS B O 1
ATOM 2762 N N . VAL B 1 76 ? 8.961 -10.039 -11.938 1 96.94 76 VAL B N 1
ATOM 2763 C CA . VAL B 1 76 ? 8.18 -11.133 -11.383 1 96.94 76 VAL B CA 1
ATOM 2764 C C . VAL B 1 76 ? 9.109 -12.297 -11.016 1 96.94 76 VAL B C 1
ATOM 2766 O O . VAL B 1 76 ? 8.961 -12.906 -9.953 1 96.94 76 VAL B O 1
ATOM 2769 N N . GLU B 1 77 ? 10.117 -12.57 -11.867 1 97.5 77 GLU B N 1
ATOM 2770 C CA . GLU B 1 77 ? 11.102 -13.609 -11.578 1 97.5 77 GLU B CA 1
ATOM 2771 C C . GLU B 1 77 ? 11.781 -13.367 -10.234 1 97.5 77 GLU B C 1
ATOM 2773 O O . GLU B 1 77 ? 11.898 -14.281 -9.414 1 97.5 77 GLU B O 1
ATOM 2778 N N . ASP B 1 78 ? 12.164 -12.172 -10.086 1 95.88 78 ASP B N 1
ATOM 2779 C CA . ASP B 1 78 ? 12.883 -11.812 -8.867 1 95.88 78 ASP B CA 1
ATOM 2780 C C . ASP B 1 78 ? 11.992 -11.992 -7.637 1 95.88 78 ASP B C 1
ATOM 2782 O O . ASP B 1 78 ? 12.445 -12.477 -6.602 1 95.88 78 ASP B O 1
ATOM 2786 N N . LEU B 1 79 ? 10.734 -11.586 -7.684 1 97.31 79 LEU B N 1
ATOM 2787 C CA . LEU B 1 79 ? 9.797 -11.711 -6.57 1 97.31 79 LEU B CA 1
ATOM 2788 C C . LEU B 1 79 ? 9.547 -13.172 -6.238 1 97.31 79 LEU B C 1
ATOM 2790 O O . LEU B 1 79 ? 9.516 -13.555 -5.062 1 97.31 79 LEU B O 1
ATOM 2794 N N . ILE B 1 80 ? 9.391 -13.984 -7.25 1 98.19 80 ILE B N 1
ATOM 2795 C CA . ILE B 1 80 ? 9.148 -15.406 -7.039 1 98.19 80 ILE B CA 1
ATOM 2796 C C . ILE B 1 80 ? 10.391 -16.062 -6.426 1 98.19 80 ILE B C 1
ATOM 2798 O O . ILE B 1 80 ? 10.281 -16.859 -5.5 1 98.19 80 ILE B O 1
ATOM 2802 N N . LYS B 1 81 ? 11.547 -15.703 -6.984 1 96.5 81 LYS B N 1
ATOM 2803 C CA . LYS B 1 81 ? 12.812 -16.219 -6.465 1 96.5 81 LYS B CA 1
ATOM 2804 C C . LYS B 1 81 ? 12.938 -15.953 -4.969 1 96.5 81 LYS B C 1
ATOM 2806 O O . LYS B 1 81 ? 13.203 -16.859 -4.188 1 96.5 81 LYS B O 1
ATOM 2811 N N . ARG B 1 82 ? 12.68 -14.742 -4.539 1 94.31 82 ARG B N 1
ATOM 2812 C CA . ARG B 1 82 ? 12.789 -14.359 -3.135 1 94.31 82 ARG B CA 1
ATOM 2813 C C . ARG B 1 82 ? 11.773 -15.102 -2.279 1 94.31 82 ARG B C 1
ATOM 2815 O O . ARG B 1 82 ? 12.078 -15.523 -1.164 1 94.31 82 ARG B O 1
ATOM 2822 N N . THR B 1 83 ? 10.617 -15.234 -2.803 1 96.31 83 THR B N 1
ATOM 2823 C CA . THR B 1 83 ? 9.555 -15.898 -2.064 1 96.31 83 THR B CA 1
ATOM 2824 C C . THR B 1 83 ? 9.867 -17.375 -1.872 1 96.31 83 THR B C 1
ATOM 2826 O O . THR B 1 83 ? 9.742 -17.906 -0.766 1 96.31 83 THR B O 1
ATOM 2829 N N . LEU B 1 84 ? 10.328 -18.047 -2.928 1 95.62 84 LEU B N 1
ATOM 2830 C CA . LEU B 1 84 ? 10.656 -19.469 -2.848 1 95.62 84 LEU B CA 1
ATOM 2831 C C . LEU B 1 84 ? 11.875 -19.688 -1.955 1 95.62 84 LEU B C 1
ATOM 2833 O O . LEU B 1 84 ? 11.945 -20.688 -1.237 1 95.62 84 LEU B O 1
ATOM 2837 N N . GLN B 1 85 ? 12.828 -18.781 -1.987 1 92 85 GLN B N 1
ATOM 2838 C CA . GLN B 1 85 ? 14.008 -18.891 -1.136 1 92 85 GLN B CA 1
ATOM 2839 C C . GLN B 1 85 ? 13.617 -18.906 0.341 1 92 85 GLN B C 1
ATOM 2841 O O . GLN B 1 85 ? 14.273 -19.578 1.149 1 92 85 GLN B O 1
ATOM 2846 N N . ALA B 1 86 ? 12.602 -18.203 0.615 1 91.56 86 ALA B N 1
ATOM 2847 C CA . ALA B 1 86 ? 12.141 -18.141 2 1 91.56 86 ALA B CA 1
ATOM 2848 C C . ALA B 1 86 ? 11.43 -19.422 2.406 1 91.56 86 ALA B C 1
ATOM 2850 O O . ALA B 1 86 ? 11.258 -19.703 3.596 1 91.56 86 ALA B O 1
ATOM 2851 N N . LEU B 1 87 ? 11.102 -20.203 1.461 1 93.5 87 LEU B N 1
ATOM 2852 C CA . LEU B 1 87 ? 10.273 -21.375 1.748 1 93.5 87 LEU B CA 1
ATOM 2853 C C . LEU B 1 87 ? 11.086 -22.656 1.655 1 93.5 87 LEU B C 1
ATOM 2855 O O . LEU B 1 87 ? 10.789 -23.641 2.348 1 93.5 87 LEU B O 1
ATOM 2859 N N . VAL B 1 88 ? 12.023 -22.703 0.761 1 90.88 88 VAL B N 1
ATOM 2860 C CA . VAL B 1 88 ? 12.758 -23.938 0.474 1 90.88 88 VAL B CA 1
ATOM 2861 C C . VAL B 1 88 ? 13.758 -24.219 1.591 1 90.88 88 VAL B C 1
ATOM 2863 O O . VAL B 1 88 ? 14.461 -23.297 2.045 1 90.88 88 VAL B O 1
ATOM 2866 N N . LEU B 1 89 ? 13.789 -25.406 2.098 1 83.38 89 LEU B N 1
ATOM 2867 C CA . LEU B 1 89 ? 14.711 -25.812 3.148 1 83.38 89 LEU B CA 1
ATOM 2868 C C . LEU B 1 89 ? 16.062 -26.203 2.561 1 83.38 89 LEU B C 1
ATOM 2870 O O . LEU B 1 89 ? 16.125 -26.922 1.562 1 83.38 89 LEU B O 1
ATOM 2874 N N . GLY B 1 90 ? 17.25 -25.375 2.648 1 68.06 90 GLY B N 1
ATOM 2875 C CA . GLY B 1 90 ? 18.578 -25.531 2.068 1 68.06 90 GLY B CA 1
ATOM 2876 C C . GLY B 1 90 ? 19.344 -26.688 2.658 1 68.06 90 GLY B C 1
ATOM 2877 O O . GLY B 1 90 ? 20.422 -27.031 2.17 1 68.06 90 GLY B O 1
ATOM 2878 N N . ASP B 1 91 ? 19.047 -27.141 3.85 1 59.38 91 ASP B N 1
ATOM 2879 C CA . ASP B 1 91 ? 20.031 -27.875 4.617 1 59.38 91 ASP B CA 1
ATOM 2880 C C . ASP B 1 91 ? 20.406 -29.188 3.914 1 59.38 91 ASP B C 1
ATOM 2882 O O . ASP B 1 91 ? 21.484 -29.719 4.137 1 59.38 91 ASP B O 1
ATOM 2886 N N . GLU B 1 92 ? 19.609 -29.594 3.021 1 55.41 92 GLU B N 1
ATOM 2887 C CA . GLU B 1 92 ? 19.891 -31 2.777 1 55.41 92 GLU B CA 1
ATOM 2888 C C . GLU B 1 92 ? 20.906 -31.172 1.652 1 55.41 92 GLU B C 1
ATOM 2890 O O . GLU B 1 92 ? 21.531 -32.219 1.533 1 55.41 92 GLU B O 1
ATOM 2895 N N . THR B 1 93 ? 21.094 -30.234 0.885 1 59.69 93 THR B N 1
ATOM 2896 C CA . THR B 1 93 ? 22 -30.531 -0.224 1 59.69 93 THR B CA 1
ATOM 2897 C C . THR B 1 93 ? 22.891 -29.328 -0.52 1 59.69 93 THR B C 1
ATOM 2899 O O . THR B 1 93 ? 22.453 -28.359 -1.152 1 59.69 93 THR B O 1
ATOM 2902 N N . PRO B 1 94 ? 24.141 -29.484 0.126 1 62.47 94 PRO B N 1
ATOM 2903 C CA . PRO B 1 94 ? 25.062 -28.391 -0.237 1 62.47 94 PRO B CA 1
ATOM 2904 C C . PRO B 1 94 ? 25.172 -28.203 -1.747 1 62.47 94 PRO B C 1
ATOM 2906 O O . PRO B 1 94 ? 25.047 -29.172 -2.508 1 62.47 94 PRO B O 1
ATOM 2909 N N . ARG B 1 95 ? 25.125 -27.109 -2.312 1 69.31 95 ARG B N 1
ATOM 2910 C CA . ARG B 1 95 ? 25.375 -26.719 -3.699 1 69.31 95 ARG B CA 1
ATOM 2911 C C . ARG B 1 95 ? 24.219 -27.141 -4.598 1 69.31 95 ARG B C 1
ATOM 2913 O O . ARG B 1 95 ? 24.422 -27.594 -5.719 1 69.31 95 ARG B O 1
ATOM 2920 N N . ALA B 1 96 ? 23.078 -27.328 -4.031 1 78.94 96 ALA B N 1
ATOM 2921 C CA . ALA B 1 96 ? 21.906 -27.672 -4.848 1 78.94 96 ALA B CA 1
ATOM 2922 C C . ALA B 1 96 ? 21.172 -26.422 -5.301 1 78.94 96 ALA B C 1
ATOM 2924 O O . ALA B 1 96 ? 21.094 -25.438 -4.559 1 78.94 96 ALA B O 1
ATOM 2925 N N . MET B 1 97 ? 20.859 -26.469 -6.566 1 88.75 97 MET B N 1
ATOM 2926 C CA . MET B 1 97 ? 20.094 -25.375 -7.156 1 88.75 97 MET B CA 1
ATOM 2927 C C . MET B 1 97 ? 18.672 -25.828 -7.484 1 88.75 97 MET B C 1
ATOM 2929 O O . MET B 1 97 ? 18.469 -26.938 -7.992 1 88.75 97 MET B O 1
ATOM 2933 N N . LEU B 1 98 ? 17.734 -25.062 -7.082 1 92.88 98 LEU B N 1
ATOM 2934 C CA . LEU B 1 98 ? 16.344 -25.219 -7.523 1 92.88 98 LEU B CA 1
ATOM 2935 C C . LEU B 1 98 ? 16.078 -24.375 -8.766 1 92.88 98 LEU B C 1
ATOM 2937 O O . LEU B 1 98 ? 16.125 -23.141 -8.703 1 92.88 98 LEU B O 1
ATOM 2941 N N . GLN B 1 99 ? 15.898 -25.062 -9.867 1 95.12 99 GLN B N 1
ATOM 2942 C CA . GLN B 1 99 ? 15.602 -24.375 -11.109 1 95.12 99 GLN B CA 1
ATOM 2943 C C . GLN B 1 99 ? 14.109 -24.422 -11.422 1 95.12 99 GLN B C 1
ATOM 2945 O O . GLN B 1 99 ? 13.531 -25.5 -11.57 1 95.12 99 GLN B O 1
ATOM 2950 N N . VAL B 1 100 ? 13.508 -23.219 -11.539 1 97.81 100 VAL B N 1
ATOM 2951 C CA . VAL B 1 100 ? 12.086 -23.1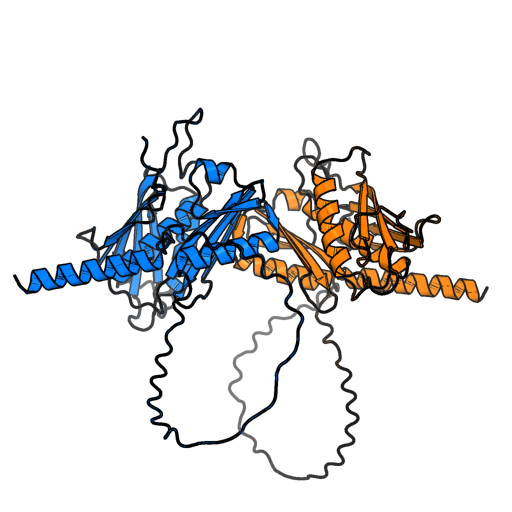09 -11.836 1 97.81 100 VAL B CA 1
ATOM 2952 C C . VAL B 1 100 ? 11.891 -22.438 -13.195 1 97.81 100 VAL B C 1
ATOM 2954 O O . VAL B 1 100 ? 12.391 -21.344 -13.422 1 97.81 100 VAL B O 1
ATOM 2957 N N . THR B 1 101 ? 11.203 -23.141 -14.078 1 97.56 101 THR B N 1
ATOM 2958 C CA . THR B 1 101 ? 10.852 -22.594 -15.375 1 97.56 101 THR B CA 1
ATOM 2959 C C . THR B 1 101 ? 9.336 -22.406 -15.492 1 97.56 101 THR B C 1
ATOM 2961 O O . THR B 1 101 ? 8.578 -23.344 -15.25 1 97.56 101 THR B O 1
ATOM 2964 N N . LEU B 1 102 ? 8.945 -21.219 -15.836 1 98.06 102 LEU B N 1
ATOM 2965 C CA . LEU B 1 102 ? 7.535 -20.859 -15.984 1 98.06 102 LEU B CA 1
ATOM 2966 C C . LEU B 1 102 ? 7.238 -20.406 -17.422 1 98.06 102 LEU B C 1
ATOM 2968 O O . LEU B 1 102 ? 7.891 -19.5 -17.938 1 98.06 102 LEU B O 1
ATOM 2972 N N . GLN B 1 103 ? 6.27 -21.094 -17.984 1 96.5 103 GLN B N 1
ATOM 2973 C CA . GLN B 1 103 ? 5.859 -20.766 -19.344 1 96.5 103 GLN B CA 1
ATOM 2974 C C . GLN B 1 103 ? 4.41 -20.281 -19.391 1 96.5 103 GLN B C 1
ATOM 2976 O O . GLN B 1 103 ? 3.49 -21.047 -19.094 1 96.5 103 GLN B O 1
ATOM 2981 N N . ILE B 1 104 ? 4.223 -19.016 -19.734 1 96.19 104 ILE B N 1
ATOM 2982 C CA . ILE B 1 104 ? 2.863 -18.531 -19.969 1 96.19 104 ILE B CA 1
ATOM 2983 C C . ILE B 1 104 ? 2.32 -19.094 -21.266 1 96.19 104 ILE B C 1
ATOM 2985 O O . ILE B 1 104 ? 2.883 -18.859 -22.344 1 96.19 104 ILE B O 1
ATOM 2989 N N . VAL B 1 105 ? 1.253 -19.812 -21.141 1 94.44 105 VAL B N 1
ATOM 2990 C CA . VAL B 1 105 ? 0.727 -20.516 -22.312 1 94.44 105 VAL B CA 1
ATOM 2991 C C . VAL B 1 105 ? -0.45 -19.734 -22.891 1 94.44 105 VAL B C 1
ATOM 2993 O O . VAL B 1 105 ? -0.676 -19.734 -24.109 1 94.44 105 VAL B O 1
ATOM 2996 N N . SER B 1 106 ? -1.227 -19.062 -22.078 1 92.94 106 SER B N 1
ATOM 2997 C CA . SER B 1 106 ? -2.357 -18.266 -22.547 1 92.94 106 SER B CA 1
ATOM 2998 C C . SER B 1 106 ? -2.654 -17.109 -21.594 1 92.94 106 SER B C 1
ATOM 3000 O O . SER B 1 106 ? -2.338 -17.188 -20.406 1 92.94 106 SER B O 1
ATOM 3002 N N . VAL B 1 107 ? -3.201 -16.062 -22.141 1 91.25 107 VAL B N 1
ATOM 3003 C CA . VAL B 1 107 ? -3.625 -14.898 -21.391 1 91.25 107 VAL B CA 1
ATOM 3004 C C . VAL B 1 107 ? -5.055 -14.523 -21.766 1 91.25 107 VAL B C 1
ATOM 3006 O O . VAL B 1 107 ? -5.508 -14.828 -22.875 1 91.25 107 VAL B O 1
ATOM 3009 N N . GLU B 1 108 ? -5.621 -13.906 -20.812 1 88.38 108 GLU B N 1
ATOM 3010 C CA . GLU B 1 108 ? -6.973 -13.414 -21.062 1 88.38 108 GLU B CA 1
ATOM 3011 C C . GLU B 1 108 ? -6.961 -12.258 -22.062 1 88.38 108 GLU B C 1
ATOM 3013 O O . GLU B 1 108 ? -6.086 -11.391 -22 1 88.38 108 GLU B O 1
ATOM 3018 N N . SER B 1 109 ? -7.852 -12.383 -23 1 83.62 109 SER B N 1
ATOM 3019 C CA . SER B 1 109 ? -8.062 -11.281 -23.938 1 83.62 109 SER B CA 1
ATOM 3020 C C . SER B 1 109 ? -9.539 -10.898 -24.016 1 83.62 109 SER B C 1
ATOM 3022 O O . SER B 1 109 ? -10.414 -11.766 -23.984 1 83.62 109 SER B O 1
ATOM 3024 N N . ASP B 1 110 ? -9.773 -9.648 -23.719 1 78.44 110 ASP B N 1
ATOM 3025 C CA . ASP B 1 110 ? -11.133 -9.148 -23.906 1 78.44 110 ASP B CA 1
ATOM 3026 C C . ASP B 1 110 ? -11.227 -8.289 -25.172 1 78.44 110 ASP B C 1
ATOM 3028 O O . ASP B 1 110 ? -10.672 -7.191 -25.234 1 78.44 110 ASP B O 1
ATOM 3032 N N . GLU B 1 111 ? -11.883 -8.766 -26.109 1 75.06 111 GLU B N 1
ATOM 3033 C CA . GLU B 1 111 ? -11.977 -8.102 -27.406 1 75.06 111 GLU B CA 1
ATOM 3034 C C . GLU B 1 111 ? -13.18 -7.168 -27.469 1 75.06 111 GLU B C 1
ATOM 3036 O O . GLU B 1 111 ? -13.43 -6.535 -28.5 1 75.06 111 GLU B O 1
ATOM 3041 N N . SER B 1 112 ? -13.906 -7.215 -26.375 1 69.81 112 SER B N 1
ATOM 3042 C CA . SER B 1 112 ? -15.102 -6.375 -26.391 1 69.81 112 SER B CA 1
ATOM 3043 C C . SER B 1 112 ? -14.734 -4.895 -26.328 1 69.81 112 SER B C 1
ATOM 3045 O O . SER B 1 112 ? -15.555 -4.035 -26.672 1 69.81 112 SER B O 1
ATOM 3047 N N . LEU B 1 113 ? -13.562 -4.598 -25.844 1 63.91 113 LEU B N 1
ATOM 3048 C CA . LEU B 1 113 ? -13.133 -3.203 -25.797 1 63.91 113 LEU B CA 1
ATOM 3049 C C . LEU B 1 113 ? -12.352 -2.83 -27.047 1 63.91 113 LEU B C 1
ATOM 3051 O O . LEU B 1 113 ? -11.711 -3.688 -27.672 1 63.91 113 LEU B O 1
ATOM 3055 N N . PRO B 1 114 ? -12.648 -1.581 -27.594 1 63.75 114 PRO B N 1
ATOM 3056 C CA . PRO B 1 114 ? -11.836 -1.16 -28.734 1 63.75 114 PRO B CA 1
ATOM 3057 C C . PRO B 1 114 ? -10.336 -1.354 -28.5 1 63.75 114 PRO B C 1
ATOM 3059 O O . PRO B 1 114 ? -9.812 -0.949 -27.453 1 63.75 114 PRO B O 1
ATOM 3062 N N . GLY B 1 115 ? -9.602 -2.002 -29.484 1 65.44 115 GLY B N 1
ATOM 3063 C CA . GLY B 1 115 ? -8.188 -2.312 -29.406 1 65.44 115 GLY B CA 1
ATOM 3064 C C . GLY B 1 115 ? -7.891 -3.537 -28.562 1 65.44 115 GLY B C 1
ATOM 3065 O O . GLY B 1 115 ? -6.766 -4.043 -28.562 1 65.44 115 GLY B O 1
ATOM 3066 N N . GLY B 1 116 ? -8.875 -4.039 -28.016 1 68.81 116 GLY B N 1
ATOM 3067 C CA . GLY B 1 116 ? -8.797 -5.25 -27.219 1 68.81 116 GLY B CA 1
ATOM 3068 C C . GLY B 1 116 ? -7.887 -5.105 -26.016 1 68.81 116 GLY B C 1
ATOM 3069 O O . GLY B 1 116 ? -7.062 -4.191 -25.953 1 68.81 116 GLY B O 1
ATOM 3070 N N . VAL B 1 117 ? -8.289 -5.543 -24.875 1 73.94 117 VAL B N 1
ATOM 3071 C CA . VAL B 1 117 ? -7.43 -5.539 -23.703 1 73.94 117 VAL B CA 1
ATOM 3072 C C . VAL B 1 117 ? -6.953 -6.957 -23.406 1 73.94 117 VAL B C 1
ATOM 3074 O O . VAL B 1 117 ? -7.727 -7.914 -23.5 1 73.94 117 VAL B O 1
ATOM 3077 N N . LYS B 1 118 ? -5.645 -7.078 -23.344 1 79.25 118 LYS B N 1
ATOM 3078 C CA . LYS B 1 118 ? -5.059 -8.383 -23.078 1 79.25 118 LYS B CA 1
ATOM 3079 C C . LYS B 1 118 ? -4.285 -8.375 -21.75 1 79.25 118 LYS B C 1
ATOM 3081 O O . LYS B 1 118 ? -3.594 -7.406 -21.438 1 79.25 118 LYS B O 1
ATOM 3086 N N . SER B 1 119 ? -4.504 -9.422 -21.078 1 82.56 119 SER B N 1
ATOM 3087 C CA . SER B 1 119 ? -3.604 -9.617 -19.953 1 82.56 119 SER B CA 1
ATOM 3088 C C . SER B 1 119 ? -2.15 -9.703 -20.406 1 82.56 119 SER B C 1
ATOM 3090 O O . SER B 1 119 ? -1.862 -10.258 -21.469 1 82.56 119 SER B O 1
ATOM 3092 N N . GLY B 1 120 ? -1.274 -9.078 -19.625 1 77.19 120 GLY B N 1
ATOM 3093 C CA . GLY B 1 120 ? 0.138 -9.125 -19.969 1 77.19 120 GLY B CA 1
ATOM 3094 C C . GLY B 1 120 ? 0.551 -8.039 -20.953 1 77.19 120 GLY B C 1
ATOM 3095 O O . GLY B 1 120 ? 1.722 -7.945 -21.328 1 77.19 120 GLY B O 1
ATOM 3096 N N . GLY B 1 121 ? -0.395 -7.277 -21.438 1 77.69 121 GLY B N 1
ATOM 3097 C CA . GLY B 1 121 ? -0.04 -6.176 -22.312 1 77.69 121 GLY B CA 1
ATOM 3098 C C . GLY B 1 121 ? 0.786 -5.105 -21.625 1 77.69 121 GLY B C 1
ATOM 3099 O O . GLY B 1 121 ? 0.997 -5.16 -20.422 1 77.69 121 GLY B O 1
ATOM 3100 N N . GLN B 1 122 ? 1.272 -4.188 -22.406 1 75.94 122 GLN B N 1
ATOM 3101 C CA . GLN B 1 122 ? 2.172 -3.146 -21.906 1 75.94 122 GLN B CA 1
ATOM 3102 C C . GLN B 1 122 ? 1.521 -2.336 -20.797 1 75.94 122 GLN B C 1
ATOM 3104 O O . GLN B 1 122 ? 2.18 -1.971 -19.828 1 75.94 122 GLN B O 1
ATOM 3109 N N . GLY B 1 123 ? 0.305 -2.102 -20.875 1 82.38 123 GLY B N 1
ATOM 3110 C CA . GLY B 1 123 ? -0.381 -1.27 -19.906 1 82.38 123 GLY B CA 1
ATOM 3111 C C . GLY B 1 123 ? -0.97 -2.061 -18.75 1 82.38 123 GLY B C 1
ATOM 3112 O O . GLY B 1 123 ? -1.528 -1.484 -17.812 1 82.38 123 GLY B O 1
ATOM 3113 N N . GLU B 1 124 ? -0.679 -3.383 -18.812 1 88.06 124 GLU B N 1
ATOM 3114 C CA . GLU B 1 124 ? -1.282 -4.246 -17.797 1 88.06 124 GLU B CA 1
ATOM 3115 C C . GLU B 1 124 ? -0.356 -4.418 -16.594 1 88.06 124 GLU B C 1
ATOM 3117 O O . GLU B 1 124 ? 0.868 -4.383 -16.75 1 88.06 124 GLU B O 1
ATOM 3122 N N . THR B 1 125 ? -0.964 -4.574 -15.477 1 93.25 125 THR B N 1
ATOM 3123 C CA . THR B 1 125 ? -0.228 -4.762 -14.227 1 93.25 125 THR B CA 1
ATOM 3124 C C . THR B 1 125 ? 0.521 -6.094 -14.242 1 93.25 125 THR B C 1
ATOM 3126 O O . THR B 1 125 ? 0.067 -7.059 -14.852 1 93.25 125 THR B O 1
ATOM 3129 N N . TYR B 1 126 ? 1.623 -6.16 -13.562 1 95.06 126 TYR B N 1
ATOM 3130 C CA . TYR B 1 126 ? 2.354 -7.414 -13.414 1 95.06 126 TYR B CA 1
ATOM 3131 C C . TYR B 1 126 ? 1.793 -8.242 -12.266 1 95.06 126 TYR B C 1
ATOM 3133 O O . TYR B 1 126 ? 2.172 -9.406 -12.094 1 95.06 126 TYR B O 1
ATOM 3141 N N . LEU B 1 127 ? 0.878 -7.645 -11.547 1 97.75 127 LEU B N 1
ATOM 3142 C CA . LEU B 1 127 ? 0.413 -8.242 -10.297 1 97.75 127 LEU B CA 1
ATOM 3143 C C . LEU B 1 127 ? -0.339 -9.547 -10.57 1 97.75 127 LEU B C 1
ATOM 3145 O O . LEU B 1 127 ? -0.15 -10.531 -9.859 1 97.75 127 LEU B O 1
ATOM 3149 N N . ASP B 1 128 ? -1.166 -9.602 -11.539 1 96.38 128 ASP B N 1
ATOM 3150 C CA . ASP B 1 128 ? -1.907 -10.812 -11.859 1 96.38 128 ASP B CA 1
ATOM 3151 C C . ASP B 1 128 ? -0.964 -11.93 -12.312 1 96.38 128 ASP B C 1
ATOM 3153 O O . ASP B 1 128 ? -1.126 -13.086 -11.914 1 96.38 128 ASP B O 1
ATOM 3157 N N . MET B 1 129 ? 0 -11.594 -13.117 1 96.31 129 MET B N 1
ATOM 3158 C CA . MET B 1 129 ? 1.028 -12.539 -13.547 1 96.31 129 MET B CA 1
ATOM 3159 C C . MET B 1 129 ? 1.786 -13.094 -12.344 1 96.31 129 MET B C 1
ATOM 3161 O O . MET B 1 129 ? 2.043 -14.297 -12.266 1 96.31 129 MET B O 1
ATOM 3165 N N . LEU B 1 130 ? 2.08 -12.227 -11.438 1 98.25 130 LEU B N 1
ATOM 3166 C CA . LEU B 1 130 ? 2.834 -12.602 -10.242 1 98.25 130 LEU B CA 1
ATOM 3167 C C . LEU B 1 130 ? 2.088 -13.656 -9.43 1 98.25 130 LEU B C 1
ATOM 3169 O O . LEU B 1 130 ? 2.66 -14.688 -9.078 1 98.25 130 LEU B O 1
ATOM 3173 N N . ALA B 1 131 ? 0.845 -13.375 -9.18 1 98.38 131 ALA B N 1
ATOM 3174 C CA . ALA B 1 131 ? 0.051 -14.305 -8.391 1 98.38 131 ALA B CA 1
ATOM 3175 C C . ALA B 1 131 ? -0.039 -15.672 -9.078 1 98.38 131 ALA B C 1
ATOM 3177 O O . ALA B 1 131 ? 0.176 -16.703 -8.445 1 98.38 131 ALA B O 1
ATOM 3178 N N . SER B 1 132 ? -0.314 -15.68 -10.32 1 97.94 132 SER B N 1
ATOM 3179 C CA . SER B 1 132 ? -0.485 -16.922 -11.078 1 97.94 132 SER B CA 1
ATOM 3180 C C . SER B 1 132 ? 0.825 -17.688 -11.172 1 97.94 132 SER B C 1
ATOM 3182 O O . SER B 1 132 ? 0.843 -18.906 -11.008 1 97.94 132 SER B O 1
ATOM 3184 N N . ALA B 1 133 ? 1.888 -16.953 -11.469 1 98.38 133 ALA B N 1
ATOM 3185 C CA . ALA B 1 133 ? 3.195 -17.594 -11.625 1 98.38 133 ALA B CA 1
ATOM 3186 C C . ALA B 1 133 ? 3.664 -18.203 -10.305 1 98.38 133 ALA B C 1
ATOM 3188 O O . ALA B 1 133 ? 4.234 -19.297 -10.281 1 98.38 133 ALA B O 1
ATOM 3189 N N . LEU B 1 134 ? 3.453 -17.5 -9.234 1 98.69 134 LEU B N 1
ATOM 3190 C CA . LEU B 1 134 ? 3.84 -18.016 -7.926 1 98.69 134 LEU B CA 1
ATOM 3191 C C . LEU B 1 134 ? 3.07 -19.281 -7.598 1 98.69 134 LEU B C 1
ATOM 3193 O O . LEU B 1 134 ? 3.65 -20.25 -7.105 1 98.69 134 LEU B O 1
ATOM 3197 N N . ASN B 1 135 ? 1.771 -19.281 -7.848 1 98.38 135 ASN B N 1
ATOM 3198 C CA . ASN B 1 135 ? 0.954 -20.469 -7.594 1 98.38 135 ASN B CA 1
ATOM 3199 C C . ASN B 1 135 ? 1.408 -21.656 -8.438 1 98.38 135 ASN B C 1
ATOM 3201 O O . ASN B 1 135 ? 1.486 -22.781 -7.938 1 98.38 135 ASN B O 1
ATOM 3205 N N . ALA B 1 136 ? 1.722 -21.391 -9.672 1 98.44 136 ALA B N 1
ATOM 3206 C CA . ALA B 1 136 ? 2.219 -22.453 -10.555 1 98.44 136 ALA B CA 1
ATOM 3207 C C . ALA B 1 136 ? 3.547 -23 -10.047 1 98.44 136 ALA B C 1
ATOM 3209 O O . ALA B 1 136 ? 3.742 -24.219 -10 1 98.44 136 ALA B O 1
ATOM 3210 N N . ALA B 1 137 ? 4.461 -22.125 -9.688 1 98.38 137 ALA B N 1
ATOM 3211 C CA . ALA B 1 137 ? 5.766 -22.516 -9.172 1 98.38 137 ALA B CA 1
ATOM 3212 C C . ALA B 1 137 ? 5.621 -23.375 -7.922 1 98.38 137 ALA B C 1
ATOM 3214 O O . ALA B 1 137 ? 6.301 -24.391 -7.777 1 98.38 137 ALA B O 1
ATOM 3215 N N . MET B 1 138 ? 4.734 -22.984 -7.035 1 97.81 138 MET B N 1
ATOM 3216 C CA . MET B 1 138 ? 4.48 -23.719 -5.797 1 97.81 138 MET B CA 1
ATOM 3217 C C . MET B 1 138 ? 3.998 -25.141 -6.094 1 97.81 138 MET B C 1
ATOM 3219 O O . MET B 1 138 ? 4.484 -26.094 -5.496 1 97.81 138 MET B O 1
ATOM 3223 N N . LEU B 1 139 ? 3.109 -25.234 -7.023 1 97.44 139 LEU B N 1
ATOM 3224 C CA . LEU B 1 139 ? 2.561 -26.531 -7.406 1 97.44 139 LEU B CA 1
ATOM 3225 C C . LEU B 1 139 ? 3.65 -27.438 -7.969 1 97.44 139 LEU B C 1
ATOM 3227 O O . LEU B 1 139 ? 3.707 -28.625 -7.641 1 97.44 139 LEU B O 1
ATOM 3231 N N . ALA B 1 140 ? 4.465 -26.875 -8.805 1 97.69 140 ALA B N 1
ATOM 3232 C CA . ALA B 1 140 ? 5.539 -27.656 -9.414 1 97.69 140 ALA B CA 1
ATOM 3233 C C . ALA B 1 140 ? 6.535 -28.125 -8.359 1 97.69 140 ALA B C 1
ATOM 3235 O O . ALA B 1 140 ? 7.023 -29.266 -8.422 1 97.69 140 ALA B O 1
ATOM 3236 N N . CYS B 1 141 ? 6.867 -27.312 -7.402 1 95.88 141 CYS B N 1
ATOM 3237 C CA . CYS B 1 141 ? 7.75 -27.688 -6.309 1 95.88 141 CYS B CA 1
ATOM 3238 C C . CYS B 1 141 ? 7.156 -28.844 -5.508 1 95.88 141 CYS B C 1
ATOM 3240 O O . CYS B 1 141 ? 7.863 -29.797 -5.16 1 95.88 141 CYS B O 1
ATOM 3242 N N . LEU B 1 142 ? 5.914 -28.734 -5.273 1 94.19 142 LEU B N 1
ATOM 3243 C CA . LEU B 1 142 ? 5.227 -29.797 -4.543 1 94.19 142 LEU B CA 1
ATOM 3244 C C . LEU B 1 142 ? 5.27 -31.109 -5.316 1 94.19 142 LEU B C 1
ATOM 3246 O O . LEU B 1 142 ? 5.523 -32.156 -4.734 1 94.19 142 LEU B O 1
ATOM 3250 N N . ASP B 1 143 ? 5.066 -30.984 -6.57 1 95.12 143 ASP B N 1
ATOM 3251 C CA . ASP B 1 143 ? 5.09 -32.156 -7.426 1 95.12 143 ASP B CA 1
ATOM 3252 C C . ASP B 1 143 ? 6.469 -32.812 -7.426 1 95.12 143 ASP B C 1
ATOM 3254 O O . ASP B 1 143 ? 6.582 -34.031 -7.469 1 95.12 143 ASP B O 1
ATOM 3258 N N . ALA B 1 144 ? 7.5 -31.984 -7.348 1 93.5 144 ALA B N 1
ATOM 3259 C CA . ALA B 1 144 ? 8.875 -32.469 -7.371 1 93.5 144 ALA B CA 1
ATOM 3260 C C . ALA B 1 144 ? 9.297 -33 -6.004 1 93.5 144 ALA B C 1
ATOM 3262 O O . ALA B 1 144 ? 10.367 -33.594 -5.863 1 93.5 144 ALA B O 1
ATOM 3263 N N . GLY B 1 145 ? 8.492 -32.781 -5.004 1 91.31 145 GLY B N 1
ATOM 3264 C CA . GLY B 1 145 ? 8.852 -33.188 -3.652 1 91.31 145 GLY B CA 1
ATOM 3265 C C . GLY B 1 145 ? 9.938 -32.312 -3.041 1 91.31 145 GLY B C 1
ATOM 3266 O O . GLY B 1 145 ? 10.75 -32.812 -2.252 1 91.31 145 GLY B O 1
ATOM 3267 N N . VAL B 1 146 ? 10.047 -31.094 -3.486 1 91.31 146 VAL B N 1
ATOM 3268 C CA . VAL B 1 146 ? 10.992 -30.172 -2.883 1 91.31 146 VAL B CA 1
ATOM 3269 C C . VAL B 1 146 ? 10.656 -29.969 -1.406 1 91.31 146 VAL B C 1
ATOM 3271 O O . VAL B 1 146 ? 9.492 -29.766 -1.049 1 91.31 146 VAL B O 1
ATOM 3274 N N . GLN B 1 147 ? 11.648 -30.078 -0.588 1 90.25 147 GLN B N 1
ATOM 3275 C CA . GLN B 1 147 ? 11.422 -29.859 0.836 1 90.25 147 GLN B CA 1
ATOM 3276 C C . GLN B 1 147 ? 11.211 -28.375 1.137 1 90.25 147 GLN B C 1
ATOM 3278 O O . GLN B 1 147 ? 12.109 -27.562 0.928 1 90.25 147 GLN B O 1
ATOM 3283 N N . MET B 1 148 ? 10.078 -28.078 1.605 1 91.19 148 MET B N 1
ATOM 3284 C CA . MET B 1 148 ? 9.719 -26.688 1.91 1 91.19 148 MET B CA 1
ATOM 3285 C C . MET B 1 148 ? 9.219 -26.562 3.344 1 91.19 148 MET B C 1
ATOM 3287 O O . MET B 1 148 ? 8.703 -27.531 3.916 1 91.19 148 MET B O 1
ATOM 3291 N N . ARG B 1 149 ? 9.383 -25.453 3.893 1 92.19 149 ARG B N 1
ATOM 3292 C CA . ARG B 1 149 ? 8.922 -25.188 5.254 1 92.19 149 ARG B CA 1
ATOM 3293 C C . ARG B 1 149 ? 7.41 -25.312 5.355 1 92.19 149 ARG B C 1
ATOM 3295 O O . ARG B 1 149 ? 6.887 -25.766 6.379 1 92.19 149 ARG B O 1
ATOM 3302 N N . THR B 1 150 ? 6.746 -24.875 4.387 1 93.19 150 THR B N 1
ATOM 3303 C CA . THR B 1 150 ? 5.293 -24.891 4.289 1 93.19 150 THR B CA 1
ATOM 3304 C C . THR B 1 150 ? 4.844 -24.609 2.857 1 93.19 150 THR B C 1
ATOM 3306 O O . THR B 1 150 ? 5.676 -24.453 1.96 1 93.19 150 THR B O 1
ATOM 3309 N N . ILE B 1 151 ? 3.527 -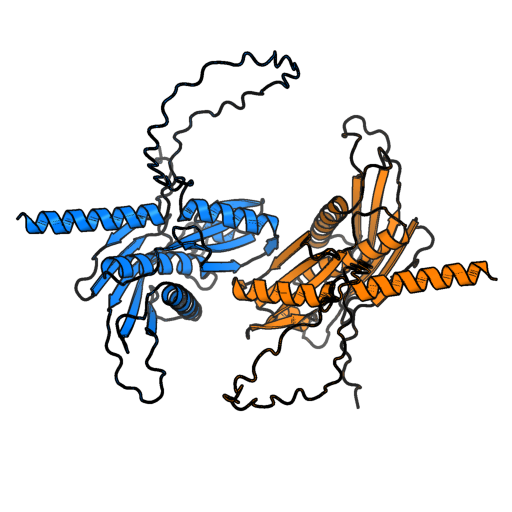24.688 2.623 1 94.5 151 ILE B N 1
ATOM 3310 C CA . ILE B 1 151 ? 2.984 -24.328 1.317 1 94.5 151 ILE B CA 1
ATOM 3311 C C . ILE B 1 151 ? 2.424 -22.906 1.364 1 94.5 151 ILE B C 1
ATOM 3313 O O . ILE B 1 151 ? 2.098 -22.391 2.439 1 94.5 151 ILE B O 1
ATOM 3317 N N . ALA B 1 152 ? 2.373 -22.328 0.207 1 97.12 152 ALA B N 1
ATOM 3318 C CA . ALA B 1 152 ? 1.883 -20.953 0.121 1 97.12 152 ALA B CA 1
ATOM 3319 C C . ALA B 1 152 ? 1.051 -20.75 -1.142 1 97.12 152 ALA B C 1
ATOM 3321 O O . ALA B 1 152 ? 1.146 -21.531 -2.09 1 97.12 152 ALA B O 1
ATOM 3322 N N . GLY B 1 153 ? 0.222 -19.797 -1.101 1 97.81 153 GLY B N 1
ATOM 3323 C CA . GLY B 1 153 ? -0.563 -19.344 -2.242 1 97.81 153 GLY B CA 1
ATOM 3324 C C . GLY B 1 153 ? -0.677 -17.844 -2.338 1 97.81 153 GLY B C 1
ATOM 3325 O O . GLY B 1 153 ? -0.341 -17.125 -1.391 1 97.81 153 GLY B O 1
ATOM 3326 N N . ALA B 1 154 ? -1.109 -17.406 -3.5 1 98.44 154 ALA B N 1
ATOM 3327 C CA . ALA B 1 154 ? -1.237 -15.961 -3.734 1 98.44 154 ALA B CA 1
ATOM 3328 C C . ALA B 1 154 ? -2.564 -15.633 -4.41 1 98.44 154 ALA B C 1
ATOM 3330 O O . ALA B 1 154 ? -3.115 -16.453 -5.148 1 98.44 154 ALA B O 1
ATOM 3331 N N . ALA B 1 155 ? -3.072 -14.453 -4.18 1 97.88 155 ALA B N 1
ATOM 3332 C CA . ALA B 1 155 ? -4.285 -13.953 -4.82 1 97.88 155 ALA B CA 1
ATOM 3333 C C . ALA B 1 155 ? -4.16 -12.469 -5.145 1 97.88 155 ALA B C 1
ATOM 3335 O O . ALA B 1 155 ? -3.467 -11.727 -4.445 1 97.88 155 ALA B O 1
ATOM 3336 N N . VAL B 1 156 ? -4.82 -12.125 -6.176 1 97.94 156 VAL B N 1
ATOM 3337 C CA . VAL B 1 156 ? -4.879 -10.719 -6.578 1 97.94 156 VAL B CA 1
ATOM 3338 C C . VAL B 1 156 ? -6.223 -10.125 -6.168 1 97.94 156 VAL B C 1
ATOM 3340 O O . VAL B 1 156 ? -7.273 -10.742 -6.363 1 97.94 156 VAL B O 1
ATOM 3343 N N . ILE B 1 157 ? -6.207 -8.93 -5.555 1 98.06 157 ILE B N 1
ATOM 3344 C CA . ILE B 1 157 ? -7.387 -8.211 -5.086 1 98.06 157 ILE B CA 1
ATOM 3345 C C . ILE B 1 157 ? -7.453 -6.84 -5.754 1 98.06 157 ILE B C 1
ATOM 3347 O O . ILE B 1 157 ? -6.441 -6.145 -5.863 1 98.06 157 ILE B O 1
ATOM 3351 N N . GLY B 1 158 ? -8.648 -6.531 -6.25 1 97.81 158 GLY B N 1
ATOM 3352 C CA . GLY B 1 158 ? -8.875 -5.195 -6.781 1 97.81 158 GLY B CA 1
ATOM 3353 C C . GLY B 1 158 ? -9.828 -4.371 -5.934 1 97.81 158 GLY B C 1
ATOM 3354 O O . GLY B 1 158 ? -10.758 -4.91 -5.336 1 97.81 158 GLY B O 1
ATOM 3355 N N . LEU B 1 159 ? -9.492 -3.109 -5.863 1 96.19 159 LEU B N 1
ATOM 3356 C CA . LEU B 1 159 ? -10.422 -2.146 -5.289 1 96.19 159 LEU B CA 1
ATOM 3357 C C . LEU B 1 159 ? -11.07 -1.298 -6.383 1 96.19 159 LEU B C 1
ATOM 3359 O O . LEU B 1 159 ? -10.375 -0.576 -7.102 1 96.19 159 LEU B O 1
ATOM 3363 N N . SER B 1 160 ? -12.344 -1.384 -6.441 1 90.44 160 SER B N 1
ATOM 3364 C CA . SER B 1 160 ? -13.031 -0.573 -7.438 1 90.44 160 SER B CA 1
ATOM 3365 C C . SER B 1 160 ? -13.078 0.894 -7.023 1 90.44 160 SER B C 1
ATOM 3367 O O . SER B 1 160 ? -12.805 1.228 -5.867 1 90.44 160 SER B O 1
ATOM 3369 N N . ARG B 1 161 ? -13.422 1.731 -7.93 1 83.12 161 ARG B N 1
ATOM 3370 C CA . ARG B 1 161 ? -13.5 3.168 -7.684 1 83.12 161 ARG B CA 1
ATOM 3371 C C . ARG B 1 161 ? -14.562 3.488 -6.641 1 83.12 161 ARG B C 1
ATOM 3373 O O . ARG B 1 161 ? -14.445 4.473 -5.906 1 83.12 161 ARG B O 1
ATOM 3380 N N . ASP B 1 162 ? -15.531 2.559 -6.59 1 84.19 162 ASP B N 1
ATOM 3381 C CA . ASP B 1 162 ? -16.625 2.77 -5.637 1 84.19 162 ASP B CA 1
ATOM 3382 C C . ASP B 1 162 ? -16.297 2.125 -4.289 1 84.19 162 ASP B C 1
ATOM 3384 O O . ASP B 1 162 ? -17.141 2.104 -3.389 1 84.19 162 ASP B O 1
ATOM 3388 N N . GLY B 1 163 ? -15.164 1.559 -4.219 1 85.19 163 GLY B N 1
ATOM 3389 C CA . GLY B 1 163 ? -14.711 1.034 -2.939 1 85.19 163 GLY B CA 1
ATOM 3390 C C . GLY B 1 163 ? -15.016 -0.438 -2.754 1 85.19 163 GLY B C 1
ATOM 3391 O O . GLY B 1 163 ? -14.844 -0.983 -1.661 1 85.19 163 GLY B O 1
ATOM 3392 N N . GLN B 1 164 ? -15.391 -1.053 -3.783 1 92.62 164 GLN B N 1
ATOM 3393 C CA . GLN B 1 164 ? -15.727 -2.467 -3.678 1 92.62 164 GLN B CA 1
ATOM 3394 C C . GLN B 1 164 ? -14.5 -3.346 -3.908 1 92.62 164 GLN B C 1
ATOM 3396 O O . GLN B 1 164 ? -13.672 -3.045 -4.77 1 92.62 164 GLN B O 1
ATOM 3401 N N . ILE B 1 165 ? -14.484 -4.418 -3.09 1 96.19 165 ILE B N 1
ATOM 3402 C CA . ILE B 1 165 ? -13.406 -5.391 -3.221 1 96.19 165 ILE B CA 1
ATOM 3403 C C . ILE B 1 165 ? -13.781 -6.438 -4.27 1 96.19 165 ILE B C 1
ATOM 3405 O O . ILE B 1 165 ? -14.898 -6.961 -4.262 1 96.19 165 ILE B O 1
ATOM 3409 N N . VAL B 1 166 ? -12.859 -6.688 -5.145 1 95.5 166 VAL B N 1
ATOM 3410 C CA . VAL B 1 166 ? -13.039 -7.734 -6.141 1 95.5 166 VAL B CA 1
ATOM 3411 C C . VAL B 1 166 ? -11.906 -8.758 -6.031 1 95.5 166 VAL B C 1
ATOM 3413 O O . VAL B 1 166 ? -10.734 -8.406 -6.148 1 95.5 166 VAL B O 1
ATOM 3416 N N . VAL B 1 167 ? -12.305 -9.977 -5.754 1 95.44 167 VAL B N 1
ATOM 3417 C CA . VAL B 1 167 ? -11.328 -11.062 -5.664 1 95.44 167 VAL B CA 1
ATOM 3418 C C . VAL B 1 167 ? -11.07 -11.641 -7.055 1 95.44 167 VAL B C 1
ATOM 3420 O O . VAL B 1 167 ? -12.008 -11.977 -7.777 1 95.44 167 VAL B O 1
ATOM 3423 N N . HIS B 1 168 ? -9.867 -11.68 -7.465 1 94.94 168 HIS B N 1
ATOM 3424 C CA . HIS B 1 168 ? -9.461 -12.188 -8.766 1 94.94 168 HIS B CA 1
ATOM 3425 C C . HIS B 1 168 ? -10.148 -11.43 -9.898 1 94.94 168 HIS B C 1
ATOM 3427 O O . HIS B 1 168 ? -10.867 -12.023 -10.703 1 94.94 168 HIS B O 1
ATOM 3433 N N . PRO B 1 169 ? -9.828 -10.203 -9.961 1 94.31 169 PRO B N 1
ATOM 3434 C CA . PRO B 1 169 ? -10.492 -9.398 -10.992 1 94.31 169 PRO B CA 1
ATOM 3435 C C . PRO B 1 169 ? -10.078 -9.805 -12.406 1 94.31 169 PRO B C 1
ATOM 3437 O O . PRO B 1 169 ? -8.914 -10.141 -12.648 1 94.31 169 PRO B O 1
ATOM 3440 N N . ASP B 1 170 ? -11.039 -9.742 -13.328 1 91.62 170 ASP B N 1
ATOM 3441 C CA . ASP B 1 170 ? -10.688 -9.938 -14.734 1 91.62 170 ASP B CA 1
ATOM 3442 C C . ASP B 1 170 ? -10.023 -8.695 -15.312 1 91.62 170 ASP B C 1
ATOM 3444 O O . ASP B 1 170 ? -9.797 -7.715 -14.602 1 91.62 170 ASP B O 1
ATOM 3448 N N . VAL B 1 171 ? -9.719 -8.789 -16.609 1 91.56 171 VAL B N 1
ATOM 3449 C CA . VAL B 1 171 ? -8.898 -7.746 -17.219 1 91.56 171 VAL B CA 1
ATOM 3450 C C . VAL B 1 171 ? -9.648 -6.418 -17.203 1 91.56 171 VAL B C 1
ATOM 3452 O O . VAL B 1 171 ? -9.055 -5.363 -16.969 1 91.56 171 VAL B O 1
ATOM 3455 N N . VAL B 1 172 ? -10.922 -6.41 -17.438 1 89 172 VAL B N 1
ATOM 3456 C CA . VAL B 1 172 ? -11.727 -5.191 -17.453 1 89 172 VAL B CA 1
ATOM 3457 C C . VAL B 1 172 ? -11.836 -4.621 -16.031 1 89 172 VAL B C 1
ATOM 3459 O O . VAL B 1 172 ? -11.688 -3.414 -15.836 1 89 172 VAL B O 1
ATOM 3462 N N . GLN B 1 173 ? -12.023 -5.484 -15.109 1 91.31 173 GLN B N 1
ATOM 3463 C CA . GLN B 1 173 ? -12.109 -5.07 -13.719 1 91.31 173 GLN B CA 1
ATOM 3464 C C . GLN B 1 173 ? -10.797 -4.469 -13.234 1 91.31 173 GLN B C 1
ATOM 3466 O O . GLN B 1 173 ? -10.789 -3.486 -12.484 1 91.31 173 GLN B O 1
ATOM 3471 N N . ARG B 1 174 ? -9.68 -5.035 -13.648 1 93.69 174 ARG B N 1
ATOM 3472 C CA . ARG B 1 174 ? -8.375 -4.523 -13.25 1 93.69 174 ARG B CA 1
ATOM 3473 C C . ARG B 1 174 ? -8.148 -3.115 -13.797 1 93.69 174 ARG B C 1
ATOM 3475 O O . ARG B 1 174 ? -7.633 -2.246 -13.094 1 93.69 174 ARG B O 1
ATOM 3482 N N . GLN B 1 175 ? -8.648 -2.873 -14.992 1 90.25 175 GLN B N 1
ATOM 3483 C CA . GLN B 1 175 ? -8.461 -1.566 -15.617 1 90.25 175 GLN B CA 1
ATOM 3484 C C . GLN B 1 175 ? -9.32 -0.506 -14.922 1 90.25 175 GLN B C 1
ATOM 3486 O O . GLN B 1 175 ? -8.969 0.677 -14.93 1 90.25 175 GLN B O 1
ATOM 3491 N N . ASN B 1 176 ? -10.375 -0.972 -14.305 1 91.06 176 ASN B N 1
ATOM 3492 C CA . ASN B 1 176 ? -11.305 -0.034 -13.68 1 91.06 176 ASN B CA 1
ATOM 3493 C C . ASN B 1 176 ? -11.078 0.063 -12.172 1 91.06 176 ASN B C 1
ATOM 3495 O O . ASN B 1 176 ? -11.844 0.72 -11.469 1 91.06 176 ASN B O 1
ATOM 3499 N N . SER B 1 177 ? -10.047 -0.616 -11.711 1 95.12 177 SER B N 1
ATOM 3500 C CA . SER B 1 177 ? -9.742 -0.584 -10.281 1 95.12 177 SER B CA 1
ATOM 3501 C C . SER B 1 177 ? -8.867 0.615 -9.93 1 95.12 177 SER B C 1
ATOM 3503 O O . SER B 1 177 ? -7.961 0.972 -10.688 1 95.12 177 SER B O 1
ATOM 3505 N N . SER B 1 178 ? -9.156 1.225 -8.773 1 95.5 178 SER B N 1
ATOM 3506 C CA . SER B 1 178 ? -8.312 2.305 -8.273 1 95.5 178 SER B CA 1
ATOM 3507 C C . SER B 1 178 ? -6.969 1.774 -7.789 1 95.5 178 SER B C 1
ATOM 3509 O O . SER B 1 178 ? -5.961 2.482 -7.84 1 95.5 178 SER B O 1
ATOM 3511 N N . SER B 1 179 ? -7.012 0.533 -7.312 1 97.44 179 SER B N 1
ATOM 3512 C CA . SER B 1 179 ? -5.777 -0.094 -6.855 1 97.44 179 SER B CA 1
ATOM 3513 C C . SER B 1 179 ? -5.848 -1.612 -6.98 1 97.44 179 SER B C 1
ATOM 3515 O O . SER B 1 179 ? -6.941 -2.186 -7.016 1 97.44 179 SER B O 1
ATOM 3517 N N . LEU B 1 180 ? -4.711 -2.229 -7.133 1 98.31 180 LEU B N 1
ATOM 3518 C CA . LEU B 1 180 ? -4.535 -3.676 -7.207 1 98.31 180 LEU B CA 1
ATOM 3519 C C . LEU B 1 180 ? -3.49 -4.148 -6.203 1 98.31 180 LEU B C 1
ATOM 3521 O O . LEU B 1 180 ? -2.477 -3.479 -5.996 1 98.31 180 LEU B O 1
ATOM 3525 N N . HIS B 1 181 ? -3.748 -5.336 -5.621 1 98.5 181 HIS B N 1
ATOM 3526 C CA . HIS B 1 181 ? -2.877 -5.887 -4.586 1 98.5 181 HIS B CA 1
ATOM 3527 C C . HIS B 1 181 ? -2.688 -7.387 -4.77 1 98.5 181 HIS B C 1
ATOM 3529 O O . HIS B 1 181 ? -3.639 -8.102 -5.094 1 98.5 181 HIS B O 1
ATOM 3535 N N . VAL B 1 182 ? -1.489 -7.824 -4.582 1 98.69 182 VAL B N 1
ATOM 3536 C CA . VAL B 1 182 ? -1.225 -9.258 -4.473 1 98.69 182 VAL B CA 1
ATOM 3537 C C . VAL B 1 182 ? -0.719 -9.578 -3.068 1 98.69 182 VAL B C 1
ATOM 3539 O O . VAL B 1 182 ? 0.144 -8.883 -2.533 1 98.69 182 VAL B O 1
ATOM 3542 N N . PHE B 1 183 ? -1.297 -10.578 -2.512 1 98.38 183 PHE B N 1
ATOM 3543 C CA . PHE B 1 183 ? -0.833 -11.125 -1.245 1 98.38 183 PHE B CA 1
ATOM 3544 C C . PHE B 1 183 ? -0.505 -12.609 -1.391 1 98.38 183 PHE B C 1
ATOM 3546 O O . PHE B 1 183 ? -1.238 -13.352 -2.047 1 98.38 183 PHE B O 1
ATOM 3553 N N . ALA B 1 184 ? 0.602 -13 -0.841 1 98.44 184 ALA B N 1
ATOM 3554 C CA . ALA B 1 184 ? 0.928 -14.414 -0.682 1 98.44 184 ALA B CA 1
ATOM 3555 C C . ALA B 1 184 ? 0.99 -14.805 0.792 1 98.44 184 ALA B C 1
ATOM 3557 O O . ALA B 1 184 ? 1.653 -14.133 1.589 1 98.44 184 ALA B O 1
ATOM 3558 N N . PHE B 1 185 ? 0.32 -15.875 1.09 1 97.56 185 PHE B N 1
ATOM 3559 C CA . PHE B 1 185 ? 0.261 -16.359 2.465 1 97.56 185 PHE B CA 1
ATOM 3560 C C . PHE B 1 185 ? 0.703 -17.812 2.545 1 97.56 185 PHE B C 1
ATOM 3562 O O . PHE B 1 185 ? 0.418 -18.609 1.644 1 97.56 185 PHE B O 1
ATOM 3569 N N . THR B 1 186 ? 1.346 -18.109 3.66 1 96.5 186 THR B N 1
ATOM 3570 C CA . THR B 1 186 ? 1.554 -19.516 3.984 1 96.5 186 THR B CA 1
ATOM 3571 C C . THR B 1 186 ? 0.267 -20.141 4.512 1 96.5 186 THR B C 1
ATOM 3573 O O . THR B 1 186 ? -0.694 -19.438 4.82 1 96.5 186 THR B O 1
ATOM 3576 N N . GLN B 1 187 ? 0.297 -21.406 4.582 1 93.25 187 GLN B N 1
ATOM 3577 C CA . GLN B 1 187 ? -0.866 -22.141 5.082 1 93.25 187 GLN B CA 1
ATOM 3578 C C . GLN B 1 187 ? -1.21 -21.719 6.504 1 93.25 187 GLN B C 1
ATOM 3580 O O . GLN B 1 187 ? -2.383 -21.688 6.887 1 93.25 187 GLN B O 1
ATOM 3585 N N . ASP B 1 188 ? -0.227 -21.297 7.246 1 91.19 188 ASP B N 1
ATOM 3586 C CA . ASP B 1 188 ? -0.458 -20.906 8.633 1 91.19 188 ASP B CA 1
ATOM 3587 C C . ASP B 1 188 ? -0.816 -19.422 8.727 1 91.19 188 ASP B C 1
ATOM 3589 O O . ASP B 1 188 ? -0.975 -18.891 9.82 1 91.19 188 ASP B O 1
ATOM 3593 N N . GLY B 1 189 ? -0.846 -18.828 7.672 1 90.12 189 GLY B N 1
ATOM 3594 C CA . GLY B 1 189 ? -1.391 -17.484 7.656 1 90.12 189 GLY B CA 1
ATOM 3595 C C . GLY B 1 189 ? -0.321 -16.406 7.656 1 90.12 189 GLY B C 1
ATOM 3596 O O . GLY B 1 189 ? -0.631 -15.211 7.719 1 90.12 189 GLY B O 1
ATOM 3597 N N . LYS B 1 190 ? 0.877 -16.734 7.555 1 94 190 LYS B N 1
ATOM 3598 C CA . LYS B 1 190 ? 1.955 -15.75 7.508 1 94 190 LYS B CA 1
ATOM 3599 C C . LYS B 1 190 ? 2.039 -15.078 6.137 1 94 190 LYS B C 1
ATOM 3601 O O . LYS B 1 190 ? 1.941 -15.758 5.109 1 94 190 LYS B O 1
ATOM 3606 N N . THR B 1 191 ? 2.219 -13.758 6.188 1 96.12 191 THR B N 1
ATOM 3607 C CA . THR B 1 191 ? 2.375 -13.031 4.934 1 96.12 191 THR B CA 1
ATOM 3608 C C . THR B 1 191 ? 3.793 -13.188 4.391 1 96.12 191 THR B C 1
ATOM 3610 O O . THR B 1 191 ? 4.762 -12.844 5.07 1 96.12 191 THR B O 1
ATOM 3613 N N . LEU B 1 192 ? 3.887 -13.633 3.178 1 96.5 192 LEU B N 1
ATOM 3614 C CA . LEU B 1 192 ? 5.188 -13.828 2.545 1 96.5 192 LEU B CA 1
ATOM 3615 C C . LEU B 1 192 ? 5.516 -12.664 1.611 1 96.5 192 LEU B C 1
ATOM 3617 O O . LEU B 1 192 ? 6.684 -12.336 1.413 1 96.5 192 LEU B O 1
ATOM 3621 N N . LEU B 1 193 ? 4.461 -12.211 1.026 1 96.62 193 LEU B N 1
ATOM 3622 C CA . LEU B 1 193 ? 4.645 -11.219 -0.031 1 96.62 193 LEU B CA 1
ATOM 3623 C C . LEU B 1 193 ? 3.43 -10.305 -0.132 1 96.62 193 LEU B C 1
ATOM 3625 O O . LEU B 1 193 ? 2.293 -10.75 0.036 1 96.62 193 LEU B O 1
ATOM 3629 N N . MET B 1 194 ? 3.66 -9.039 -0.332 1 98 194 MET B N 1
ATOM 3630 C CA . MET B 1 194 ? 2.637 -8.055 -0.681 1 98 194 MET B CA 1
ATOM 3631 C C . MET B 1 194 ? 3.15 -7.082 -1.736 1 98 194 MET B C 1
ATOM 3633 O O . MET B 1 194 ? 4.23 -6.508 -1.582 1 98 194 MET B O 1
ATOM 3637 N N . GLU B 1 195 ? 2.498 -6.945 -2.783 1 98.12 195 GLU B N 1
ATOM 3638 C CA . GLU B 1 195 ? 2.73 -5.961 -3.836 1 98.12 195 GLU B CA 1
ATOM 3639 C C . GLU B 1 195 ? 1.471 -5.148 -4.125 1 98.12 195 GLU B C 1
ATOM 3641 O O . GLU B 1 195 ? 0.371 -5.703 -4.184 1 98.12 195 GLU B O 1
ATOM 3646 N N . SER B 1 196 ? 1.657 -3.883 -4.266 1 98 196 SER B N 1
ATOM 3647 C CA . SER B 1 196 ? 0.496 -3.027 -4.496 1 98 196 SER B CA 1
ATOM 3648 C C . SER B 1 196 ? 0.767 -2.012 -5.602 1 98 196 SER B C 1
ATOM 3650 O O . SER B 1 196 ? 1.918 -1.647 -5.848 1 98 196 SER B O 1
ATOM 3652 N N . GLU B 1 197 ? -0.304 -1.646 -6.23 1 97.56 197 GLU B N 1
ATOM 3653 C CA . GLU B 1 197 ? -0.299 -0.615 -7.266 1 97.56 197 GLU B CA 1
ATOM 3654 C C . GLU B 1 197 ? -1.566 0.232 -7.207 1 97.56 197 GLU B C 1
ATOM 3656 O O . GLU B 1 197 ? -2.66 -0.291 -6.98 1 97.56 197 GLU B O 1
ATOM 3661 N N . GLY B 1 198 ? -1.424 1.591 -7.449 1 96.56 198 GLY B N 1
ATOM 3662 C CA . GLY B 1 198 ? -2.572 2.479 -7.512 1 96.56 198 GLY B CA 1
ATOM 3663 C C . GLY B 1 198 ? -2.729 3.344 -6.277 1 96.56 198 GLY B C 1
ATOM 3664 O O . GLY B 1 198 ? -1.741 3.68 -5.617 1 96.56 198 GLY B O 1
ATOM 3665 N N . ARG B 1 199 ? -3.939 3.846 -6.094 1 95.88 199 ARG B N 1
ATOM 3666 C CA . ARG B 1 199 ? -4.246 4.75 -4.992 1 95.88 199 ARG B CA 1
ATOM 3667 C C . ARG B 1 199 ? -5.156 4.082 -3.969 1 95.88 199 ARG B C 1
ATOM 3669 O O . ARG B 1 199 ? -6.199 3.529 -4.324 1 95.88 199 ARG B O 1
ATOM 3676 N N . PHE B 1 200 ? -4.711 4.051 -2.686 1 95.56 200 PHE B N 1
ATOM 3677 C CA . PHE B 1 200 ? -5.52 3.418 -1.649 1 95.56 200 PHE B CA 1
ATOM 3678 C C . PHE B 1 200 ? -5.098 3.893 -0.265 1 95.56 200 PHE B C 1
ATOM 3680 O O . PHE B 1 200 ? -4.027 4.484 -0.107 1 95.56 200 PHE B O 1
ATOM 3687 N N . GLY B 1 201 ? -5.941 3.693 0.72 1 95.25 201 GLY B N 1
ATOM 3688 C CA . GLY B 1 201 ? -5.656 3.986 2.115 1 95.25 201 GLY B CA 1
ATOM 3689 C C . GLY B 1 201 ? -5.562 2.742 2.979 1 95.25 201 GLY B C 1
ATOM 3690 O O . GLY B 1 201 ? -5.73 1.624 2.486 1 95.25 201 GLY B O 1
ATOM 3691 N N . MET B 1 202 ? -5.316 2.967 4.184 1 94 202 MET B N 1
ATOM 3692 C CA . MET B 1 202 ? -5.074 1.897 5.148 1 94 202 MET B CA 1
ATOM 3693 C C . MET B 1 202 ? -6.277 0.968 5.246 1 94 202 MET B C 1
ATOM 3695 O O . MET B 1 202 ? -6.125 -0.254 5.254 1 94 202 MET B O 1
ATOM 3699 N N . ASP B 1 203 ? -7.469 1.545 5.332 1 93.12 203 ASP B N 1
ATOM 3700 C CA . ASP B 1 203 ? -8.672 0.735 5.473 1 93.12 203 ASP B CA 1
ATOM 3701 C C . ASP B 1 203 ? -8.852 -0.2 4.277 1 93.12 203 ASP B C 1
ATOM 3703 O O . ASP B 1 203 ? -9.195 -1.372 4.445 1 93.12 203 ASP B O 1
ATOM 3707 N N . HIS B 1 204 ? -8.539 0.308 3.15 1 93.69 204 HIS B N 1
ATOM 3708 C CA . HIS B 1 204 ? -8.648 -0.49 1.934 1 93.69 204 HIS B CA 1
ATOM 3709 C C . HIS B 1 204 ? -7.625 -1.617 1.917 1 93.69 204 HIS B C 1
ATOM 3711 O O . HIS B 1 204 ? -7.945 -2.748 1.542 1 93.69 204 HIS B O 1
ATOM 3717 N N . LEU B 1 205 ? -6.477 -1.277 2.334 1 95.94 205 LEU B N 1
ATOM 3718 C CA . LEU B 1 205 ? -5.422 -2.285 2.344 1 95.94 205 LEU B CA 1
ATOM 3719 C C . LEU B 1 205 ? -5.77 -3.426 3.293 1 95.94 205 LEU B C 1
ATOM 3721 O O . LEU B 1 205 ? -5.574 -4.598 2.959 1 95.94 205 LEU B O 1
ATOM 3725 N N . LYS B 1 206 ? -6.289 -3.061 4.414 1 95.81 206 LYS B N 1
ATOM 3726 C CA . LYS B 1 206 ? -6.672 -4.07 5.398 1 95.81 206 LYS B CA 1
ATOM 3727 C C . LYS B 1 206 ? -7.781 -4.969 4.859 1 95.81 206 LYS B C 1
ATOM 3729 O O . LYS B 1 206 ? -7.727 -6.191 5.016 1 95.81 206 LYS B O 1
ATOM 3734 N N . ARG B 1 207 ? -8.711 -4.395 4.273 1 96.25 207 ARG B N 1
ATOM 3735 C CA . ARG B 1 207 ? -9.812 -5.16 3.699 1 96.25 207 ARG B CA 1
ATOM 3736 C C . ARG B 1 207 ? -9.32 -6.059 2.57 1 96.25 207 ARG B C 1
ATOM 3738 O O . ARG B 1 207 ? -9.766 -7.203 2.441 1 96.25 207 ARG B O 1
ATOM 3745 N N . ALA B 1 208 ? -8.43 -5.492 1.781 1 97.19 208 ALA B N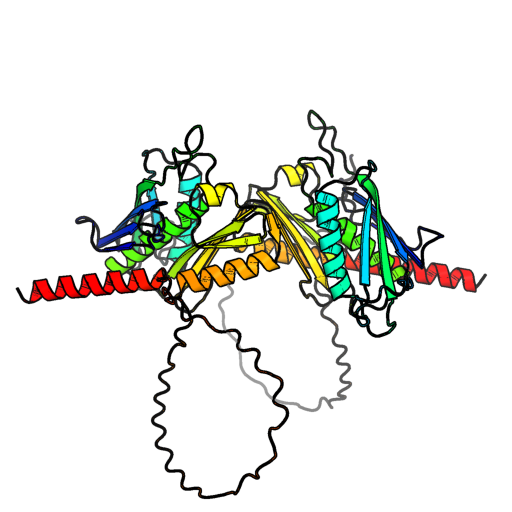 1
ATOM 3746 C CA . ALA B 1 208 ? -7.848 -6.281 0.697 1 97.19 208 ALA B CA 1
ATOM 3747 C C . ALA B 1 208 ? -7.086 -7.484 1.241 1 97.19 208 ALA B C 1
ATOM 3749 O O . ALA B 1 208 ? -7.191 -8.594 0.706 1 97.19 208 ALA B O 1
ATOM 3750 N N . GLU B 1 209 ? -6.332 -7.223 2.246 1 97.06 209 GLU B N 1
ATOM 3751 C CA . GLU B 1 209 ? -5.574 -8.305 2.863 1 97.06 209 GLU B CA 1
ATOM 3752 C C . GLU B 1 209 ? -6.504 -9.398 3.385 1 97.06 209 GLU B C 1
ATOM 3754 O O . GLU B 1 209 ? -6.238 -10.586 3.197 1 97.06 209 GLU B O 1
ATOM 3759 N N . HIS B 1 210 ? -7.547 -8.977 4.027 1 96.31 210 HIS B N 1
ATOM 3760 C CA . HIS B 1 210 ? -8.5 -9.93 4.574 1 96.31 210 HIS B CA 1
ATOM 3761 C C . HIS B 1 210 ? -9.141 -10.766 3.467 1 96.31 210 HIS B C 1
ATOM 3763 O O . HIS B 1 210 ? -9.227 -11.992 3.574 1 96.31 210 HIS B O 1
ATOM 3769 N N . ALA B 1 211 ? -9.555 -10.117 2.463 1 96 211 ALA B N 1
ATOM 3770 C CA . ALA B 1 211 ? -10.156 -10.805 1.322 1 96 211 ALA B CA 1
ATOM 3771 C C . ALA B 1 211 ? -9.172 -11.789 0.699 1 96 211 ALA B C 1
ATOM 3773 O O . ALA B 1 211 ? -9.547 -12.906 0.329 1 96 211 ALA B O 1
ATOM 3774 N N . ALA B 1 212 ? -7.941 -11.344 0.619 1 97.19 212 ALA B N 1
ATOM 3775 C CA . ALA B 1 212 ? -6.906 -12.203 0.043 1 97.19 212 ALA B CA 1
ATOM 3776 C C . ALA B 1 212 ? -6.676 -13.438 0.906 1 97.19 212 ALA B C 1
ATOM 3778 O O . ALA B 1 212 ? -6.48 -14.539 0.385 1 97.19 212 ALA B O 1
ATOM 3779 N N . ARG B 1 213 ? -6.668 -13.219 2.17 1 96.31 213 ARG B N 1
ATOM 3780 C CA . ARG B 1 213 ? -6.465 -14.352 3.076 1 96.31 213 ARG B CA 1
ATOM 3781 C C . ARG B 1 213 ? -7.555 -15.398 2.893 1 96.31 213 ARG B C 1
ATOM 3783 O O . ARG B 1 213 ? -7.266 -16.594 2.852 1 96.31 213 ARG B O 1
ATOM 3790 N N . LEU B 1 214 ? -8.75 -14.961 2.779 1 94.12 214 LEU B N 1
ATOM 3791 C CA . LEU B 1 214 ? -9.859 -15.875 2.549 1 94.12 214 LEU B CA 1
ATOM 3792 C C . LEU B 1 214 ? -9.719 -16.578 1.203 1 94.12 214 LEU B C 1
ATOM 3794 O O . LEU B 1 214 ? -9.969 -17.781 1.095 1 94.12 214 LEU B O 1
ATOM 3798 N N . ALA B 1 215 ? -9.273 -15.852 0.269 1 94.56 215 ALA B N 1
ATOM 3799 C CA . ALA B 1 215 ? -9.141 -16.391 -1.081 1 94.56 215 ALA B CA 1
ATOM 3800 C C . ALA B 1 215 ? -8.016 -17.422 -1.155 1 94.56 215 ALA B C 1
ATOM 3802 O O . ALA B 1 215 ? -8.086 -18.375 -1.94 1 94.56 215 ALA B O 1
ATOM 3803 N N . VAL B 1 216 ? -7 -17.234 -0.335 1 95.62 216 VAL B N 1
ATOM 3804 C CA . VAL B 1 216 ? -5.812 -18.078 -0.437 1 95.62 216 VAL B CA 1
ATOM 3805 C C . VAL B 1 216 ? -5.926 -19.25 0.538 1 95.62 216 VAL B C 1
ATOM 3807 O O . VAL B 1 216 ? -5.727 -20.406 0.156 1 95.62 216 VAL B O 1
ATOM 3810 N N . VAL B 1 217 ? -6.27 -18.953 1.792 1 92.81 217 VAL B N 1
ATOM 3811 C CA . VAL B 1 217 ? -6.191 -19.938 2.863 1 92.81 217 VAL B CA 1
ATOM 3812 C C . VAL B 1 217 ? -7.566 -20.562 3.098 1 92.81 217 VAL B C 1
ATOM 3814 O O . VAL B 1 217 ? -7.668 -21.719 3.525 1 92.81 217 VAL B O 1
ATOM 3817 N N . GLY B 1 218 ? -8.625 -19.891 2.775 1 87.06 218 GLY B N 1
ATOM 3818 C CA . GLY B 1 218 ? -9.969 -20.359 3.029 1 87.06 218 GLY B CA 1
ATOM 3819 C C . GLY B 1 218 ? -10.531 -19.891 4.363 1 87.06 218 GLY B C 1
ATOM 3820 O O . GLY B 1 218 ? -9.906 -19.078 5.047 1 87.06 218 GLY B O 1
ATOM 3821 N N . GLN B 1 219 ? -11.812 -20.094 4.527 1 70.06 219 GLN B N 1
ATOM 3822 C CA . GLN B 1 219 ? -12.477 -19.719 5.773 1 70.06 219 GLN B CA 1
ATOM 3823 C C . GLN B 1 219 ? -11.953 -20.547 6.941 1 70.06 219 GLN B C 1
ATOM 3825 O O . GLN B 1 219 ? -11.547 -21.703 6.758 1 70.06 219 GLN B O 1
ATOM 3830 N N . GLY B 1 220 ? -11.039 -20.094 7.781 1 51.84 220 GLY B N 1
ATOM 3831 C CA . GLY B 1 220 ? -10.492 -20.75 8.953 1 51.84 220 GLY B CA 1
ATOM 3832 C C . GLY B 1 220 ? -11.07 -22.141 9.18 1 51.84 220 GLY B C 1
ATOM 3833 O O . GLY B 1 220 ? -12.258 -22.281 9.477 1 51.84 220 GLY B O 1
ATOM 3834 N N . ARG B 1 221 ? -10.742 -23.141 8.484 1 39.12 221 ARG B N 1
ATOM 3835 C CA . ARG B 1 221 ? -10.773 -24.344 9.312 1 39.12 221 ARG B CA 1
ATOM 3836 C C . ARG B 1 221 ? -9.938 -24.156 10.57 1 39.12 221 ARG B C 1
ATOM 3838 O O . ARG B 1 221 ? -8.75 -23.812 10.492 1 39.12 221 ARG B O 1
ATOM 3845 N N . ARG B 1 222 ? -10.445 -23.578 11.664 1 34.62 222 ARG B N 1
ATOM 3846 C CA . ARG B 1 222 ? -9.688 -23.656 12.906 1 34.62 222 ARG B CA 1
ATOM 3847 C C . ARG B 1 222 ? -8.836 -24.922 12.953 1 34.62 222 ARG B C 1
ATOM 3849 O O . ARG B 1 222 ? -9.336 -26.031 12.703 1 34.62 222 ARG B O 1
ATOM 3856 N N . ALA B 1 223 ? -7.523 -24.719 12.625 1 31.02 223 ALA B N 1
ATOM 3857 C CA . ALA B 1 223 ? -6.703 -25.875 12.984 1 31.02 223 ALA B CA 1
ATOM 3858 C C . ALA B 1 223 ? -7.336 -26.656 14.133 1 31.02 223 ALA B C 1
ATOM 3860 O O . ALA B 1 223 ? -7.547 -26.125 15.219 1 31.02 223 ALA B O 1
ATOM 3861 N N . THR B 1 224 ? -8.195 -27.484 13.922 1 29.17 224 THR B N 1
ATOM 3862 C CA . THR B 1 224 ? -8.477 -28.453 14.969 1 29.17 224 THR B CA 1
ATOM 3863 C C . THR B 1 224 ? -7.199 -28.812 15.734 1 29.17 224 THR B C 1
ATOM 3865 O O . THR B 1 224 ? -6.277 -29.406 15.172 1 29.17 224 THR B O 1
ATOM 3868 N N . THR B 1 225 ? -6.699 -27.828 16.438 1 28.06 225 THR B N 1
ATOM 3869 C CA . THR B 1 225 ? -5.812 -28.391 17.453 1 28.06 225 THR B CA 1
ATOM 3870 C C . THR B 1 225 ? -6.395 -29.688 18.031 1 28.06 225 THR B C 1
ATOM 3872 O O . THR B 1 225 ? -7.484 -29.672 18.609 1 28.06 225 THR B O 1
ATOM 3875 N N . ASN B 1 226 ? -6.188 -30.688 17.344 1 25.14 226 ASN B N 1
ATOM 3876 C CA . ASN B 1 226 ? -6.402 -32 17.938 1 25.14 226 ASN B CA 1
ATOM 3877 C C . ASN B 1 226 ? -5.875 -32.062 19.375 1 25.14 226 ASN B C 1
ATOM 3879 O O . ASN B 1 226 ? -4.695 -32.344 19.594 1 25.14 226 ASN B O 1
ATOM 3883 N N . ASN B 1 227 ? -6.105 -31 20.125 1 24.67 227 ASN B N 1
ATOM 3884 C CA . ASN B 1 227 ? -5.832 -31.344 21.516 1 24.67 227 ASN B CA 1
ATOM 3885 C C . ASN B 1 227 ? -6.645 -32.562 21.969 1 24.67 227 ASN B C 1
ATOM 3887 O O . ASN B 1 227 ? -7.828 -32.438 22.281 1 24.67 227 ASN B O 1
ATOM 3891 N N . ASN B 1 228 ? -6.512 -33.656 21.188 1 23.34 228 ASN B N 1
ATOM 3892 C CA . ASN B 1 228 ? -6.973 -34.875 21.844 1 23.34 228 ASN B CA 1
ATOM 3893 C C . ASN B 1 228 ? -6.414 -35 23.266 1 23.34 228 ASN B C 1
ATOM 3895 O O . ASN B 1 228 ? -5.332 -35.562 23.453 1 23.34 228 ASN B O 1
ATOM 3899 N N . ASN B 1 229 ? -6.289 -33.875 23.969 1 22.47 229 ASN B N 1
ATOM 3900 C CA . ASN B 1 229 ? -5.996 -34.219 25.359 1 22.47 229 ASN B CA 1
ATOM 3901 C C . ASN B 1 229 ? -7.055 -35.125 25.938 1 22.47 229 ASN B C 1
ATOM 3903 O O . ASN B 1 229 ? -8.227 -34.781 26.016 1 22.47 229 ASN B O 1
ATOM 3907 N N . ASN B 1 230 ? -6.875 -36.438 25.609 1 20.92 230 ASN B N 1
ATOM 3908 C CA . ASN B 1 230 ? -7.551 -37.531 26.297 1 20.92 230 ASN B CA 1
ATOM 3909 C C . ASN B 1 230 ? -7.598 -37.281 27.797 1 20.92 230 ASN B C 1
ATOM 3911 O O . ASN B 1 230 ? -6.711 -37.75 28.531 1 20.92 230 ASN B O 1
ATOM 3915 N N . ASN B 1 231 ? -7.629 -36 28.188 1 20.09 231 ASN B N 1
ATOM 3916 C CA . ASN B 1 231 ? -7.629 -36 29.656 1 20.09 231 ASN B CA 1
ATOM 3917 C C . ASN B 1 231 ? -8.875 -36.688 30.219 1 20.09 231 ASN B C 1
ATOM 3919 O O . ASN B 1 231 ? -9.992 -36.219 30 1 20.09 231 ASN B O 1
ATOM 3923 N N . LYS B 1 232 ? -8.797 -38 30.375 1 21.59 232 LYS B N 1
ATOM 3924 C CA . LYS B 1 232 ? -9.695 -38.844 31.156 1 21.59 232 LYS B CA 1
ATOM 3925 C C . LYS B 1 232 ? -10.023 -38.219 32.5 1 21.59 232 LYS B C 1
ATOM 3927 O O . LYS B 1 232 ? -9.945 -38.875 33.531 1 21.59 232 LYS B O 1
ATOM 3932 N N . THR B 1 233 ? -10.164 -36.812 32.531 1 18.97 233 THR B N 1
ATOM 3933 C CA . THR B 1 233 ? -10.375 -36.438 33.938 1 18.97 233 THR B CA 1
ATOM 3934 C C . THR B 1 233 ? -11.703 -37 34.469 1 18.97 233 THR B C 1
ATOM 3936 O O . THR B 1 233 ? -12.711 -36.969 33.75 1 18.97 233 THR B O 1
ATOM 3939 N N . ASN B 1 234 ? -11.633 -37.969 35.375 1 20.5 234 ASN B N 1
ATOM 3940 C CA . ASN B 1 234 ? -12.57 -38.719 36.219 1 20.5 234 ASN B CA 1
ATOM 3941 C C . ASN B 1 234 ? -13.461 -37.781 37.031 1 20.5 234 ASN B C 1
ATOM 3943 O O . ASN B 1 234 ? -14.156 -38.188 37.938 1 20.5 234 ASN B O 1
ATOM 3947 N N . GLY B 1 235 ? -13.344 -36.438 36.781 1 17.88 235 GLY B N 1
ATOM 3948 C CA . GLY B 1 235 ? -13.82 -35.719 37.938 1 17.88 235 GLY B CA 1
ATOM 3949 C C . GLY B 1 235 ? -15.305 -35.906 38.188 1 17.88 235 GLY B C 1
ATOM 3950 O O . GLY B 1 235 ? -16.094 -36.031 37.25 1 17.88 235 GLY B O 1
ATOM 3951 N N . ARG B 1 236 ? -15.648 -36.344 39.406 1 19.39 236 ARG B N 1
ATOM 3952 C CA . ARG B 1 236 ? -16.828 -36.688 40.188 1 19.39 236 ARG B CA 1
ATOM 3953 C C . ARG B 1 236 ? -17.797 -35.5 40.281 1 19.39 236 ARG B C 1
ATOM 3955 O O . ARG B 1 236 ? -19.016 -35.688 40.406 1 19.39 236 ARG B O 1
ATOM 3962 N N . ASP B 1 237 ? -17.281 -34.188 40.312 1 18.12 237 ASP B N 1
ATOM 3963 C CA . ASP B 1 237 ? -17.969 -33.5 41.406 1 18.12 237 ASP B CA 1
ATOM 3964 C C . ASP B 1 237 ? -19.375 -33.062 41 1 18.12 237 ASP B C 1
ATOM 3966 O O . ASP B 1 237 ? -19.594 -32.625 39.844 1 18.12 237 ASP B O 1
ATOM 3970 N N . ALA B 1 238 ? -20.391 -33.312 41.812 1 18.67 238 ALA B N 1
ATOM 3971 C CA . ALA B 1 238 ? -21.844 -33.281 41.906 1 18.67 238 ALA B CA 1
ATOM 3972 C C . ALA B 1 238 ? -22.406 -31.875 41.812 1 18.67 238 ALA B C 1
ATOM 3974 O O . ALA B 1 238 ? -23.594 -31.672 41.594 1 18.67 238 ALA B O 1
ATOM 3975 N N . THR B 1 239 ? -21.469 -30.828 42.219 1 16.91 239 THR B N 1
ATOM 3976 C CA . THR B 1 239 ? -22.281 -29.984 43.094 1 16.91 239 THR B CA 1
ATOM 3977 C C . THR B 1 239 ? -23.344 -29.25 42.281 1 16.91 239 THR B C 1
ATOM 3979 O O . THR B 1 239 ? -24.531 -29.297 42.625 1 16.91 239 THR B O 1
ATOM 3982 N N . ASP B 1 240 ? -23.25 -27.828 42.344 1 17.97 240 ASP B N 1
ATOM 3983 C CA . ASP B 1 240 ? -24.078 -26.797 42.938 1 17.97 240 ASP B CA 1
ATOM 3984 C C . ASP B 1 240 ? -25.031 -26.188 41.875 1 17.97 240 ASP B C 1
ATOM 3986 O O . ASP B 1 240 ? -24.688 -26.109 40.719 1 17.97 240 ASP B O 1
ATOM 3990 N N . ALA B 1 241 ? -26.25 -25.828 42.375 1 19.06 241 ALA B N 1
ATOM 3991 C CA . ALA B 1 241 ? -27.609 -25.422 42 1 19.06 241 ALA B CA 1
ATOM 3992 C C . ALA B 1 241 ? -27.609 -24.016 41.406 1 19.06 241 ALA B C 1
ATOM 3994 O O . ALA B 1 241 ? -27.531 -23.031 42.125 1 19.06 241 ALA B O 1
ATOM 3995 N N . SER B 1 242 ? -26.672 -23.781 40.312 1 18.33 242 SER B N 1
ATOM 3996 C CA . SER B 1 242 ? -26.641 -22.391 39.844 1 18.33 242 SER B CA 1
ATOM 3997 C C . SER B 1 242 ? -28.031 -21.906 39.469 1 18.33 242 SER B C 1
ATOM 3999 O O . SER B 1 242 ? -28.812 -22.656 38.875 1 18.33 242 SER B O 1
ATOM 4001 N N . GLU B 1 243 ? -28.469 -20.922 40.25 1 18.41 243 GLU B N 1
ATOM 4002 C CA . GLU B 1 243 ? -29.656 -20.078 40.25 1 18.41 243 GLU B CA 1
ATOM 4003 C C . GLU B 1 243 ? -29.938 -19.484 38.875 1 18.41 243 GLU B C 1
ATOM 4005 O O . GLU B 1 243 ? -29.016 -19.297 38.094 1 18.41 243 GLU B O 1
ATOM 4010 N N . GLU B 1 244 ? -31.266 -19.219 38.625 1 18.56 244 GLU B N 1
ATOM 4011 C CA . GLU B 1 244 ? -32.25 -19.031 37.562 1 18.56 244 GLU B CA 1
ATOM 4012 C C . GLU B 1 244 ? -32.156 -17.641 36.938 1 18.56 244 GLU B C 1
ATOM 4014 O O . GLU B 1 244 ? -33.031 -17.219 36.188 1 18.56 244 GLU B O 1
ATOM 4019 N N . ALA B 1 245 ? -31.094 -16.797 37.312 1 19 245 ALA B N 1
ATOM 4020 C CA . ALA B 1 245 ? -31.547 -15.43 37.094 1 19 245 ALA B CA 1
ATOM 4021 C C . ALA B 1 245 ? -31.969 -15.211 35.656 1 19 245 ALA B C 1
ATOM 4023 O O . ALA B 1 245 ? -31.375 -15.781 34.719 1 19 245 ALA B O 1
ATOM 4024 N N . THR B 1 246 ? -33.125 -14.484 35.438 1 18.84 246 THR B N 1
ATOM 4025 C CA . THR B 1 246 ? -34.156 -14.109 34.469 1 18.84 246 THR B CA 1
ATOM 4026 C C . THR B 1 246 ? -33.562 -13.25 33.344 1 18.84 246 THR B C 1
ATOM 4028 O O . THR B 1 246 ? -33 -12.188 33.625 1 18.84 246 THR B O 1
ATOM 4031 N N . ASP B 1 247 ? -33.219 -13.836 32.156 1 19.34 247 ASP B N 1
ATOM 4032 C CA . ASP B 1 247 ? -32.562 -13.461 30.906 1 19.34 247 ASP B CA 1
ATOM 4033 C C . ASP B 1 247 ? -33.438 -12.492 30.094 1 19.34 247 ASP B C 1
ATOM 4035 O O . ASP B 1 247 ? -33.594 -12.664 28.891 1 19.34 247 ASP B O 1
ATOM 4039 N N . ALA B 1 248 ? -34.312 -11.594 30.719 1 17.98 248 ALA B N 1
ATOM 4040 C CA . ALA B 1 248 ? -35.406 -11.203 29.828 1 17.98 248 ALA B CA 1
ATOM 4041 C C . ALA B 1 248 ? -34.906 -10.438 28.609 1 17.98 248 ALA B C 1
ATOM 4043 O O . ALA B 1 248 ? -35.625 -10.18 27.656 1 17.98 248 ALA B O 1
ATOM 4044 N N . ASN B 1 249 ? -33.875 -9.555 28.797 1 18.95 249 ASN B N 1
ATOM 4045 C CA . ASN B 1 249 ? -34.031 -8.43 27.875 1 18.95 249 ASN B CA 1
ATOM 4046 C C . ASN B 1 249 ? -33.875 -8.859 26.422 1 18.95 249 ASN B C 1
ATOM 4048 O O . ASN B 1 249 ? -32.781 -9.172 25.984 1 18.95 249 ASN B O 1
ATOM 4052 N N . LYS B 1 250 ? -34.875 -9.477 25.797 1 20.98 250 LYS B N 1
ATOM 4053 C CA . LYS B 1 250 ? -35 -10.016 24.453 1 20.98 250 LYS B CA 1
ATOM 4054 C C . LYS B 1 250 ? -34.875 -8.914 23.406 1 20.98 250 LYS B C 1
ATOM 4056 O O . LYS B 1 250 ? -35.781 -8.117 23.203 1 20.98 250 LYS B O 1
ATOM 4061 N N . LEU B 1 251 ? -33.875 -8.086 23.438 1 19.8 251 LEU B N 1
ATOM 4062 C CA . LEU B 1 251 ? -33.906 -7.141 22.328 1 19.8 251 LEU B CA 1
ATOM 4063 C C . LEU B 1 251 ? -34.188 -7.855 21.016 1 19.8 251 LEU B C 1
ATOM 4065 O O . LEU B 1 251 ? -33.75 -8.992 20.812 1 19.8 251 LEU B O 1
ATOM 4069 N N . PRO B 1 252 ? -35.25 -7.473 20.266 1 20.94 252 PRO B N 1
ATOM 4070 C CA . PRO B 1 252 ? -35.75 -8.102 19.047 1 20.94 252 PRO B CA 1
ATOM 4071 C C . PRO B 1 252 ? -34.625 -8.414 18.047 1 20.94 252 PRO B C 1
ATOM 4073 O O . PRO B 1 252 ? -33.656 -7.652 17.922 1 20.94 252 PRO B O 1
ATOM 4076 N N . ASN B 1 253 ? -34.281 -9.68 17.891 1 21.84 253 ASN B N 1
ATOM 4077 C CA . ASN B 1 253 ? -33.406 -10.438 17 1 21.84 253 ASN B CA 1
ATOM 4078 C C . ASN B 1 253 ? -33.75 -10.141 15.531 1 21.84 253 ASN B C 1
ATOM 4080 O O . ASN B 1 253 ? -34.719 -10.633 14.992 1 21.84 253 ASN B O 1
ATOM 4084 N N . GLY B 1 254 ? -33.844 -8.797 15.18 1 21.7 254 GLY B N 1
ATOM 4085 C CA . GLY B 1 254 ? -34.156 -8.742 13.758 1 21.7 254 GLY B CA 1
ATOM 4086 C C . GLY B 1 254 ? -33.438 -9.812 12.953 1 21.7 254 GLY B C 1
ATOM 4087 O O . GLY B 1 254 ? -32.25 -10 13.078 1 21.7 254 GLY B O 1
ATOM 4088 N N . ASP B 1 255 ? -34.156 -10.844 12.711 1 22.36 255 ASP B N 1
ATOM 4089 C CA . ASP B 1 255 ? -33.844 -12.023 11.906 1 22.36 255 ASP B CA 1
ATOM 4090 C C . ASP B 1 255 ? -33.219 -11.625 10.562 1 22.36 255 ASP B C 1
ATOM 4092 O O . ASP B 1 255 ? -33.906 -11.023 9.719 1 22.36 255 ASP B O 1
ATOM 4096 N N . VAL B 1 256 ? -32.188 -10.891 10.539 1 25.53 256 VAL B N 1
ATOM 4097 C CA . VAL B 1 256 ? -31.562 -10.914 9.219 1 25.53 256 VAL B CA 1
ATOM 4098 C C . VAL B 1 256 ? -31.594 -12.328 8.648 1 25.53 256 VAL B C 1
ATOM 4100 O O . VAL B 1 256 ? -30.984 -13.242 9.203 1 25.53 256 VAL B O 1
ATOM 4103 N N . ALA B 1 257 ? -32.688 -12.703 8.133 1 24.72 257 ALA B N 1
ATOM 4104 C CA . ALA B 1 257 ? -32.812 -13.922 7.328 1 24.72 257 ALA B CA 1
ATOM 4105 C C . ALA B 1 257 ? -31.547 -14.141 6.48 1 24.72 257 ALA B C 1
AT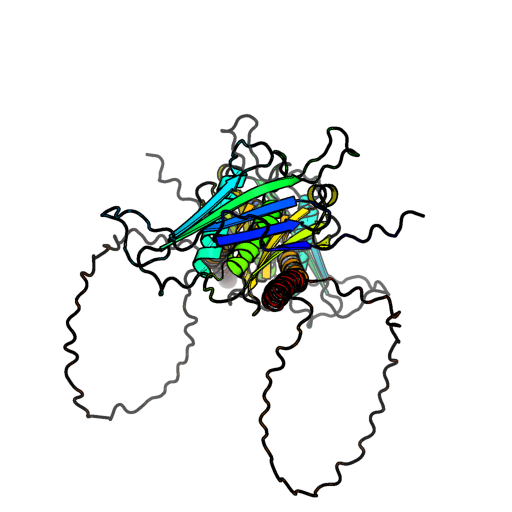OM 4107 O O . ALA B 1 257 ? -31.156 -1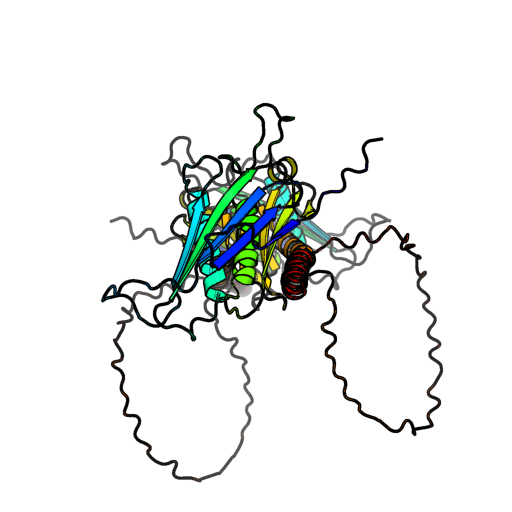3.273 5.699 1 24.72 257 ALA B O 1
ATOM 4108 N N . MET B 1 258 ? -30.609 -14.883 6.965 1 25.88 258 MET B N 1
ATOM 4109 C CA . MET B 1 258 ? -29.594 -15.625 6.23 1 25.88 258 MET B CA 1
ATOM 4110 C C . MET B 1 258 ? -30.188 -16.328 5.02 1 25.88 258 MET B C 1
ATOM 4112 O O . MET B 1 258 ? -30.828 -17.375 5.16 1 25.88 258 MET B O 1
ATOM 4116 N N . ASN B 1 259 ? -30.953 -15.711 4.195 1 27.86 259 ASN B N 1
ATOM 4117 C CA . ASN B 1 259 ? -31.266 -16.5 3.006 1 27.86 259 ASN B CA 1
ATOM 4118 C C . ASN B 1 259 ? -30.141 -17.469 2.666 1 27.86 259 ASN B C 1
ATOM 4120 O O . ASN B 1 259 ? -28.953 -17.125 2.773 1 27.86 259 ASN B O 1
ATOM 4124 N N . GLY B 1 260 ? -30.281 -18.781 2.82 1 29.44 260 GLY B N 1
ATOM 4125 C CA . GLY B 1 260 ? -29.531 -20 2.518 1 29.44 260 GLY B CA 1
ATOM 4126 C C . GLY B 1 260 ? -28.797 -19.922 1.193 1 29.44 260 GLY B C 1
ATOM 4127 O O . GLY B 1 260 ? -29.234 -20.516 0.201 1 29.44 260 GLY B O 1
ATOM 4128 N N . THR B 1 261 ? -28.578 -18.812 0.632 1 31.66 261 THR B N 1
ATOM 4129 C CA . THR B 1 261 ? -27.906 -18.859 -0.663 1 31.66 261 THR B CA 1
ATOM 4130 C C . THR B 1 261 ? -26.766 -19.875 -0.644 1 31.66 261 THR B C 1
ATOM 4132 O O . THR B 1 261 ? -26.094 -20.047 0.376 1 31.66 261 THR B O 1
ATOM 4135 N N . ASP B 1 262 ? -26.719 -20.844 -1.578 1 32.66 262 ASP B N 1
ATOM 4136 C CA . ASP B 1 262 ? -25.656 -21.812 -1.844 1 32.66 262 ASP B CA 1
ATOM 4137 C C . ASP B 1 262 ? -24.281 -21.234 -1.463 1 32.66 262 ASP B C 1
ATOM 4139 O O . ASP B 1 262 ? -23.875 -20.203 -1.994 1 32.66 262 ASP B O 1
ATOM 4143 N N . HIS B 1 263 ? -23.891 -21.141 -0.294 1 37.5 263 HIS B N 1
ATOM 4144 C CA . HIS B 1 263 ? -22.547 -20.875 0.21 1 37.5 263 HIS B CA 1
ATOM 4145 C C . HIS B 1 263 ? -21.484 -21.375 -0.757 1 37.5 263 HIS B C 1
ATOM 4147 O O . HIS B 1 263 ? -21 -22.516 -0.624 1 37.5 263 HIS B O 1
ATOM 4153 N N . ASP B 1 264 ? -21.703 -21.203 -2.008 1 40.12 264 ASP B N 1
ATOM 4154 C CA . ASP B 1 264 ? -20.656 -21.531 -2.975 1 40.12 264 ASP B CA 1
ATOM 4155 C C . ASP B 1 264 ? -19.266 -21.312 -2.383 1 40.12 264 ASP B C 1
ATOM 4157 O O . ASP B 1 264 ? -18.891 -20.188 -2.078 1 40.12 264 ASP B O 1
ATOM 4161 N N . VAL B 1 265 ? -18.891 -22.188 -1.423 1 48.41 265 VAL B N 1
ATOM 4162 C CA . VAL B 1 265 ? -17.547 -22.281 -0.86 1 48.41 265 VAL B CA 1
ATOM 4163 C C . VAL B 1 265 ? -16.516 -21.859 -1.901 1 48.41 265 VAL B C 1
ATOM 4165 O O . VAL B 1 265 ? -16.406 -22.484 -2.959 1 48.41 265 VAL B O 1
ATOM 4168 N N . VAL B 1 266 ? -16.234 -20.625 -1.975 1 61.47 266 VAL B N 1
ATOM 4169 C CA . VAL B 1 266 ? -15.18 -20.172 -2.869 1 61.47 266 VAL B CA 1
ATOM 4170 C C . VAL B 1 266 ? -13.898 -20.969 -2.615 1 61.47 266 VAL B C 1
ATOM 4172 O O . VAL B 1 266 ? -13.406 -21.016 -1.487 1 61.47 266 VAL B O 1
ATOM 4175 N N . THR B 1 267 ? -13.594 -21.969 -3.414 1 81.69 267 THR B N 1
ATOM 4176 C CA . THR B 1 267 ? -12.375 -22.766 -3.379 1 81.69 267 THR B CA 1
ATOM 4177 C C . THR B 1 267 ? -11.141 -21.859 -3.32 1 81.69 267 THR B C 1
ATOM 4179 O O . THR B 1 267 ? -10.961 -21 -4.184 1 81.69 267 THR B O 1
ATOM 4182 N N . SER B 1 268 ? -10.445 -22.062 -2.164 1 89.56 268 SER B N 1
ATOM 4183 C CA . SER B 1 268 ? -9.234 -21.266 -1.998 1 89.56 268 SER B CA 1
ATOM 4184 C C . SER B 1 268 ? -8.102 -21.797 -2.863 1 89.56 268 SER B C 1
ATOM 4186 O O . SER B 1 268 ? -8.164 -22.922 -3.357 1 89.56 268 SER B O 1
ATOM 4188 N N . VAL B 1 269 ? -7.141 -21.031 -3.057 1 90.94 269 VAL B N 1
ATOM 4189 C CA . VAL B 1 269 ? -5.977 -21.438 -3.848 1 90.94 269 VAL B CA 1
ATOM 4190 C C . VAL B 1 269 ? -5.32 -22.656 -3.221 1 90.94 269 VAL B C 1
ATOM 4192 O O . VAL B 1 269 ? -4.984 -23.625 -3.922 1 90.94 269 VAL B O 1
ATOM 4195 N N . LEU B 1 270 ? -5.227 -22.688 -1.909 1 93.12 270 LEU B N 1
ATOM 4196 C CA . LEU B 1 270 ? -4.586 -23.797 -1.229 1 93.12 270 LEU B CA 1
ATOM 4197 C C . LEU B 1 270 ? -5.441 -25.062 -1.337 1 93.12 270 LEU B C 1
ATOM 4199 O O . LEU B 1 270 ? -4.914 -26.172 -1.407 1 93.12 270 LEU B O 1
ATOM 4203 N N . ASP B 1 271 ? -6.738 -24.844 -1.376 1 91.19 271 ASP B N 1
ATOM 4204 C CA . ASP B 1 271 ? -7.613 -25.984 -1.604 1 91.19 271 ASP B CA 1
ATOM 4205 C C . ASP B 1 271 ? -7.352 -26.609 -2.971 1 91.19 271 ASP B C 1
ATOM 4207 O O . ASP B 1 271 ? -7.328 -27.844 -3.102 1 91.19 271 ASP B O 1
ATOM 4211 N N . VAL B 1 272 ? -7.137 -25.797 -3.891 1 90.88 272 VAL B N 1
ATOM 4212 C CA . VAL B 1 272 ? -6.871 -26.266 -5.246 1 90.88 272 VAL B CA 1
ATOM 4213 C C . VAL B 1 272 ? -5.535 -27 -5.281 1 90.88 272 VAL B C 1
ATOM 4215 O O . VAL B 1 272 ? -5.41 -28.031 -5.949 1 90.88 272 VAL B O 1
ATOM 4218 N N . MET B 1 273 ? -4.598 -26.547 -4.566 1 91.75 273 MET B N 1
ATOM 4219 C CA . MET B 1 273 ? -3.291 -27.188 -4.508 1 91.75 273 MET B CA 1
ATOM 4220 C C . MET B 1 273 ? -3.393 -28.562 -3.828 1 91.75 273 MET B C 1
ATOM 4222 O O . MET B 1 273 ? -2.82 -29.531 -4.305 1 91.75 273 MET B O 1
ATOM 4226 N N . ARG B 1 274 ? -4.184 -28.562 -2.777 1 89.69 274 ARG B N 1
ATOM 4227 C CA . ARG B 1 274 ? -4.375 -29.812 -2.053 1 89.69 274 ARG B CA 1
ATOM 4228 C C . ARG B 1 274 ? -5.09 -30.844 -2.918 1 89.69 274 ARG B C 1
ATOM 4230 O O . ARG B 1 274 ? -4.695 -32 -2.961 1 89.69 274 ARG B O 1
ATOM 4237 N N . LYS B 1 275 ? -6.051 -30.391 -3.574 1 89.62 275 LYS B N 1
ATOM 4238 C CA . LYS B 1 275 ? -6.805 -31.281 -4.453 1 89.62 275 LYS B CA 1
ATOM 4239 C C . LYS B 1 275 ? -5.922 -31.828 -5.566 1 89.62 275 LYS B C 1
ATOM 4241 O O . LYS B 1 275 ? -6.023 -33 -5.922 1 89.62 275 LYS B O 1
ATOM 4246 N N . ALA B 1 276 ? -5.125 -30.984 -6.117 1 88.38 276 ALA B N 1
ATOM 4247 C CA . ALA B 1 276 ? -4.219 -31.406 -7.18 1 88.38 276 ALA B CA 1
ATOM 4248 C C . ALA B 1 276 ? -3.225 -32.469 -6.668 1 88.38 276 ALA B C 1
ATOM 4250 O O . ALA B 1 276 ? -2.908 -33.406 -7.371 1 88.38 276 ALA B O 1
ATOM 4251 N N . MET B 1 277 ? -2.754 -32.281 -5.441 1 87.94 277 MET B N 1
ATOM 4252 C CA . MET B 1 277 ? -1.811 -33.219 -4.832 1 87.94 277 MET B CA 1
ATOM 4253 C C . MET B 1 277 ? -2.479 -34.562 -4.551 1 87.94 277 MET B C 1
ATOM 4255 O O . MET B 1 277 ? -1.874 -35.625 -4.758 1 87.94 277 MET B O 1
ATOM 4259 N N . GLU B 1 278 ? -3.725 -34.5 -4.137 1 86.25 278 GLU B N 1
ATOM 4260 C CA . GLU B 1 278 ? -4.484 -35.719 -3.879 1 86.25 278 GLU B CA 1
ATOM 4261 C C . GLU B 1 278 ? -4.73 -36.5 -5.168 1 86.25 278 GLU B C 1
ATOM 4263 O O . GLU B 1 278 ? -4.613 -37.719 -5.191 1 86.25 278 GLU B O 1
ATOM 4268 N N . ALA B 1 279 ? -5.055 -35.75 -6.156 1 84.38 279 ALA B N 1
ATOM 4269 C CA . ALA B 1 279 ? -5.301 -36.375 -7.449 1 84.38 279 ALA B CA 1
ATOM 4270 C C . ALA B 1 279 ? -4.039 -37.062 -7.973 1 84.38 279 ALA B C 1
ATOM 4272 O O . ALA B 1 279 ? -4.113 -38.125 -8.586 1 84.38 279 ALA B O 1
ATOM 4273 N N . ARG B 1 280 ? -2.955 -36.531 -7.699 1 81.56 280 ARG B N 1
ATOM 4274 C CA . ARG B 1 280 ? -1.672 -37.094 -8.125 1 81.56 280 ARG B CA 1
ATOM 4275 C C . ARG B 1 280 ? -1.357 -38.375 -7.375 1 81.56 280 ARG B C 1
ATOM 4277 O O . ARG B 1 280 ? -0.883 -39.344 -7.969 1 81.56 280 ARG B O 1
ATOM 4284 N N . VAL B 1 281 ? -1.644 -38.406 -6.078 1 78.38 281 VAL B N 1
ATOM 4285 C CA . VAL B 1 281 ? -1.375 -39.594 -5.254 1 78.38 281 VAL B CA 1
ATOM 4286 C C . VAL B 1 281 ? -2.262 -40.75 -5.703 1 78.38 281 VAL B C 1
ATOM 4288 O O . VAL B 1 281 ? -1.804 -41.875 -5.797 1 78.38 281 VAL B O 1
ATOM 4291 N N . ILE B 1 282 ? -3.477 -40.469 -6.062 1 76.62 282 ILE B N 1
ATOM 4292 C CA . ILE B 1 282 ? -4.426 -41.469 -6.508 1 76.62 282 ILE B CA 1
ATOM 4293 C C . ILE B 1 282 ? -3.965 -42.062 -7.84 1 76.62 282 ILE B C 1
ATOM 4295 O O . ILE B 1 282 ? -3.998 -43.281 -8.039 1 76.62 282 ILE B O 1
ATOM 4299 N N . LYS B 1 283 ? -3.486 -41.25 -8.672 1 75.62 283 LYS B N 1
ATOM 4300 C CA . LYS B 1 283 ? -3.021 -41.688 -9.984 1 75.62 283 LYS B CA 1
ATOM 4301 C C . LYS B 1 283 ? -1.771 -42.562 -9.859 1 75.62 283 LYS B C 1
ATOM 4303 O O . LYS B 1 283 ? -1.644 -43.562 -10.547 1 75.62 283 LYS B O 1
ATOM 4308 N N . ASP B 1 284 ? -0.911 -42.219 -8.922 1 74.19 284 ASP B N 1
ATOM 4309 C CA . ASP B 1 284 ? 0.32 -42.969 -8.727 1 74.19 284 ASP B CA 1
ATOM 4310 C C . ASP B 1 284 ? 0.03 -44.344 -8.109 1 74.19 284 ASP B C 1
ATOM 4312 O O . ASP B 1 284 ? 0.68 -45.344 -8.445 1 74.19 284 ASP B O 1
ATOM 4316 N N . GLU B 1 285 ? -0.99 -44.344 -7.238 1 72.31 285 GLU B N 1
ATOM 4317 C CA . GLU B 1 285 ? -1.36 -45.625 -6.598 1 72.31 285 GLU B CA 1
ATOM 4318 C C . GLU B 1 285 ? -2.086 -46.531 -7.57 1 72.31 285 GLU B C 1
ATOM 4320 O O . GLU B 1 285 ? -1.915 -47.75 -7.523 1 72.31 285 GLU B O 1
ATOM 4325 N N . SER B 1 286 ? -2.852 -46.031 -8.375 1 68.94 286 SER B N 1
ATOM 4326 C CA . SER B 1 286 ? -3.58 -46.812 -9.352 1 68.94 286 SER B CA 1
ATOM 4327 C C . SER B 1 286 ? -2.629 -47.469 -10.352 1 68.94 286 SER B C 1
ATOM 4329 O O . SER B 1 286 ? -2.867 -48.594 -10.805 1 68.94 286 SER B O 1
ATOM 4331 N N . TRP B 1 287 ? -1.581 -46.844 -10.578 1 62.41 287 TRP B N 1
ATOM 4332 C CA . TRP B 1 287 ? -0.584 -47.375 -11.492 1 62.41 287 TRP B CA 1
ATOM 4333 C C . TRP B 1 287 ? 0.225 -48.469 -10.82 1 62.41 287 TRP B C 1
ATOM 4335 O O . TRP B 1 287 ? 0.692 -49.406 -11.484 1 62.41 287 TRP B O 1
ATOM 4345 N N . ARG B 1 288 ? 0.326 -48.438 -9.531 1 60.69 288 ARG B N 1
ATOM 4346 C CA . ARG B 1 288 ? 1.051 -49.469 -8.805 1 60.69 288 ARG B CA 1
ATOM 4347 C C . ARG B 1 288 ? 0.217 -50.75 -8.688 1 60.69 288 ARG B C 1
ATOM 4349 O O . ARG B 1 288 ? 0.763 -51.844 -8.602 1 60.69 288 ARG B O 1
ATOM 4356 N N . GLN B 1 289 ? -1.036 -50.656 -8.766 1 57.78 289 GLN B N 1
ATOM 4357 C CA . GLN B 1 289 ? -1.909 -51.812 -8.664 1 57.78 289 GLN B CA 1
ATOM 4358 C C . GLN B 1 289 ? -2.092 -52.5 -10.016 1 57.78 289 GLN B C 1
ATOM 4360 O O . GLN B 1 289 ? -2.428 -53.688 -10.086 1 57.78 289 GLN B O 1
ATOM 4365 N N . ASP B 1 290 ? -1.807 -51.75 -11.031 1 49.69 290 ASP B N 1
ATOM 4366 C CA . ASP B 1 290 ? -1.902 -52.406 -12.336 1 49.69 290 ASP B CA 1
ATOM 4367 C C . ASP B 1 290 ? -0.563 -53 -12.75 1 49.69 290 ASP B C 1
ATOM 4369 O O . ASP B 1 290 ? -0.523 -54.062 -13.398 1 49.69 290 ASP B O 1
#

Foldseek 3Di:
DPPPVPQDAKAKAWDPDDPALIKMWIAHGVSQWIKIKGKHKFDADPPPPPDDFQAAAEFEAEAEQVRDDDPLRVVLRVLLRQLVSQWFDRHPDTRGYIYMYMYTNDHDWDVVDVVIFIRPDPPHDSQLVSQRRNLRRQLRCVRSVGDTPFGKHKWKWFAAPVGDIDTRDHRVRRVRGQKMKMWMATLVGDTRDIDMDHDDDDVSVVVRSVVTCCQANNDDPPPPPCCVVVPPPDPDDDDDDDDDPPDDPPPPPPCPPPPPPPPPRNQHSVNNSVVNVVVVVVVVVVVVVD/DPPPVPQDAKAKAWDPDDPALIKMWIAHGVSQWIKIKGKHKFDADPPPPPDDFQAAAEFEAEAEQVRDDDPLRVVLRVLLRQLVSQWFDRHPDTRGYIYMYMYTNDHDWDVVDVVIFIRPDPPHDSQLVSQRRNLRRQLRCVRSVGDTNFGKHKWKWFAAPVGDIDTRDHRVRRVRGQKMKMWMATLVGDTRDIDMDHDDDDVSVVVRSVVTCCQANNDDPPPPPCCVVVPPPPDDDDDDDPDDPDPPPPPPPPCPPPPPPPVPRNQHSVNNSVVNVVVVVVVVVVVVVD

Solvent-accessible surface area (backbone atoms only — not comparable to full-atom values): 32188 Å² total; per-residue (Å²): 127,79,65,77,77,65,77,50,61,62,45,55,45,60,64,71,46,87,91,36,60,7,5,10,36,25,30,34,42,72,46,41,37,27,31,40,15,34,22,39,70,74,34,80,58,73,85,58,87,83,59,79,60,74,54,49,42,62,43,56,45,55,39,43,70,82,68,63,77,48,72,59,42,53,53,40,25,52,54,44,33,54,49,48,56,74,30,47,61,35,82,81,40,75,46,22,24,41,39,37,40,35,38,38,74,46,54,26,68,42,70,87,43,91,91,42,48,44,51,78,36,91,89,40,67,58,52,62,55,39,25,47,50,45,38,14,46,45,45,4,36,56,56,43,61,57,59,47,78,62,56,61,26,38,31,36,32,26,31,32,77,85,67,45,81,35,78,58,54,49,70,68,51,54,71,57,26,41,22,42,35,28,40,26,31,31,75,88,63,48,78,73,44,39,39,37,37,36,51,50,38,49,71,55,50,52,50,44,50,52,53,31,44,38,46,18,66,28,75,75,70,67,74,70,71,74,69,73,67,77,67,78,73,76,76,72,87,80,79,85,80,80,83,86,82,69,85,70,86,69,69,82,72,76,71,72,72,72,71,80,62,82,71,71,71,70,74,13,47,45,53,38,52,51,50,30,53,50,54,49,52,53,55,55,51,54,58,68,74,103,125,81,65,77,77,64,77,49,60,61,46,54,45,59,65,71,46,88,91,36,62,7,4,9,36,25,31,34,42,72,46,43,37,28,31,40,15,36,21,38,69,76,36,80,58,75,86,59,86,84,60,79,61,75,53,49,43,64,44,54,44,56,40,41,70,82,66,64,76,49,73,59,43,55,52,41,25,52,52,44,31,56,50,48,56,73,28,46,62,36,83,83,40,76,46,22,25,42,39,37,39,36,37,37,73,45,54,27,68,43,72,86,44,90,90,41,48,44,50,76,38,92,90,40,69,58,51,61,55,40,26,47,50,44,38,14,46,45,46,4,36,57,55,42,63,56,60,49,78,63,56,61,25,38,31,36,33,25,29,34,76,87,65,45,81,33,78,57,54,48,70,68,52,54,73,56,25,41,21,41,35,28,41,25,32,31,75,88,61,48,78,72,44,40,41,38,35,36,52,50,37,49,70,55,50,52,52,44,50,53,53,32,45,37,46,16,67,28,74,75,70,67,74,71,70,74,68,72,68,77,66,76,74,75,79,75,85,77,78,81,84,79,76,78,80,82,80,65,85,69,68,82,71,76,71,71,73,70,72,80,62,80,72,71,72,71,74,13,48,45,53,38,52,51,50,29,54,51,54,50,53,52,54,56,50,55,57,70,75,103

pLDDT: mean 76.53, std 26.61, range [16.91, 98.69]

Secondary structure (DSSP, 8-state):
----------EEEE---SSSSEEEEEE-GGGSEEEEEEEEEEEE----TTS-TTS-EEEEEEE-TTS---HHHHHHHHHHHHHHHHHB--TT-TTEEEEEEEEEEEE-EETTSTT-EETTSTTS-SHHHHHHHHHHHHHHHHHHT--BS--EEEEEEEEETTS-EEES--HHHHHTEEEEEEEEEETTS-EEEEEEEEEEEHHHHHHHHHHHHHHHH-S-------------------------------------------------HHHHHHHHHHHHHHHHHHHHH-/----------EEEE---SSSSEEEEEE-GGGSEEEEEEEEEEEEPP--TTS-TTS-EEEEEEE-TTS---HHHHHHHHHHHHHHHHHB--TT-TTEEEEEEEEEEEE-EETTSTT-EETTSTTS-SHHHHHHHHHHHHHHHHHHT--BS--EEEEEEEEETTS-EEES--HHHHHTEEEEEEEEEETTS-EEEEEEEEEEEHHHHHHHHHHHHHHHH-S-------------------------------------------------HHHHHHHHHHHHHHHHHHHHH-